Protein AF-G9ES12-F1 (afdb_monomer_lite)

pLDDT: mean 84.6, std 17.62, range [30.8, 98.56]

Organism: NCBI:txid658187

Sequence (467 aa):
MQIIDKVLWKLTMNVENQLGSILTALDEYMKMQAGDVYITPGQSLFLAILACEKNNVPSETIKALKSLYLNGVRSDDDKKVIRLIGNYLSDNFNYNITTHHGDINNDPLRRYFETHAAYNMLECSAQSLQVEKLT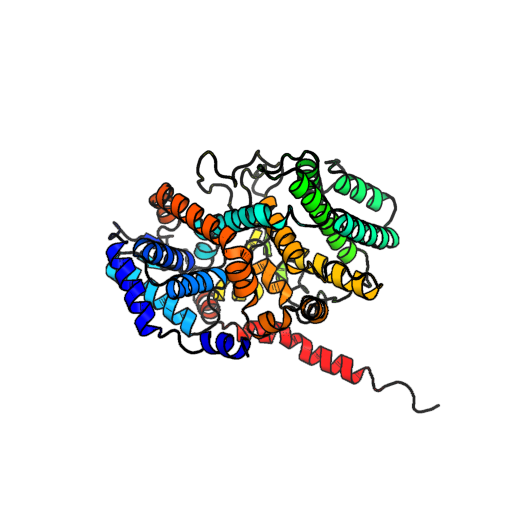EFTNHLKENLYEHMSHDKREKIEYILAGNMHKSLNKYELEYAEMIHRLKSHSFHGLSPAACDNLCEIARSTILATNNTMFDKNMPADIYADSIFTMGMDGRGRMSRGEQNREGSSFKGLIREGTELPEHDIARSEQSPFLRSADQATYMIESQWSQHLFARQTHVFSNGISSTTLATLRNILMQKRLGHNHHVDDFQQYMTAFASLMIFNSGGHSLFEIFEVFKLPQLREVMVDAGVEEFLDNDTLMDEWLLEGQLAALDKAFESSSKYYLEFETHILEQQGPRESLDYQDSGLHQNVVEMDADTFQAYLQGNEVNLVKKLMKGTNRLNLST

Foldseek 3Di:
DVVVVVVCVVPDPVVVVLLVLLLVLCVVQAAADDAAFEDFLLVLLLSSLVSCVVVVPPPVSNLVSVLCSQQFDFDVSSVVSSVSSQVSCCVPRNYHYDLDQVRLQVQQLLQLLQLLLLVLLLQPQQQPDDLVLLVVLLVVLLVLLVVQDDPVVNVLLVCLLCLHQDPVDDQVSNLSSVLLVCLCVVNQLPHDVSSSSSLSSLSSSLVSLLSCVVRPPPQALDCCVFFCPVVPQVSLFKDFPDPDVDQFDQFWFLREPPDDDDPPDSRGHDGDRDHFQNHGIDGRLPHPQVLLQSLSRNHHFRRGQDPSLLSSLSSCVVCVVVVHNRCLPPVLSSVSNSVSCCRGSRNNGGPNSNVVSCLQPSSLVVCVSNVCNVCSVVVNSCCCSPCVVPVVSSVSSSVSSVVVCVVCVVVSRVVSPDDPPPPPVCPPSSVVSNVDHNVVVSCNSCVSCVVVVVVVVVVPPDDDDDD

Structure (mmCIF, N/CA/C/O backbone):
data_AF-G9ES12-F1
#
_entry.id   AF-G9ES12-F1
#
loop_
_atom_site.group_PDB
_atom_site.id
_atom_site.type_symbol
_atom_site.label_atom_id
_atom_site.label_alt_id
_atom_site.label_comp_id
_atom_site.label_asym_id
_atom_site.label_entity_id
_atom_site.label_seq_id
_atom_site.pdbx_PDB_ins_code
_atom_site.Cartn_x
_atom_site.Cartn_y
_atom_site.Cartn_z
_atom_site.occupancy
_atom_site.B_iso_or_equiv
_atom_site.auth_seq_id
_atom_site.auth_comp_id
_atom_site.auth_asym_id
_atom_site.auth_atom_id
_atom_site.pdbx_PDB_model_num
ATOM 1 N N . MET A 1 1 ? 22.738 13.014 18.750 1.00 36.75 1 MET A N 1
ATOM 2 C CA . MET A 1 1 ? 22.141 13.344 20.067 1.00 36.75 1 MET A CA 1
ATOM 3 C C . MET A 1 1 ? 20.610 13.394 20.029 1.00 36.75 1 MET A C 1
ATOM 5 O O . MET A 1 1 ? 20.023 13.026 21.025 1.00 36.75 1 MET A O 1
ATOM 9 N N . GLN A 1 2 ? 19.966 13.717 18.893 1.00 36.44 2 GLN A N 1
ATOM 10 C CA . GLN A 1 2 ? 18.500 13.609 18.705 1.00 36.44 2 GLN A CA 1
ATOM 11 C C . GLN A 1 2 ? 17.953 12.170 18.547 1.00 36.44 2 GLN A C 1
ATOM 13 O O . GLN A 1 2 ? 16.755 11.958 18.653 1.00 36.44 2 GLN A O 1
ATOM 18 N N . ILE A 1 3 ? 18.815 11.174 18.310 1.00 38.56 3 ILE A N 1
ATOM 19 C CA . ILE A 1 3 ? 18.400 9.772 18.092 1.00 38.56 3 ILE A CA 1
ATOM 20 C C . ILE A 1 3 ? 18.207 9.017 19.420 1.00 38.56 3 ILE A C 1
ATOM 22 O O . ILE A 1 3 ? 17.373 8.123 19.512 1.00 38.56 3 ILE A O 1
ATOM 26 N N . ILE A 1 4 ? 18.904 9.429 20.485 1.00 31.42 4 ILE A N 1
ATOM 27 C CA . ILE A 1 4 ? 18.769 8.802 21.810 1.00 31.42 4 ILE A CA 1
ATOM 28 C C . ILE A 1 4 ? 17.383 9.098 22.414 1.00 31.42 4 ILE A C 1
ATOM 30 O O . ILE A 1 4 ? 16.811 8.221 23.052 1.00 31.42 4 ILE A O 1
ATOM 34 N N . ASP A 1 5 ? 16.786 10.257 22.107 1.00 34.41 5 ASP A N 1
ATOM 35 C CA . ASP A 1 5 ? 15.411 10.580 22.516 1.00 34.41 5 ASP A CA 1
ATOM 36 C C . ASP A 1 5 ? 14.344 9.801 21.717 1.00 34.41 5 ASP A C 1
ATOM 38 O O . ASP A 1 5 ? 13.290 9.479 22.261 1.00 34.41 5 ASP A O 1
ATOM 42 N N . LYS A 1 6 ? 14.615 9.413 20.458 1.00 42.50 6 LYS A N 1
ATOM 43 C CA . LYS A 1 6 ? 13.691 8.588 19.648 1.00 42.50 6 LYS A CA 1
ATOM 44 C C . LYS A 1 6 ? 13.651 7.126 20.106 1.00 42.50 6 LYS A C 1
ATOM 46 O O . LYS A 1 6 ? 12.577 6.534 20.165 1.00 42.50 6 LYS A O 1
ATOM 51 N N . VAL A 1 7 ? 14.792 6.554 20.495 1.00 34.84 7 VAL A N 1
ATOM 52 C CA . VAL A 1 7 ? 14.850 5.186 21.051 1.00 34.84 7 VAL A CA 1
ATOM 53 C C . VAL A 1 7 ? 14.213 5.123 22.451 1.00 34.84 7 VAL A C 1
ATOM 55 O O . VAL A 1 7 ? 13.679 4.087 22.841 1.00 34.84 7 VAL A O 1
ATOM 58 N N . LEU A 1 8 ? 14.164 6.248 23.173 1.00 33.31 8 LEU A N 1
ATOM 59 C CA . LEU A 1 8 ? 13.436 6.385 24.439 1.00 33.31 8 LEU A CA 1
ATOM 60 C C . LEU A 1 8 ? 11.903 6.446 24.283 1.00 33.31 8 LEU A C 1
ATOM 62 O O . LEU A 1 8 ? 11.219 6.102 25.240 1.00 33.31 8 LEU A O 1
ATOM 66 N N . TRP A 1 9 ? 11.341 6.769 23.106 1.00 42.28 9 TRP A N 1
ATOM 67 C CA . TRP A 1 9 ? 9.883 6.672 22.867 1.00 42.28 9 TRP A CA 1
ATOM 68 C C . TRP A 1 9 ? 9.385 5.214 22.900 1.00 42.28 9 TRP A C 1
ATOM 70 O O . TRP A 1 9 ? 8.271 4.946 23.341 1.00 42.28 9 TRP A O 1
ATOM 80 N N . LYS A 1 10 ? 10.245 4.251 22.526 1.00 44.38 10 LYS A N 1
ATOM 81 C CA . LYS A 1 10 ? 9.976 2.802 22.630 1.00 44.38 10 LYS A CA 1
ATOM 82 C C . LYS A 1 10 ? 9.994 2.269 24.071 1.00 44.38 10 LYS A C 1
ATOM 84 O O . LYS A 1 10 ? 9.619 1.121 24.295 1.00 44.38 10 LYS A O 1
ATOM 89 N N . LEU A 1 11 ? 10.397 3.072 25.057 1.00 36.28 11 LEU A N 1
ATOM 90 C CA . LEU A 1 11 ? 10.344 2.704 26.468 1.00 36.28 11 LEU A CA 1
ATOM 91 C C . LEU A 1 11 ? 9.219 3.482 27.144 1.00 36.28 11 LEU A C 1
ATOM 93 O O . LEU A 1 11 ? 9.374 4.639 27.515 1.00 36.28 11 LEU A O 1
ATOM 97 N N . THR A 1 12 ? 8.113 2.771 27.360 1.00 42.06 12 THR A N 1
ATOM 98 C CA . THR A 1 12 ? 6.900 3.165 28.089 1.00 42.06 12 THR A CA 1
ATOM 99 C C . THR A 1 12 ? 5.887 3.993 27.291 1.00 42.06 12 THR A C 1
ATOM 101 O O . THR A 1 12 ? 5.622 5.155 27.587 1.00 42.06 12 THR A O 1
ATOM 104 N N . MET A 1 13 ? 5.101 3.302 26.450 1.00 49.66 13 MET A N 1
ATOM 105 C CA . MET A 1 13 ? 3.661 3.429 26.690 1.00 49.66 13 MET A CA 1
ATOM 106 C C . MET A 1 13 ? 3.491 3.162 28.185 1.00 49.66 13 MET A C 1
ATOM 108 O O . MET A 1 13 ? 3.760 2.057 28.660 1.00 49.66 13 MET A O 1
ATOM 112 N N . ASN A 1 14 ? 3.113 4.168 28.964 1.00 60.25 14 ASN A N 1
ATOM 113 C CA . ASN A 1 14 ? 2.467 3.863 30.226 1.00 60.25 14 ASN A CA 1
ATOM 114 C C . ASN A 1 14 ? 1.092 3.319 29.828 1.00 60.25 14 ASN A C 1
ATOM 116 O O . ASN A 1 14 ? 0.119 4.070 29.768 1.00 60.25 14 ASN A O 1
ATOM 120 N N . VAL A 1 15 ? 1.084 2.045 29.406 1.00 63.56 15 VAL A N 1
ATOM 121 C CA . VAL A 1 15 ? -0.046 1.362 28.767 1.00 63.56 15 VAL A CA 1
ATOM 122 C C . VAL A 1 15 ? -1.280 1.543 29.633 1.00 63.56 15 VAL A C 1
ATOM 124 O O . VAL A 1 15 ? -2.349 1.813 29.113 1.00 63.56 15 VAL A O 1
ATOM 127 N N . GLU A 1 16 ? -1.113 1.511 30.954 1.00 66.12 16 GLU A N 1
ATOM 128 C CA . GLU A 1 16 ? -2.183 1.730 31.922 1.00 66.12 16 GLU A CA 1
ATOM 129 C C . GLU A 1 16 ? -2.772 3.148 31.840 1.00 66.12 16 GLU A C 1
ATOM 131 O O . GLU A 1 16 ? -3.988 3.303 31.714 1.00 66.12 16 GLU A O 1
ATOM 136 N N . ASN A 1 17 ? -1.931 4.190 31.842 1.00 70.69 17 ASN A N 1
ATOM 137 C CA . ASN A 1 17 ? -2.397 5.580 31.775 1.00 70.69 17 ASN A CA 1
ATOM 138 C C . ASN A 1 17 ? -3.014 5.943 30.415 1.00 70.69 17 ASN A C 1
ATOM 140 O O . ASN A 1 17 ? -3.999 6.681 30.367 1.00 70.69 17 ASN A O 1
ATOM 144 N N . GLN A 1 18 ? -2.444 5.455 29.310 1.00 83.31 18 GLN A N 1
ATOM 145 C CA . GLN A 1 18 ? -2.997 5.689 27.972 1.00 83.31 18 GLN A CA 1
ATOM 146 C C . GLN A 1 18 ? -4.279 4.887 27.752 1.00 83.31 18 GLN A C 1
ATOM 148 O O . GLN A 1 18 ? -5.242 5.420 27.214 1.00 83.31 18 GLN A O 1
ATOM 153 N N . LEU A 1 19 ? -4.345 3.641 28.223 1.00 88.50 19 LEU A N 1
ATOM 154 C CA . LEU A 1 19 ? -5.553 2.834 28.102 1.00 88.50 19 LEU A CA 1
ATOM 155 C C . LEU A 1 19 ? -6.724 3.470 28.852 1.00 88.50 19 LEU A C 1
ATOM 157 O O . LEU A 1 19 ? -7.811 3.550 28.294 1.00 88.50 19 LEU A O 1
ATOM 161 N N . GLY A 1 20 ? -6.510 4.003 30.059 1.00 91.25 20 GLY A N 1
ATOM 162 C CA . GLY A 1 20 ? -7.570 4.684 30.808 1.00 91.25 20 GLY A CA 1
ATOM 163 C C . GLY A 1 20 ? -8.245 5.821 30.025 1.00 91.25 20 GLY A C 1
ATOM 164 O O . GLY A 1 20 ? -9.474 5.924 30.022 1.00 91.25 20 GLY A O 1
ATOM 165 N N . SER A 1 21 ? -7.465 6.645 29.313 1.00 93.31 21 SER A N 1
ATOM 166 C CA . SER A 1 21 ? -8.015 7.736 28.496 1.00 93.31 21 SER A CA 1
ATOM 167 C C . SER A 1 21 ? -8.717 7.236 27.230 1.00 93.31 21 SER A C 1
ATOM 169 O O . SER A 1 21 ? -9.734 7.808 26.845 1.00 93.31 21 SER A O 1
ATOM 171 N N . ILE A 1 22 ? -8.237 6.142 26.628 1.00 95.31 22 ILE A N 1
ATOM 172 C CA . ILE A 1 22 ? -8.894 5.482 25.489 1.00 95.31 22 ILE A CA 1
ATOM 173 C C . ILE A 1 22 ? -10.266 4.941 25.901 1.00 95.31 22 ILE A C 1
ATOM 175 O O . ILE A 1 22 ? -11.257 5.213 25.227 1.00 95.31 22 ILE A O 1
ATOM 179 N N . LEU A 1 23 ? -10.343 4.216 27.021 1.00 95.06 23 LEU A N 1
ATOM 180 C CA . LEU A 1 23 ? -11.600 3.634 27.501 1.00 95.06 23 LEU A CA 1
ATOM 181 C C . LEU A 1 23 ? -12.616 4.718 27.891 1.00 95.06 23 LEU A C 1
ATOM 183 O O . LEU A 1 23 ? -13.783 4.622 27.527 1.00 95.06 23 LEU A O 1
ATOM 187 N N . THR A 1 24 ? -12.155 5.799 28.530 1.00 95.50 24 THR A N 1
ATOM 188 C CA . THR A 1 24 ? -13.009 6.960 28.845 1.00 95.50 24 THR A CA 1
ATOM 189 C C . THR A 1 24 ? -13.554 7.610 27.571 1.00 95.50 24 THR A C 1
ATOM 191 O O . THR A 1 24 ? -14.738 7.922 27.481 1.00 95.50 24 THR A O 1
ATOM 194 N N . ALA A 1 25 ? -12.711 7.781 26.548 1.00 96.06 25 ALA A N 1
ATOM 195 C CA . ALA A 1 25 ? -13.151 8.333 25.272 1.00 96.06 25 ALA A CA 1
ATOM 196 C C . ALA A 1 25 ? -14.185 7.427 24.580 1.00 96.06 25 ALA A C 1
ATOM 198 O O . ALA A 1 25 ? -15.127 7.934 23.968 1.00 96.06 25 ALA A O 1
ATOM 199 N N . LEU A 1 26 ? -14.035 6.101 24.686 1.00 95.81 26 LEU A N 1
ATOM 200 C CA . LEU A 1 26 ? -15.019 5.140 24.187 1.00 95.81 26 LEU A CA 1
ATOM 201 C C . LEU A 1 26 ? -16.365 5.278 24.911 1.00 95.81 26 LEU A C 1
ATOM 203 O O . LEU A 1 26 ? -17.383 5.286 24.229 1.00 95.81 26 LEU A O 1
ATOM 207 N N . ASP A 1 27 ? -16.391 5.473 26.232 1.00 94.88 27 ASP A N 1
ATOM 208 C CA . ASP A 1 27 ? -17.638 5.724 26.982 1.00 94.88 27 ASP A CA 1
ATOM 209 C C . ASP A 1 27 ? -18.393 6.960 26.506 1.00 94.88 27 ASP A C 1
ATOM 211 O O . ASP A 1 27 ? -19.619 6.951 26.396 1.00 94.88 27 ASP A O 1
ATOM 215 N N . GLU A 1 28 ? -17.666 8.033 26.211 1.00 93.25 28 GLU A N 1
ATOM 216 C CA . GLU A 1 28 ? -18.259 9.290 25.754 1.00 93.25 28 GLU A CA 1
ATOM 217 C C . GLU A 1 28 ? -18.728 9.218 24.293 1.00 93.25 28 GLU A C 1
ATOM 219 O O . GLU A 1 28 ? -19.647 9.939 23.884 1.00 93.25 28 GLU A O 1
ATOM 224 N N . TYR A 1 29 ? -18.089 8.369 23.484 1.00 92.00 29 TYR A N 1
ATOM 225 C CA . TYR A 1 29 ? -18.348 8.268 22.051 1.00 92.00 29 TYR A CA 1
ATOM 226 C C . TYR A 1 29 ? -19.391 7.210 21.693 1.00 92.00 29 TYR A C 1
ATOM 228 O O . TYR A 1 29 ? -20.267 7.467 20.857 1.00 92.00 29 TYR A O 1
ATOM 236 N N . MET A 1 30 ? -19.277 6.027 22.290 1.00 90.56 30 MET A N 1
ATOM 237 C CA . MET A 1 30 ? -20.007 4.837 21.881 1.00 90.56 30 MET A CA 1
ATOM 238 C C . MET A 1 30 ? -21.417 4.813 22.463 1.00 90.56 30 MET A C 1
ATOM 240 O O . MET A 1 30 ? -21.719 5.350 23.527 1.00 90.56 30 MET A O 1
ATOM 244 N N . LYS A 1 31 ? -22.308 4.143 21.738 1.00 83.81 31 LYS A N 1
ATOM 245 C CA . LYS A 1 31 ? -23.653 3.811 22.206 1.00 83.81 31 LYS A CA 1
ATOM 246 C C . LYS A 1 31 ? -23.798 2.302 22.224 1.00 83.81 31 LYS A C 1
ATOM 248 O O . LYS A 1 31 ? -23.256 1.620 21.353 1.00 83.81 31 LYS A O 1
ATOM 253 N N . MET A 1 32 ? -24.549 1.807 23.204 1.00 76.38 32 MET A N 1
ATOM 254 C CA . MET A 1 32 ? -24.905 0.396 23.281 1.00 76.38 32 MET A CA 1
ATOM 255 C C . MET A 1 32 ? -25.648 -0.014 22.008 1.00 76.38 32 MET A C 1
ATOM 257 O O . MET A 1 32 ? -26.623 0.638 21.623 1.00 76.38 32 MET A O 1
ATOM 261 N N . GLN A 1 33 ? -25.171 -1.074 21.359 1.00 79.62 33 GLN A N 1
ATOM 262 C CA . GLN A 1 33 ? -25.792 -1.599 20.151 1.00 79.62 33 GLN A CA 1
ATOM 263 C C . GLN A 1 33 ? -26.977 -2.505 20.485 1.00 79.62 33 GLN A C 1
ATOM 265 O O . GLN A 1 33 ? -27.024 -3.157 21.536 1.00 79.62 33 GLN A O 1
ATOM 270 N N . ALA A 1 34 ? -27.956 -2.526 19.581 1.00 66.31 34 ALA A N 1
ATOM 271 C CA . ALA A 1 34 ? -29.084 -3.438 19.661 1.00 66.31 34 ALA A CA 1
ATOM 272 C C . ALA A 1 34 ? -28.709 -4.775 19.007 1.00 66.31 34 ALA A C 1
ATOM 274 O O . ALA A 1 34 ? -28.545 -4.843 17.793 1.00 66.31 34 ALA A O 1
ATOM 275 N N . GLY A 1 35 ? -28.630 -5.836 19.812 1.00 73.75 35 GLY A N 1
ATOM 276 C CA . GLY A 1 35 ? -28.269 -7.175 19.343 1.00 73.75 35 GLY A CA 1
ATOM 277 C C . GLY A 1 35 ? -26.761 -7.413 19.267 1.00 73.75 35 GLY A C 1
ATOM 278 O O . GLY A 1 35 ? -25.963 -6.556 19.639 1.00 73.75 35 GLY A O 1
ATOM 279 N N . ASP A 1 36 ? -26.397 -8.611 18.810 1.00 75.62 36 ASP A N 1
ATOM 280 C CA . ASP A 1 36 ? -25.008 -9.040 18.666 1.00 75.62 36 ASP A CA 1
ATOM 281 C C . ASP A 1 36 ? -24.408 -8.469 17.379 1.00 75.62 36 ASP A C 1
ATOM 283 O O . ASP A 1 36 ? -24.709 -8.929 16.275 1.00 75.62 36 ASP A O 1
ATOM 287 N N . VAL A 1 37 ? -23.543 -7.467 17.526 1.00 86.75 37 VAL A N 1
ATOM 288 C CA . VAL A 1 37 ? -22.826 -6.843 16.411 1.00 86.75 37 VAL A CA 1
ATOM 289 C C . VAL A 1 37 ? -21.403 -7.374 16.367 1.00 86.75 37 VAL A C 1
ATOM 291 O O . VAL A 1 37 ? -20.688 -7.273 17.356 1.00 86.75 37 VAL A O 1
ATOM 294 N N . TYR A 1 38 ? -20.956 -7.904 15.232 1.00 90.06 38 TYR A N 1
ATOM 295 C CA . TYR A 1 38 ? -19.599 -8.432 15.097 1.00 90.06 38 TYR A CA 1
ATOM 296 C C . TYR A 1 38 ? -18.677 -7.415 14.428 1.00 90.06 38 TYR A C 1
ATOM 298 O O . TYR A 1 38 ? -19.038 -6.816 13.418 1.00 90.06 38 TYR A O 1
ATOM 306 N N . ILE A 1 39 ? -17.475 -7.237 14.975 1.00 93.75 39 ILE A N 1
ATOM 307 C CA . ILE A 1 39 ? -16.442 -6.363 14.404 1.00 93.75 39 ILE A CA 1
ATOM 308 C C . ILE A 1 39 ? -15.063 -7.023 14.458 1.00 93.75 39 ILE A C 1
ATOM 310 O O . ILE A 1 39 ? -14.794 -7.875 15.302 1.00 93.75 39 ILE A O 1
ATOM 314 N N . THR A 1 40 ? -14.165 -6.624 13.565 1.00 95.25 40 THR A N 1
ATOM 315 C CA . THR A 1 40 ? -12.773 -7.094 13.532 1.00 95.25 40 THR A CA 1
ATOM 316 C C . THR A 1 40 ? -11.895 -6.326 14.539 1.00 95.25 40 THR A C 1
ATOM 318 O O . THR A 1 40 ? -12.262 -5.234 14.988 1.00 95.25 40 THR A O 1
ATOM 321 N N . PRO A 1 41 ? -10.680 -6.818 14.852 1.00 96.12 41 PRO A N 1
ATOM 322 C CA . PRO A 1 41 ? -9.659 -6.036 15.551 1.00 96.12 41 PRO A CA 1
ATOM 323 C C . PRO A 1 41 ? -9.293 -4.716 14.853 1.00 96.12 41 PRO A C 1
ATOM 325 O O . PRO A 1 41 ? -8.970 -3.730 15.509 1.00 96.12 41 PRO A O 1
ATOM 328 N N . GLY A 1 42 ? -9.340 -4.677 13.517 1.00 96.69 42 GLY A N 1
ATOM 329 C CA . GLY A 1 42 ? -9.114 -3.448 12.751 1.00 96.69 42 GLY A CA 1
ATOM 330 C C . GLY A 1 42 ? -10.201 -2.409 13.024 1.00 96.69 42 GLY A C 1
ATOM 331 O O . GLY A 1 42 ? -9.897 -1.263 13.356 1.00 96.69 42 GLY A O 1
ATOM 332 N N . GLN A 1 43 ? -11.466 -2.823 12.958 1.00 96.25 43 GLN A N 1
ATOM 333 C CA . GLN A 1 43 ? -12.616 -1.968 13.250 1.00 96.25 43 GLN A CA 1
ATOM 334 C C . GLN A 1 43 ? -12.633 -1.499 14.709 1.00 96.25 43 GLN A C 1
ATOM 336 O O . GLN A 1 43 ? -12.895 -0.324 14.956 1.00 96.25 43 GLN A O 1
ATOM 341 N N . SER A 1 44 ? -12.298 -2.361 15.675 1.00 96.69 44 SER A N 1
ATOM 342 C CA . SER A 1 44 ? -12.247 -1.967 17.090 1.00 96.69 44 SER A CA 1
ATOM 343 C C . SER A 1 44 ? -11.183 -0.899 17.363 1.00 96.69 44 SER A C 1
ATOM 345 O O . SER A 1 44 ? -11.460 0.087 1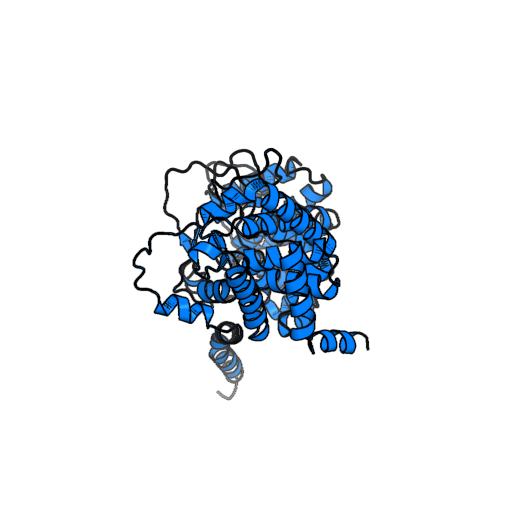8.050 1.00 96.69 44 SER A O 1
ATOM 347 N N . LEU A 1 45 ? -9.990 -1.039 16.775 1.00 97.62 45 LEU A N 1
ATOM 348 C CA . LEU A 1 45 ? -8.950 -0.010 16.839 1.00 97.62 45 LEU A CA 1
ATOM 349 C C . LEU A 1 45 ? -9.390 1.283 16.158 1.00 97.62 45 LEU A C 1
ATOM 351 O O . LEU A 1 45 ? -9.150 2.362 16.693 1.00 97.62 45 LEU A O 1
ATOM 355 N N . PHE A 1 46 ? -10.050 1.192 15.004 1.00 97.62 46 PHE A N 1
ATOM 356 C CA . PHE A 1 46 ? -10.551 2.371 14.307 1.00 97.62 46 PHE A CA 1
ATOM 357 C C . PHE A 1 46 ? -11.575 3.137 15.157 1.00 97.62 46 PHE A C 1
ATOM 359 O O . PHE A 1 46 ? -11.464 4.353 15.296 1.00 97.62 46 PHE A O 1
ATOM 366 N N . LEU A 1 47 ? -12.516 2.441 15.801 1.00 96.50 47 LEU A N 1
ATOM 367 C CA . LEU A 1 47 ? -13.471 3.049 16.734 1.00 96.50 47 LEU A CA 1
ATOM 368 C C . LEU A 1 47 ? -12.773 3.737 17.913 1.00 96.50 47 LEU A C 1
ATOM 370 O O . LEU A 1 47 ? -13.160 4.842 18.294 1.00 96.50 47 LEU A O 1
ATOM 374 N N . ALA A 1 48 ? -11.716 3.128 18.458 1.00 97.56 48 ALA A N 1
ATOM 375 C CA . ALA A 1 48 ? -10.904 3.754 19.498 1.00 97.56 48 ALA A CA 1
ATOM 376 C C . ALA A 1 48 ? -10.215 5.036 18.999 1.00 97.56 48 ALA A C 1
ATOM 378 O O . ALA A 1 48 ? -10.241 6.048 19.697 1.00 97.56 48 ALA A O 1
ATOM 379 N N . ILE A 1 49 ? -9.663 5.037 17.778 1.00 97.50 49 ILE A N 1
ATOM 380 C CA . ILE A 1 49 ? -9.072 6.236 17.155 1.00 97.50 49 ILE A CA 1
ATOM 381 C C . ILE A 1 49 ? -10.123 7.344 17.033 1.00 97.50 49 ILE A C 1
ATOM 383 O O . ILE A 1 49 ? -9.877 8.457 17.496 1.00 97.50 49 ILE A O 1
ATOM 387 N N . LEU A 1 50 ? -11.306 7.032 16.493 1.00 96.00 50 LEU A N 1
ATOM 388 C CA . LEU A 1 50 ? -12.409 7.989 16.348 1.00 96.00 50 LEU A CA 1
ATOM 389 C C . LEU A 1 50 ? -12.832 8.602 17.683 1.00 96.00 50 LEU A C 1
ATOM 391 O O . LEU A 1 50 ? -12.999 9.820 17.795 1.00 96.00 50 LEU A O 1
ATOM 395 N N . ALA A 1 51 ? -13.012 7.756 18.697 1.00 96.81 51 ALA A N 1
ATOM 396 C CA . ALA A 1 51 ? -13.396 8.183 20.031 1.00 96.81 51 ALA A CA 1
ATOM 397 C C . ALA A 1 51 ? -12.335 9.109 20.641 1.00 96.81 51 ALA A C 1
ATOM 399 O O . ALA A 1 51 ? -12.665 10.170 21.176 1.00 96.81 51 ALA A O 1
ATOM 400 N N . CYS A 1 52 ? -11.057 8.744 20.523 1.00 96.88 52 CYS A N 1
ATOM 401 C CA . CYS A 1 52 ? -9.947 9.546 21.022 1.00 96.88 52 CYS A CA 1
ATOM 402 C C . CYS A 1 52 ? -9.823 10.897 20.304 1.00 96.88 52 CYS A C 1
ATOM 404 O O . CYS A 1 52 ? -9.629 11.914 20.972 1.00 96.88 52 CYS A O 1
ATOM 406 N N . GLU A 1 53 ? -9.969 10.930 18.976 1.00 95.44 53 GLU A N 1
ATOM 407 C CA . GLU A 1 53 ? -9.946 12.170 18.189 1.00 95.44 53 GLU A CA 1
ATOM 408 C C . GLU A 1 53 ? -11.094 13.105 18.590 1.00 95.44 53 GLU A C 1
ATOM 410 O O . GLU A 1 53 ? -10.870 14.291 18.838 1.00 95.44 53 GLU A O 1
ATOM 415 N N . LYS A 1 54 ? -12.316 12.579 18.742 1.00 95.12 54 LYS A N 1
ATOM 416 C CA . LYS A 1 54 ? -13.487 13.386 19.119 1.00 95.12 54 LYS A CA 1
ATOM 417 C C . LYS A 1 54 ? -13.388 13.966 20.531 1.00 95.12 54 LYS A C 1
ATOM 419 O O . LYS A 1 54 ? -13.838 15.090 20.760 1.00 95.12 54 LYS A O 1
ATOM 424 N N . ASN A 1 55 ? -12.799 13.217 21.460 1.00 95.94 55 ASN A N 1
ATOM 425 C CA . ASN A 1 55 ? -12.660 13.621 22.861 1.00 95.94 55 ASN A CA 1
ATOM 426 C C . ASN A 1 55 ? -11.314 14.302 23.163 1.00 95.94 55 ASN A C 1
ATOM 428 O O . ASN A 1 55 ? -10.979 14.521 24.324 1.00 95.94 55 ASN A O 1
ATOM 432 N N . ASN A 1 56 ? -10.556 14.696 22.130 1.00 95.06 56 ASN A N 1
ATOM 433 C CA . ASN A 1 56 ? -9.286 15.424 22.253 1.00 95.06 56 ASN A CA 1
ATOM 434 C C . ASN A 1 56 ? -8.269 14.727 23.178 1.00 95.06 56 ASN A C 1
ATOM 436 O O . ASN A 1 56 ? -7.538 15.380 23.930 1.00 95.06 56 ASN A O 1
ATOM 440 N N . VAL A 1 57 ? -8.223 13.394 23.133 1.00 95.50 57 VAL A N 1
ATOM 441 C CA . VAL A 1 57 ? -7.198 12.604 23.827 1.00 95.50 57 VAL A CA 1
ATOM 442 C C . VAL A 1 57 ? -5.812 13.023 23.303 1.00 95.50 57 VAL A C 1
ATOM 444 O O . VAL A 1 57 ? -5.693 13.371 22.126 1.00 95.50 57 VAL A O 1
ATOM 447 N N . PRO A 1 58 ? -4.745 13.020 24.133 1.00 94.50 58 PRO A N 1
ATOM 448 C CA . PRO A 1 58 ? -3.424 13.480 23.708 1.00 94.50 58 PRO A CA 1
ATOM 449 C C . PRO A 1 58 ? -2.955 12.854 22.389 1.00 94.50 58 PRO A C 1
ATOM 451 O O . PRO A 1 58 ? -3.058 11.638 22.208 1.00 94.50 58 PRO A O 1
ATOM 454 N N . SER A 1 59 ? -2.376 13.679 21.510 1.00 92.38 59 SER A N 1
ATOM 455 C CA . SER A 1 59 ? -1.946 13.297 20.155 1.00 92.38 59 SER A CA 1
ATOM 456 C C . SER A 1 59 ? -1.037 12.071 20.127 1.00 92.38 59 SER A C 1
ATOM 458 O O . SER A 1 59 ? -1.158 11.254 19.225 1.00 92.38 59 SER A O 1
ATOM 460 N N . GLU A 1 60 ? -0.178 11.897 21.133 1.00 91.94 60 GLU A N 1
ATOM 461 C CA . GLU A 1 60 ? 0.695 10.722 21.263 1.00 91.94 60 GLU A CA 1
ATOM 462 C C . GLU A 1 60 ? -0.088 9.410 21.403 1.00 91.94 60 GLU A C 1
ATOM 464 O O . GLU A 1 60 ? 0.306 8.387 20.852 1.00 91.94 60 GLU A O 1
ATOM 469 N N . THR A 1 61 ? -1.228 9.436 22.096 1.00 93.88 61 THR A N 1
ATOM 470 C CA . THR A 1 61 ? -2.095 8.258 22.252 1.00 93.88 61 THR A CA 1
ATOM 471 C C . THR A 1 61 ? -2.788 7.929 20.932 1.00 93.88 61 THR A C 1
ATOM 473 O O . THR A 1 61 ? -2.807 6.775 20.513 1.00 93.88 61 THR A O 1
ATOM 476 N N . ILE A 1 62 ? -3.298 8.951 20.235 1.00 95.31 62 ILE A N 1
ATOM 477 C CA . ILE A 1 62 ? -3.911 8.793 18.907 1.00 95.31 62 ILE A CA 1
ATOM 478 C C . ILE A 1 62 ? -2.873 8.266 17.910 1.00 95.31 62 ILE A C 1
ATOM 480 O O . ILE A 1 62 ? -3.151 7.339 17.155 1.00 95.31 62 ILE A O 1
ATOM 484 N N . LYS A 1 63 ? -1.653 8.807 17.940 1.00 94.44 63 LYS A N 1
ATOM 485 C CA . LYS A 1 63 ? -0.535 8.374 17.099 1.00 94.44 63 LYS A CA 1
ATOM 486 C C . LYS A 1 63 ? -0.149 6.918 17.363 1.00 94.44 63 LYS A C 1
ATOM 488 O O . LYS A 1 63 ? 0.036 6.168 16.408 1.00 94.44 63 LYS A O 1
ATOM 493 N N . ALA A 1 64 ? -0.094 6.496 18.628 1.00 93.94 64 ALA A N 1
ATOM 494 C CA . ALA A 1 64 ? 0.149 5.100 18.991 1.00 93.94 64 ALA A CA 1
ATOM 495 C C . ALA A 1 64 ? -0.960 4.168 18.468 1.00 93.94 64 ALA A C 1
ATOM 497 O O . ALA A 1 64 ? -0.659 3.126 17.887 1.00 93.94 64 ALA A O 1
ATOM 498 N N . LEU A 1 65 ? -2.233 4.565 18.580 1.00 96.50 65 LEU A N 1
ATOM 499 C CA . LEU A 1 65 ? -3.352 3.807 18.008 1.00 96.50 65 LEU A CA 1
ATOM 500 C C . LEU A 1 65 ? -3.289 3.736 16.475 1.00 96.50 65 LEU A C 1
ATOM 502 O O . LEU A 1 65 ? -3.496 2.665 15.908 1.00 96.50 65 LEU A O 1
ATOM 506 N N . LYS A 1 66 ? -2.955 4.841 15.796 1.00 97.12 66 LYS A N 1
ATOM 507 C CA . LYS A 1 66 ? -2.749 4.866 14.338 1.00 97.12 66 LYS A CA 1
ATOM 508 C C . LYS A 1 66 ? -1.578 3.966 13.920 1.00 97.12 66 LYS A C 1
ATOM 510 O O . LYS A 1 66 ? -1.704 3.242 12.935 1.00 97.12 66 LYS A O 1
ATOM 515 N N . SER A 1 67 ? -0.482 3.946 14.683 1.00 95.81 67 SER A N 1
ATOM 516 C CA . SER A 1 67 ? 0.650 3.023 14.475 1.00 95.81 67 SER A CA 1
ATOM 517 C C . SER A 1 67 ? 0.223 1.569 14.616 1.00 95.81 67 SER A C 1
ATOM 519 O O . SER A 1 67 ? 0.502 0.763 13.728 1.00 95.81 67 SER A O 1
ATOM 521 N N . LEU A 1 68 ? -0.529 1.237 15.664 1.00 96.38 68 LEU A N 1
ATOM 522 C CA . LEU A 1 68 ? -1.046 -0.112 15.868 1.00 96.38 68 LEU A CA 1
ATOM 523 C C . LEU A 1 68 ? -2.041 -0.526 14.773 1.00 96.38 68 LEU A C 1
ATOM 525 O O . LEU A 1 68 ? -1.995 -1.654 14.290 1.00 96.38 68 LEU A O 1
ATOM 529 N N . TYR A 1 69 ? -2.892 0.387 14.309 1.00 97.62 69 TYR A N 1
ATOM 530 C CA . TYR A 1 69 ? -3.797 0.134 13.187 1.00 97.62 69 TYR A CA 1
ATOM 531 C C . TYR A 1 69 ? -3.026 -0.154 11.888 1.00 97.62 69 TYR A C 1
ATOM 533 O O . TYR A 1 69 ? -3.316 -1.136 11.199 1.00 97.62 69 TYR A O 1
ATOM 541 N N . LEU A 1 70 ? -1.999 0.648 11.588 1.00 96.31 70 LEU A N 1
ATOM 542 C CA . LEU A 1 70 ? -1.190 0.528 10.373 1.00 96.31 70 LEU A CA 1
ATOM 543 C C . LEU A 1 70 ? -0.231 -0.652 10.363 1.00 96.31 70 LEU A C 1
ATOM 545 O O . LEU A 1 70 ? -0.037 -1.220 9.300 1.00 96.31 70 LEU A O 1
ATOM 549 N N . ASN A 1 71 ? 0.395 -1.005 11.483 1.00 94.62 71 ASN A N 1
ATOM 550 C CA . ASN A 1 71 ? 1.358 -2.112 11.537 1.00 94.62 71 ASN A CA 1
ATOM 551 C C . ASN A 1 71 ? 0.696 -3.433 11.935 1.00 94.62 71 ASN A C 1
ATOM 553 O O . ASN A 1 71 ? 1.198 -4.505 11.587 1.00 94.62 71 ASN A O 1
ATOM 557 N N . GLY A 1 72 ? -0.426 -3.358 12.651 1.00 94.56 72 GLY A N 1
ATOM 558 C CA . GLY A 1 72 ? -0.987 -4.484 13.377 1.00 94.56 72 GLY A CA 1
ATOM 559 C C . GLY A 1 72 ? -0.101 -4.901 14.550 1.00 94.56 72 GLY A C 1
ATOM 560 O O . GLY A 1 72 ? 0.782 -4.168 14.997 1.00 94.56 72 GLY A O 1
ATOM 561 N N . VAL A 1 73 ? -0.337 -6.108 15.051 1.00 92.62 73 VAL A N 1
ATOM 562 C CA . VAL A 1 73 ? 0.409 -6.680 16.177 1.00 92.62 73 VAL A CA 1
ATOM 563 C C . VAL A 1 73 ? 1.881 -6.904 15.822 1.00 92.62 73 VAL A C 1
ATOM 565 O O . VAL A 1 73 ? 2.180 -7.693 14.925 1.00 92.62 73 VAL A O 1
ATOM 568 N N . ARG A 1 74 ? 2.812 -6.293 16.565 1.00 88.94 74 ARG A N 1
ATOM 569 C CA . ARG A 1 74 ? 4.262 -6.574 16.496 1.00 88.94 74 ARG A CA 1
ATOM 570 C C . ARG A 1 74 ? 4.816 -7.187 17.776 1.00 88.94 74 ARG A C 1
ATOM 572 O O . ARG A 1 74 ? 5.832 -7.868 17.725 1.00 88.94 74 ARG A O 1
ATOM 579 N N . SER A 1 75 ? 4.139 -6.971 18.897 1.00 88.81 75 SER A N 1
ATOM 580 C CA . SER A 1 75 ? 4.565 -7.400 20.227 1.00 88.81 75 SER A CA 1
ATOM 581 C C . SER A 1 75 ? 3.401 -7.946 21.058 1.00 88.81 75 SER A C 1
ATOM 583 O O . SER A 1 75 ? 2.228 -7.758 20.727 1.00 88.81 75 SER A O 1
ATOM 585 N N . ASP A 1 76 ? 3.713 -8.584 22.186 1.00 85.94 76 ASP A N 1
ATOM 586 C CA . ASP A 1 76 ? 2.694 -8.998 23.156 1.00 85.94 76 ASP A CA 1
ATOM 587 C C . ASP A 1 76 ? 1.940 -7.811 23.767 1.00 85.94 76 ASP A C 1
ATOM 589 O O . ASP A 1 76 ? 0.776 -7.950 24.143 1.00 85.94 76 ASP A O 1
ATOM 593 N N . ASP A 1 77 ? 2.570 -6.640 23.859 1.00 89.00 77 ASP A N 1
ATOM 594 C CA . ASP A 1 77 ? 1.906 -5.439 24.363 1.00 89.00 77 ASP A CA 1
ATOM 595 C C . ASP A 1 77 ? 0.868 -4.917 23.362 1.00 89.00 77 ASP A C 1
ATOM 597 O O . ASP A 1 77 ? -0.247 -4.588 23.768 1.00 89.00 77 ASP A O 1
ATOM 601 N N . ASP A 1 78 ? 1.152 -4.981 22.058 1.00 91.12 78 ASP A N 1
ATOM 602 C CA . ASP A 1 78 ? 0.157 -4.704 21.013 1.00 91.12 78 ASP A CA 1
ATOM 603 C C . ASP A 1 78 ? -1.043 -5.660 21.118 1.00 91.12 78 ASP A C 1
ATOM 605 O O . ASP A 1 78 ? -2.200 -5.224 21.090 1.00 91.12 78 ASP A O 1
ATOM 609 N N . LYS A 1 79 ? -0.778 -6.968 21.308 1.00 90.06 79 LYS A N 1
ATOM 610 C CA . LYS A 1 79 ? -1.829 -7.985 21.524 1.00 90.06 79 LYS A CA 1
ATOM 611 C C . LYS A 1 79 ? -2.689 -7.633 22.739 1.00 90.06 79 LYS A C 1
ATOM 613 O O . LYS A 1 79 ? -3.916 -7.741 22.675 1.00 90.06 79 LYS A O 1
ATOM 618 N N . LYS A 1 80 ? -2.068 -7.208 23.846 1.00 90.56 80 LYS A N 1
ATOM 619 C CA . LYS A 1 80 ? -2.783 -6.797 25.066 1.00 90.56 80 LYS A CA 1
ATOM 620 C C . LYS A 1 80 ? -3.665 -5.579 24.813 1.00 90.56 80 LYS A C 1
ATOM 622 O O . LYS A 1 80 ? -4.822 -5.611 25.220 1.00 90.56 80 LYS A O 1
ATOM 627 N N . VAL A 1 81 ? -3.164 -4.543 24.137 1.00 92.69 81 VAL A N 1
ATOM 628 C CA . VAL A 1 81 ? -3.939 -3.323 23.845 1.00 92.69 81 VAL A CA 1
ATOM 629 C C . VAL A 1 81 ? -5.173 -3.646 22.999 1.00 92.69 81 VAL A C 1
ATOM 631 O O . VAL A 1 81 ? -6.282 -3.282 23.395 1.00 92.69 81 VAL A O 1
ATOM 634 N N . ILE A 1 82 ? -5.016 -4.395 21.900 1.00 92.81 82 ILE A N 1
ATOM 635 C CA . ILE A 1 82 ? -6.143 -4.816 21.046 1.00 92.81 82 ILE A CA 1
ATOM 636 C C . ILE A 1 82 ? -7.172 -5.611 21.850 1.00 92.81 82 ILE A C 1
ATOM 638 O O . ILE A 1 82 ? -8.370 -5.339 21.767 1.00 92.81 82 ILE A O 1
ATOM 642 N N . ARG A 1 83 ? -6.714 -6.574 22.659 1.00 92.12 83 ARG A N 1
ATOM 643 C CA . ARG A 1 83 ? -7.602 -7.403 23.481 1.00 92.12 83 ARG A CA 1
ATOM 644 C C . ARG A 1 83 ? -8.355 -6.580 24.521 1.00 92.12 83 ARG A C 1
ATOM 646 O O . ARG A 1 83 ? -9.531 -6.835 24.742 1.00 92.12 83 ARG A O 1
ATOM 653 N N . LEU A 1 84 ? -7.702 -5.613 25.163 1.00 93.88 84 LEU A N 1
ATOM 654 C CA . LEU A 1 84 ? -8.333 -4.774 26.183 1.00 93.88 84 LEU A CA 1
ATOM 655 C C . LEU A 1 84 ? -9.396 -3.856 25.576 1.00 93.88 84 LEU A C 1
ATOM 657 O O . LEU A 1 84 ? -10.498 -3.795 26.113 1.00 93.88 84 LEU A O 1
ATOM 661 N N . ILE A 1 85 ? -9.110 -3.222 24.434 1.00 95.69 85 ILE A N 1
ATOM 662 C CA . ILE A 1 85 ? -10.105 -2.436 23.685 1.00 95.69 85 ILE A CA 1
ATOM 663 C C . ILE A 1 85 ? -11.271 -3.334 23.251 1.00 95.69 85 ILE A C 1
ATOM 665 O O . ILE A 1 85 ? -12.432 -2.988 23.452 1.00 95.69 85 ILE A O 1
ATOM 669 N N . GLY A 1 86 ? -10.967 -4.510 22.699 1.00 93.75 86 GLY A N 1
ATOM 670 C CA . GLY A 1 86 ? -11.969 -5.465 22.241 1.00 93.75 86 GLY A CA 1
ATOM 671 C C . GLY A 1 86 ? -12.890 -5.972 23.354 1.00 93.75 86 GLY A C 1
ATOM 672 O O . GLY A 1 86 ? -14.110 -5.917 23.214 1.00 93.75 86 GLY A O 1
ATOM 673 N N . ASN A 1 87 ? -12.317 -6.402 24.481 1.00 93.06 87 ASN A N 1
ATOM 674 C CA . ASN A 1 87 ? -13.078 -6.817 25.660 1.00 93.06 87 ASN A CA 1
ATOM 675 C C . ASN A 1 87 ? -13.952 -5.672 26.180 1.00 93.06 87 ASN A C 1
ATOM 677 O O . ASN A 1 87 ? -15.115 -5.889 26.495 1.00 93.06 87 ASN A O 1
ATOM 681 N N . TYR A 1 88 ? -13.422 -4.446 26.216 1.00 94.81 88 TYR A N 1
ATOM 682 C CA . TYR A 1 88 ? -14.186 -3.285 26.663 1.00 94.81 88 TYR A CA 1
ATOM 683 C C . TYR A 1 88 ? -15.416 -3.023 25.789 1.00 94.81 88 TYR A C 1
ATOM 685 O O . TYR A 1 88 ? -16.500 -2.758 26.309 1.00 94.81 88 TYR A O 1
ATOM 693 N N . LEU A 1 89 ? -15.256 -3.127 24.466 1.00 94.19 89 LEU A N 1
ATOM 694 C CA . LEU A 1 89 ? -16.352 -2.976 23.511 1.00 94.19 89 LEU A CA 1
ATOM 695 C C . LEU A 1 89 ? -17.418 -4.070 23.665 1.00 94.19 89 LEU A C 1
ATOM 697 O O . LEU A 1 89 ? -18.614 -3.777 23.601 1.00 94.19 89 LEU A O 1
ATOM 701 N N . SER A 1 90 ? -16.986 -5.304 23.924 1.00 91.44 90 SER A N 1
ATOM 702 C CA . SER A 1 90 ? -17.871 -6.437 24.208 1.00 91.44 90 SER A CA 1
ATOM 703 C C . SER A 1 90 ? -18.655 -6.244 25.499 1.00 91.44 90 SER A C 1
ATOM 705 O O . SER A 1 90 ? -19.881 -6.324 25.490 1.00 91.44 90 SER A O 1
ATOM 707 N N . ASP A 1 91 ? -17.962 -5.937 26.594 1.00 92.38 91 ASP A N 1
ATOM 708 C CA . ASP A 1 91 ? -18.551 -5.889 27.932 1.00 92.38 91 ASP A CA 1
ATOM 709 C C . ASP A 1 91 ? -19.512 -4.701 28.116 1.00 92.38 91 ASP A C 1
ATOM 711 O O . ASP A 1 91 ? -20.468 -4.802 28.886 1.00 92.38 91 ASP A O 1
ATOM 715 N N . ASN A 1 92 ? -19.283 -3.582 27.414 1.00 93.25 92 ASN A N 1
ATOM 716 C CA . ASN A 1 92 ? -20.020 -2.332 27.647 1.00 93.25 92 ASN A CA 1
ATOM 717 C C . ASN A 1 92 ? -20.958 -1.920 26.500 1.00 93.25 92 ASN A C 1
ATOM 719 O O . ASN A 1 92 ? -21.900 -1.160 26.737 1.00 93.25 92 ASN A O 1
ATOM 723 N N . PHE A 1 93 ? -20.740 -2.401 25.269 1.00 92.06 93 PHE A N 1
ATOM 724 C CA . PHE A 1 93 ? -21.455 -1.890 24.089 1.00 92.06 93 PHE A CA 1
ATOM 725 C C . PHE A 1 93 ? -22.045 -2.967 23.161 1.00 92.06 93 PHE A C 1
ATOM 727 O O . PHE A 1 93 ? -22.606 -2.597 22.129 1.00 92.06 93 PHE A O 1
ATOM 734 N N . ASN A 1 94 ? -22.006 -4.253 23.542 1.00 89.94 94 ASN A N 1
ATOM 735 C CA . ASN A 1 94 ? -22.524 -5.406 22.777 1.00 89.94 94 ASN A CA 1
ATOM 736 C C . ASN A 1 94 ? -21.815 -5.658 21.428 1.00 89.94 94 ASN A C 1
ATOM 738 O O . ASN A 1 94 ? -22.437 -6.108 20.464 1.00 89.94 94 ASN A O 1
ATOM 742 N N . TYR A 1 95 ? -20.511 -5.378 21.350 1.00 91.25 95 TYR A N 1
ATOM 743 C CA . TYR A 1 95 ? -19.695 -5.740 20.186 1.00 91.25 95 TYR A CA 1
ATOM 744 C C . TYR A 1 95 ? -18.963 -7.071 20.388 1.00 91.25 95 TYR A C 1
ATOM 746 O O . TYR A 1 95 ? -18.140 -7.208 21.284 1.00 91.25 95 TYR A O 1
ATOM 754 N N . ASN A 1 96 ? -19.160 -8.025 19.489 1.00 90.88 96 ASN A N 1
ATOM 755 C CA . ASN A 1 96 ? -18.431 -9.285 19.448 1.00 90.88 96 ASN A CA 1
ATOM 756 C C . ASN A 1 96 ? -17.197 -9.159 18.545 1.00 90.88 96 ASN A C 1
ATOM 758 O O . ASN A 1 96 ? -17.311 -8.985 17.331 1.00 90.88 96 ASN A O 1
ATOM 762 N N . ILE A 1 97 ? -15.997 -9.266 19.117 1.00 91.88 97 ILE A N 1
ATOM 763 C CA . ILE A 1 97 ? -14.760 -9.149 18.334 1.00 91.88 97 ILE A CA 1
ATOM 764 C C . ILE A 1 97 ? -14.447 -10.478 17.638 1.00 91.88 97 ILE A C 1
ATOM 766 O O . ILE A 1 97 ? -14.083 -11.454 18.295 1.00 91.88 97 ILE A O 1
ATOM 770 N N . THR A 1 98 ? -14.546 -10.519 16.309 1.00 91.19 98 THR A N 1
ATOM 771 C CA . THR A 1 98 ? -14.164 -11.685 15.499 1.00 91.19 98 THR A CA 1
ATOM 772 C C . THR A 1 98 ? -12.707 -11.594 15.055 1.00 91.19 98 THR A C 1
ATOM 774 O O . THR A 1 98 ? -12.299 -10.668 14.358 1.00 91.19 98 THR A O 1
ATOM 777 N N . THR A 1 99 ? -11.901 -12.587 15.428 1.00 89.12 99 THR A N 1
ATOM 778 C CA . THR A 1 99 ? -10.515 -12.748 14.953 1.00 89.12 99 THR A CA 1
ATOM 779 C C . THR A 1 99 ? -10.416 -13.682 13.746 1.00 89.12 99 THR A C 1
ATOM 781 O O . THR A 1 99 ? -9.321 -14.065 13.333 1.00 89.12 99 THR A O 1
ATOM 784 N N . HIS A 1 100 ? -11.552 -14.067 13.160 1.00 89.75 100 HIS A N 1
ATOM 785 C CA . HIS A 1 100 ? -11.577 -14.984 12.034 1.00 89.75 100 HIS A CA 1
ATOM 786 C C . HIS A 1 100 ? -10.995 -14.321 10.774 1.00 89.75 100 HIS A C 1
ATOM 788 O O . HIS A 1 100 ? -11.398 -13.229 10.368 1.00 89.75 100 HIS A O 1
ATOM 794 N N . HIS A 1 101 ? -10.070 -15.011 10.100 1.00 89.38 101 HIS A N 1
ATOM 795 C CA . HIS A 1 101 ? -9.354 -14.488 8.927 1.00 89.38 101 HIS A CA 1
ATOM 796 C C . HIS A 1 101 ? -10.292 -14.069 7.792 1.00 89.38 101 HIS A C 1
ATOM 798 O O . HIS A 1 101 ? -10.007 -13.134 7.046 1.00 89.38 101 HIS A O 1
ATOM 804 N N . GLY A 1 102 ? -11.427 -14.759 7.645 1.00 90.88 102 GLY A N 1
ATOM 805 C CA . GLY A 1 102 ? -12.455 -14.407 6.670 1.00 90.88 102 GLY A CA 1
ATOM 806 C C . GLY A 1 102 ? -13.068 -13.035 6.935 1.00 90.88 102 GLY A C 1
ATOM 807 O O . GLY A 1 102 ? -13.336 -12.313 5.979 1.00 90.88 102 GLY A O 1
ATOM 808 N N . ASP A 1 103 ? -13.240 -12.663 8.198 1.00 91.81 103 ASP A N 1
ATOM 809 C CA . ASP A 1 103 ? -13.883 -11.409 8.594 1.00 91.81 103 ASP A CA 1
ATOM 810 C C . ASP A 1 103 ? -12.878 -10.264 8.513 1.00 91.81 103 ASP A C 1
ATOM 812 O O . ASP A 1 103 ? -13.146 -9.274 7.837 1.00 91.81 103 ASP A O 1
ATOM 816 N N . ILE A 1 104 ? -11.659 -10.477 9.031 1.00 93.62 104 ILE A N 1
ATOM 817 C CA . ILE A 1 104 ? -10.526 -9.552 8.868 1.00 93.62 104 ILE A CA 1
ATOM 818 C C . ILE A 1 104 ? -10.283 -9.268 7.382 1.00 93.62 104 ILE A C 1
ATOM 820 O O . ILE A 1 104 ? -10.248 -8.120 6.962 1.00 93.62 104 ILE A O 1
ATOM 824 N N . ASN A 1 105 ? -10.185 -10.297 6.536 1.00 93.44 105 ASN A N 1
ATOM 825 C CA . ASN A 1 105 ? -9.971 -10.116 5.099 1.00 93.44 105 ASN A CA 1
ATOM 826 C C . ASN A 1 105 ? -11.113 -9.353 4.402 1.00 93.44 105 ASN A C 1
ATOM 828 O O . ASN A 1 105 ? -10.887 -8.733 3.360 1.00 93.44 105 ASN A O 1
ATOM 832 N N . ASN A 1 106 ? -12.340 -9.446 4.910 1.00 91.69 106 ASN A N 1
ATOM 833 C CA . ASN A 1 106 ? -13.504 -8.754 4.361 1.00 91.69 106 ASN A CA 1
ATOM 834 C C . ASN A 1 106 ? -13.784 -7.415 5.051 1.00 91.69 106 ASN A C 1
ATOM 836 O O . ASN A 1 106 ? -14.797 -6.811 4.727 1.00 91.69 106 ASN A O 1
ATOM 840 N N . ASP A 1 107 ? -12.907 -6.938 5.937 1.00 94.56 107 ASP A N 1
ATOM 841 C CA . ASP A 1 107 ? -13.065 -5.661 6.630 1.00 94.56 107 ASP A CA 1
ATOM 842 C C . ASP A 1 107 ? -13.212 -4.501 5.619 1.00 94.56 107 ASP A C 1
ATOM 844 O O . ASP A 1 107 ? -12.237 -4.135 4.941 1.00 94.56 107 ASP A O 1
ATOM 848 N N . PRO A 1 108 ? -14.423 -3.926 5.472 1.00 94.12 108 PRO A N 1
ATOM 849 C CA . PRO A 1 108 ? -14.671 -2.896 4.472 1.00 94.12 108 PRO A CA 1
ATOM 850 C C . PRO A 1 108 ? -14.010 -1.573 4.863 1.00 94.12 108 PRO A C 1
ATOM 852 O O . PRO A 1 108 ? -13.594 -0.813 3.991 1.00 94.12 108 PRO A O 1
ATOM 855 N N . LEU A 1 109 ? -13.863 -1.315 6.163 1.00 95.75 109 LEU A N 1
ATOM 856 C CA . LEU A 1 109 ? -13.301 -0.077 6.683 1.00 95.75 109 LEU A CA 1
ATOM 857 C C . LEU A 1 109 ? -11.796 -0.031 6.446 1.00 95.75 109 LEU A C 1
ATOM 859 O O . LEU A 1 109 ? -11.273 0.977 5.971 1.00 95.75 109 LEU A O 1
ATOM 863 N N . ARG A 1 110 ? -11.106 -1.153 6.670 1.00 96.88 110 ARG A N 1
ATOM 864 C CA . ARG A 1 110 ? -9.677 -1.262 6.369 1.00 96.88 110 ARG A CA 1
ATOM 865 C C . ARG A 1 110 ? -9.386 -1.115 4.875 1.00 96.88 110 ARG A C 1
ATOM 867 O O . ARG A 1 110 ? -8.453 -0.405 4.496 1.00 96.88 110 ARG A O 1
ATOM 874 N N . ARG A 1 111 ? -10.191 -1.754 4.020 1.00 96.81 111 ARG A N 1
ATOM 875 C CA . ARG A 1 111 ? -10.073 -1.651 2.552 1.00 96.81 111 ARG A CA 1
ATOM 876 C C . ARG A 1 111 ? -10.323 -0.231 2.056 1.00 96.81 111 ARG A C 1
ATOM 878 O O . ARG A 1 111 ? -9.585 0.249 1.192 1.00 96.81 111 ARG A O 1
ATOM 885 N N . TYR A 1 112 ? -11.332 0.433 2.613 1.00 97.50 112 TYR A N 1
ATOM 886 C CA . TYR A 1 112 ? -11.643 1.824 2.308 1.00 97.50 112 TYR A CA 1
ATOM 887 C C . TYR A 1 112 ? -10.510 2.754 2.738 1.00 97.50 112 TYR A C 1
ATOM 889 O O . TYR A 1 112 ? -9.997 3.509 1.911 1.00 97.50 112 TYR A O 1
ATOM 897 N N . PHE A 1 113 ? -10.039 2.614 3.978 1.00 98.19 113 PHE A N 1
ATOM 898 C CA . PHE A 1 113 ? -8.916 3.380 4.504 1.00 98.19 113 PHE A CA 1
ATOM 899 C C . PHE A 1 113 ? -7.675 3.274 3.620 1.00 98.19 113 PHE A C 1
ATOM 901 O O . PHE A 1 113 ? -7.142 4.297 3.203 1.00 98.19 113 PHE A O 1
ATOM 908 N N . GLU A 1 114 ? -7.219 2.064 3.289 1.00 98.12 114 GLU A N 1
ATOM 909 C CA . GLU A 1 114 ? -6.002 1.902 2.484 1.00 98.12 114 GLU A CA 1
ATOM 910 C C . GLU A 1 114 ? -6.168 2.425 1.053 1.00 98.12 114 GLU A C 1
ATOM 912 O O . GLU A 1 114 ? -5.230 2.987 0.487 1.00 98.12 114 GLU A O 1
ATOM 917 N N . THR A 1 115 ? -7.366 2.297 0.477 1.00 97.62 115 THR A N 1
ATOM 918 C CA . THR A 1 115 ? -7.681 2.857 -0.846 1.00 97.62 115 THR A CA 1
ATOM 919 C C . THR A 1 115 ? -7.574 4.380 -0.838 1.00 97.62 115 THR A C 1
ATOM 921 O O . THR A 1 115 ? -6.933 4.965 -1.715 1.00 97.62 115 THR A O 1
ATOM 924 N N . HIS A 1 116 ? -8.156 5.024 0.174 1.00 97.88 116 HIS A N 1
ATOM 925 C CA . HIS A 1 116 ? -8.097 6.474 0.343 1.00 97.88 116 HIS A CA 1
ATOM 926 C C . HIS A 1 116 ? -6.698 6.950 0.733 1.00 97.88 116 HIS A C 1
ATOM 928 O O . HIS A 1 116 ? -6.243 7.969 0.217 1.00 97.88 116 HIS A O 1
ATOM 934 N N . ALA A 1 117 ? -5.970 6.209 1.568 1.00 97.88 117 ALA A N 1
ATOM 935 C CA . ALA A 1 117 ? -4.580 6.509 1.898 1.00 97.88 117 ALA A CA 1
ATOM 936 C C . ALA A 1 117 ? -3.708 6.497 0.640 1.00 97.88 117 ALA A C 1
ATOM 938 O O . ALA A 1 117 ? -2.970 7.450 0.401 1.00 97.88 117 ALA A O 1
ATOM 939 N N . ALA A 1 118 ? -3.847 5.476 -0.210 1.00 97.44 118 ALA A N 1
ATOM 940 C CA . ALA A 1 118 ? -3.135 5.402 -1.481 1.00 97.44 118 ALA A CA 1
ATOM 941 C C . ALA A 1 118 ? -3.458 6.598 -2.391 1.00 97.44 118 ALA A C 1
ATOM 943 O O . ALA A 1 118 ? -2.549 7.248 -2.901 1.00 97.44 118 ALA A O 1
ATOM 944 N N . TYR A 1 119 ? -4.731 6.956 -2.556 1.00 96.56 119 TYR A N 1
ATOM 945 C CA . TYR A 1 119 ? -5.088 8.125 -3.364 1.00 96.56 119 TYR A CA 1
ATOM 946 C C . TYR A 1 119 ? -4.496 9.435 -2.818 1.00 96.56 119 TYR A C 1
ATOM 948 O O . TYR A 1 119 ? -3.880 10.197 -3.562 1.00 96.56 119 TYR A O 1
ATOM 956 N N . ASN A 1 120 ? -4.630 9.689 -1.514 1.00 96.06 120 ASN A N 1
ATOM 957 C CA . ASN A 1 120 ? -4.122 10.921 -0.908 1.00 96.06 120 ASN A CA 1
ATOM 958 C C . ASN A 1 120 ? -2.585 10.992 -0.957 1.00 96.06 120 ASN A C 1
ATOM 960 O O . ASN A 1 120 ? -2.021 12.064 -1.169 1.00 96.06 120 ASN A O 1
ATOM 964 N N . MET A 1 121 ? -1.893 9.856 -0.828 1.00 95.75 121 MET A N 1
ATOM 965 C CA . MET A 1 121 ? -0.443 9.792 -1.020 1.00 95.75 121 MET A CA 1
ATOM 966 C C . MET A 1 121 ? -0.042 10.039 -2.479 1.00 95.75 121 MET A C 1
ATOM 968 O O . MET A 1 121 ? 0.963 10.712 -2.713 1.00 95.75 121 MET A O 1
ATOM 972 N N . LEU A 1 122 ? -0.808 9.552 -3.466 1.00 92.19 122 LEU A N 1
ATOM 973 C CA . LEU A 1 122 ? -0.569 9.856 -4.887 1.00 92.19 122 LEU A CA 1
ATOM 974 C C . LEU A 1 122 ? -0.645 11.354 -5.161 1.00 92.19 122 LEU A C 1
ATOM 976 O O . LEU A 1 122 ? 0.263 11.899 -5.789 1.00 92.19 122 LEU A O 1
ATOM 980 N N . GLU A 1 123 ? -1.701 12.003 -4.667 1.00 88.12 123 GLU A N 1
ATOM 981 C CA . GLU A 1 123 ? -1.925 13.442 -4.831 1.00 88.12 123 GLU A CA 1
ATOM 982 C C . GLU A 1 123 ? -0.717 14.255 -4.337 1.00 88.12 123 GLU A C 1
ATOM 984 O O . GLU A 1 123 ? -0.283 15.192 -5.008 1.00 88.12 123 GLU A O 1
ATOM 989 N N . CYS A 1 124 ? -0.125 13.864 -3.204 1.00 85.81 124 CYS A N 1
ATOM 990 C CA . CYS A 1 124 ? 1.006 14.576 -2.610 1.00 85.81 124 CYS A CA 1
ATOM 991 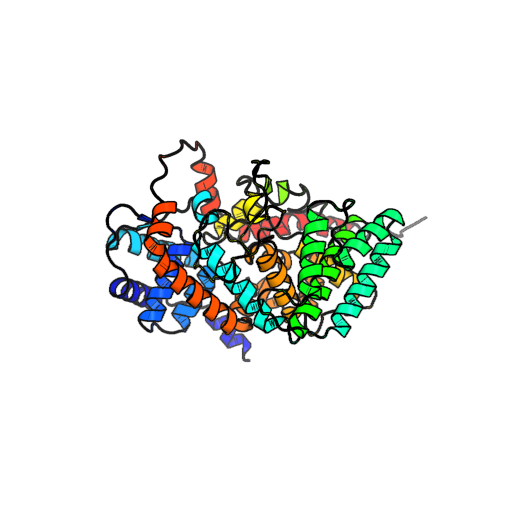C C . CYS A 1 124 ? 2.377 14.204 -3.200 1.00 85.81 124 CYS A C 1
ATOM 993 O O . CYS A 1 124 ? 3.244 15.069 -3.309 1.00 85.81 124 CYS A O 1
ATOM 995 N N . SER A 1 125 ? 2.609 12.934 -3.543 1.00 87.88 125 SER A N 1
ATOM 996 C CA . SER A 1 125 ? 3.956 12.429 -3.869 1.00 87.88 125 SER A CA 1
ATOM 997 C C . SER A 1 125 ? 4.306 12.482 -5.355 1.00 87.88 125 SER A C 1
ATOM 999 O O . SER A 1 125 ? 5.476 12.648 -5.700 1.00 87.88 125 SER A O 1
ATOM 1001 N N . ALA A 1 126 ? 3.318 12.357 -6.243 1.00 91.19 126 ALA A N 1
ATOM 1002 C CA . ALA A 1 126 ? 3.580 12.177 -7.667 1.00 91.19 126 ALA A CA 1
ATOM 1003 C C . ALA A 1 126 ? 4.065 13.455 -8.361 1.00 91.19 126 ALA A C 1
ATOM 1005 O O . ALA A 1 126 ? 4.878 13.379 -9.277 1.00 91.19 126 ALA A O 1
ATOM 1006 N N . GLN A 1 127 ? 3.586 14.632 -7.951 1.00 92.38 127 GLN A N 1
ATOM 1007 C CA . GLN A 1 127 ? 3.840 15.880 -8.680 1.00 92.38 127 GLN A CA 1
ATOM 1008 C C . GLN A 1 127 ? 5.295 16.368 -8.589 1.00 92.38 127 GLN A C 1
ATOM 1010 O O . GLN A 1 127 ? 5.779 17.016 -9.512 1.00 92.38 127 GLN A O 1
ATOM 1015 N N . SER A 1 128 ? 5.988 16.089 -7.487 1.00 90.62 128 SER A N 1
ATOM 1016 C CA . SER A 1 128 ? 7.346 16.593 -7.229 1.00 90.62 128 SER A CA 1
ATOM 1017 C C . SER A 1 128 ? 8.465 15.715 -7.788 1.00 90.62 128 SER A C 1
ATOM 1019 O O . SER A 1 128 ? 9.624 16.126 -7.749 1.00 90.62 128 SER A O 1
ATOM 1021 N N . LEU A 1 129 ? 8.136 14.526 -8.300 1.00 94.62 129 LEU A N 1
ATOM 1022 C CA . LEU A 1 129 ? 9.107 13.668 -8.972 1.00 94.62 129 LEU A CA 1
ATOM 1023 C C . LEU A 1 129 ? 9.605 14.323 -10.269 1.00 94.62 129 LEU A C 1
ATOM 1025 O O . LEU A 1 129 ? 8.878 15.058 -10.938 1.00 94.62 129 LEU A O 1
ATOM 1029 N N . GLN A 1 130 ? 10.857 14.046 -10.627 1.00 94.88 130 GLN A N 1
ATOM 1030 C CA . GLN A 1 130 ? 11.470 14.578 -11.845 1.00 94.88 130 GLN A CA 1
ATOM 1031 C C . GLN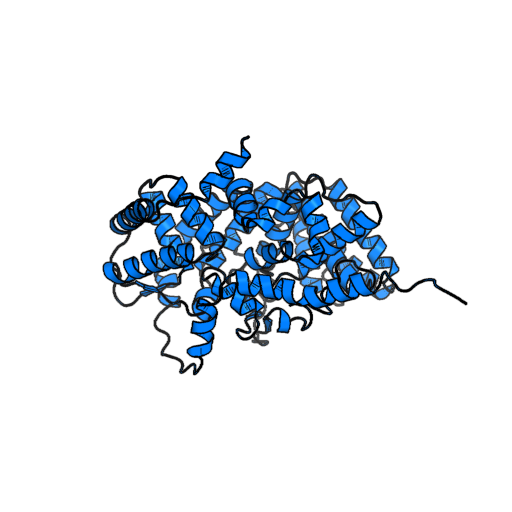 A 1 130 ? 11.237 13.611 -13.006 1.00 94.88 130 GLN A C 1
ATOM 1033 O O . GLN A 1 130 ? 11.820 12.523 -13.039 1.00 94.88 130 GLN A O 1
ATOM 1038 N N . VAL A 1 131 ? 10.397 14.014 -13.961 1.00 95.50 131 VAL A N 1
ATOM 1039 C CA . VAL A 1 131 ? 10.009 13.177 -15.106 1.00 95.50 131 VAL A CA 1
ATOM 1040 C C . VAL A 1 131 ? 11.217 12.723 -15.926 1.00 95.50 131 VAL A C 1
ATOM 1042 O O . VAL A 1 131 ? 11.237 11.598 -16.424 1.00 95.50 131 VAL A O 1
ATOM 1045 N N . GLU A 1 132 ? 12.263 13.546 -16.022 1.00 96.44 132 GLU A N 1
ATOM 1046 C CA . GLU A 1 132 ? 13.480 13.229 -16.768 1.00 96.44 132 GLU A CA 1
ATOM 1047 C C . GLU A 1 132 ? 14.227 12.046 -16.145 1.00 96.44 132 GLU A C 1
ATOM 1049 O O . GLU A 1 132 ? 14.618 11.128 -16.865 1.00 96.44 132 GLU A O 1
ATOM 1054 N N . LYS A 1 133 ? 14.350 12.016 -14.809 1.00 96.75 133 LYS A N 1
ATOM 1055 C CA . LYS A 1 133 ? 14.968 10.895 -14.079 1.00 96.75 133 LYS A CA 1
ATOM 1056 C C . LYS A 1 133 ? 14.154 9.611 -14.236 1.00 96.75 133 LYS A C 1
ATOM 1058 O O . LYS A 1 133 ? 14.716 8.541 -14.459 1.00 96.75 133 LYS A O 1
ATOM 1063 N N . LEU A 1 134 ? 12.825 9.716 -14.162 1.00 97.94 134 LEU A N 1
ATOM 1064 C CA . LEU A 1 134 ? 11.923 8.576 -14.361 1.00 97.94 134 LEU A CA 1
ATOM 1065 C C . LEU A 1 134 ? 12.016 8.020 -15.788 1.00 97.94 134 LEU A C 1
ATOM 1067 O O . LEU A 1 134 ? 12.046 6.804 -15.983 1.00 97.94 134 LEU A O 1
ATOM 1071 N N . THR A 1 135 ? 12.102 8.907 -16.778 1.00 98.19 135 THR A N 1
ATOM 1072 C CA . THR A 1 135 ? 12.262 8.543 -18.190 1.00 98.19 135 THR A CA 1
ATOM 1073 C C . THR A 1 135 ? 13.609 7.861 -18.425 1.00 98.19 135 THR A C 1
ATOM 1075 O O . THR A 1 135 ? 13.677 6.846 -19.116 1.00 98.19 135 THR A O 1
ATOM 1078 N N . GLU A 1 136 ? 14.686 8.377 -17.828 1.00 98.25 136 GLU A N 1
ATOM 1079 C CA . GLU A 1 136 ? 16.020 7.776 -17.913 1.00 98.25 136 GLU A CA 1
ATOM 1080 C C . GLU A 1 136 ? 16.038 6.358 -17.327 1.00 98.25 136 GLU A C 1
ATOM 1082 O O . GLU A 1 136 ? 16.511 5.424 -17.979 1.00 98.25 136 GLU A O 1
ATOM 1087 N N . PHE A 1 137 ? 15.468 6.165 -16.134 1.00 98.38 137 PHE A N 1
ATOM 1088 C CA . PHE A 1 137 ? 15.324 4.837 -15.540 1.00 98.38 137 PHE A CA 1
ATOM 1089 C C . PHE A 1 137 ? 14.516 3.900 -16.451 1.00 98.38 137 PHE A C 1
ATOM 1091 O O . PHE A 1 137 ? 14.964 2.794 -16.756 1.00 98.38 137 PHE A O 1
ATOM 1098 N N . THR A 1 138 ? 13.366 4.358 -16.954 1.00 98.50 138 THR A N 1
ATOM 1099 C CA . THR A 1 138 ? 12.496 3.596 -17.867 1.00 98.50 138 THR A CA 1
ATOM 1100 C C . THR A 1 138 ? 13.226 3.174 -19.143 1.00 98.50 138 THR A C 1
ATOM 1102 O O . THR A 1 138 ? 13.095 2.024 -19.570 1.00 98.50 138 THR A O 1
ATOM 1105 N N . ASN A 1 139 ? 14.032 4.060 -19.732 1.00 98.44 139 ASN A N 1
ATOM 1106 C CA . ASN A 1 139 ? 14.818 3.756 -20.927 1.00 98.44 139 ASN A CA 1
ATOM 1107 C C . ASN A 1 139 ? 15.867 2.674 -20.658 1.00 98.44 139 ASN A C 1
ATOM 1109 O O . ASN A 1 139 ? 15.911 1.696 -21.402 1.00 98.44 139 ASN A O 1
ATOM 1113 N N . HIS A 1 140 ? 16.625 2.772 -19.562 1.00 98.25 140 HIS A N 1
ATOM 1114 C CA . HIS A 1 140 ? 17.587 1.728 -19.197 1.00 98.25 140 HIS A CA 1
ATOM 1115 C C . HIS A 1 140 ? 16.906 0.373 -18.937 1.00 98.25 140 HIS A C 1
ATOM 1117 O O . HIS A 1 140 ? 17.420 -0.673 -19.332 1.00 98.25 140 HIS A O 1
ATOM 1123 N N . LEU A 1 141 ? 15.714 0.357 -18.323 1.00 98.19 141 LEU A N 1
ATOM 1124 C CA . LEU A 1 141 ? 14.963 -0.894 -18.156 1.00 98.19 141 LEU A CA 1
ATOM 1125 C C . LEU A 1 141 ? 14.526 -1.488 -19.498 1.00 98.19 141 LEU A C 1
ATOM 1127 O O . LEU A 1 141 ? 14.555 -2.711 -19.656 1.00 98.19 141 LEU A O 1
ATOM 1131 N N . LYS A 1 142 ? 14.112 -0.641 -20.445 1.00 98.00 142 LYS A N 1
ATOM 1132 C CA . LYS A 1 142 ? 13.691 -1.047 -21.790 1.00 98.00 142 LYS A CA 1
ATOM 1133 C C . LYS A 1 142 ? 14.857 -1.604 -22.604 1.00 98.00 142 LYS A C 1
ATOM 1135 O O . LYS A 1 142 ? 14.690 -2.639 -23.249 1.00 98.00 142 LYS A O 1
ATOM 1140 N N . GLU A 1 143 ? 16.010 -0.944 -22.561 1.00 96.25 143 GLU A N 1
ATOM 1141 C CA . GLU A 1 143 ? 17.240 -1.392 -23.221 1.00 96.25 143 GLU A CA 1
ATOM 1142 C C . GLU A 1 143 ? 17.642 -2.780 -22.722 1.00 96.25 143 GLU A C 1
ATOM 1144 O O . GLU A 1 143 ? 17.699 -3.713 -23.529 1.00 96.25 143 GLU A O 1
ATOM 1149 N N . ASN A 1 144 ? 17.756 -2.953 -21.400 1.00 95.38 144 ASN A N 1
ATOM 1150 C CA . ASN A 1 144 ? 18.061 -4.247 -20.785 1.00 95.38 144 ASN A CA 1
ATOM 1151 C C . ASN A 1 144 ? 17.058 -5.330 -21.203 1.00 95.38 144 ASN A C 1
ATOM 1153 O O . ASN A 1 144 ? 17.445 -6.429 -21.599 1.00 95.38 144 ASN A O 1
ATOM 1157 N N . LEU A 1 145 ? 15.756 -5.024 -21.182 1.00 96.00 145 LEU A N 1
ATOM 1158 C CA . LEU A 1 145 ? 14.732 -5.997 -21.558 1.00 96.00 145 LEU A CA 1
ATOM 1159 C C . LEU A 1 145 ? 14.894 -6.467 -23.002 1.00 96.00 145 LEU A C 1
ATOM 1161 O O . LEU A 1 145 ? 14.702 -7.646 -23.320 1.00 96.00 145 LEU A O 1
ATOM 1165 N N . TYR A 1 146 ? 15.201 -5.535 -23.901 1.00 96.19 146 TYR A N 1
ATOM 1166 C CA . TYR A 1 146 ? 15.237 -5.812 -25.327 1.00 96.19 146 TYR A CA 1
ATOM 1167 C C . TYR A 1 146 ? 16.412 -6.713 -25.688 1.00 96.19 146 TYR A C 1
ATOM 1169 O O . TYR A 1 146 ? 16.237 -7.574 -26.553 1.00 96.19 146 TYR A O 1
ATOM 1177 N N . GLU A 1 147 ? 17.540 -6.636 -24.986 1.00 93.75 147 GLU A N 1
ATOM 1178 C CA . GLU A 1 147 ? 18.667 -7.564 -25.167 1.00 93.75 147 GLU A CA 1
ATOM 1179 C C . GLU A 1 147 ? 18.272 -9.037 -24.975 1.00 93.75 147 GLU A C 1
ATOM 1181 O O . GLU A 1 147 ? 18.792 -9.920 -25.662 1.00 93.75 147 GLU A O 1
ATOM 1186 N N . HIS A 1 148 ? 17.286 -9.307 -24.118 1.00 92.00 148 HIS A N 1
ATOM 1187 C CA . HIS A 1 148 ? 16.853 -10.661 -23.759 1.00 92.00 148 HIS A CA 1
ATOM 1188 C C . HIS A 1 148 ? 15.547 -11.105 -24.440 1.00 92.00 148 HIS A C 1
ATOM 1190 O O . HIS A 1 148 ? 15.022 -12.185 -24.153 1.00 92.00 148 HIS A O 1
ATOM 1196 N N . MET A 1 149 ? 15.010 -10.300 -25.364 1.00 92.31 149 MET A N 1
ATOM 1197 C CA . MET A 1 149 ? 13.666 -10.486 -25.915 1.00 92.31 149 MET A CA 1
ATOM 1198 C C . MET A 1 149 ? 13.640 -10.560 -27.451 1.00 92.31 149 MET A C 1
ATOM 1200 O O . MET A 1 149 ? 14.272 -9.764 -28.144 1.00 92.31 149 MET A O 1
ATOM 1204 N N . SER A 1 150 ? 12.842 -11.488 -27.997 1.00 91.19 150 SER A N 1
ATOM 1205 C CA . SER A 1 150 ? 12.571 -11.606 -29.439 1.00 91.19 150 SER A CA 1
ATOM 1206 C C . SER A 1 150 ? 11.722 -10.445 -29.969 1.00 91.19 150 SER A C 1
ATOM 1208 O O . SER A 1 150 ? 10.889 -9.912 -29.239 1.00 91.19 150 SER A O 1
ATOM 1210 N N . HIS A 1 151 ? 11.848 -10.118 -31.260 1.00 90.00 151 HIS A N 1
ATOM 1211 C CA . HIS A 1 151 ? 11.130 -9.004 -31.898 1.00 90.00 151 HIS A CA 1
ATOM 1212 C C . HIS A 1 151 ? 9.611 -9.004 -31.624 1.00 90.00 151 HIS A C 1
ATOM 1214 O O . HIS A 1 151 ? 9.083 -8.006 -31.146 1.00 90.00 151 HIS A O 1
ATOM 1220 N N . ASP A 1 152 ? 8.928 -10.138 -31.808 1.00 88.69 152 ASP A N 1
ATOM 1221 C CA . ASP A 1 152 ? 7.471 -10.250 -31.595 1.00 88.69 152 ASP A CA 1
ATOM 1222 C C . ASP A 1 152 ? 7.033 -9.913 -30.160 1.00 88.69 152 ASP A C 1
ATOM 1224 O O . ASP A 1 152 ? 5.947 -9.388 -29.924 1.00 88.69 152 ASP A O 1
ATOM 1228 N N . LYS A 1 153 ? 7.881 -10.215 -29.171 1.00 91.94 153 LYS A N 1
ATOM 1229 C CA . LYS A 1 153 ? 7.605 -9.883 -27.769 1.00 91.94 153 LYS A CA 1
ATOM 1230 C C . LYS A 1 153 ? 7.867 -8.402 -27.498 1.00 91.94 153 LYS A C 1
ATOM 1232 O O . LYS A 1 153 ? 7.105 -7.794 -26.753 1.00 91.94 153 LYS A O 1
ATOM 1237 N N . ARG A 1 154 ? 8.879 -7.807 -28.147 1.00 94.94 154 ARG A N 1
ATOM 1238 C CA . ARG A 1 154 ? 9.146 -6.361 -28.060 1.00 94.94 154 ARG A CA 1
ATOM 1239 C C . ARG A 1 154 ? 7.963 -5.556 -28.591 1.00 94.94 154 ARG A C 1
ATOM 1241 O O . ARG A 1 154 ? 7.552 -4.607 -27.939 1.00 94.94 154 ARG A O 1
ATOM 1248 N N . GLU A 1 155 ? 7.361 -5.983 -29.701 1.00 94.75 155 GLU A N 1
ATOM 1249 C CA . GLU A 1 155 ? 6.167 -5.333 -30.259 1.00 94.75 155 GLU A CA 1
ATOM 1250 C C . GLU A 1 155 ? 5.000 -5.304 -29.256 1.00 94.75 155 GLU A C 1
ATOM 1252 O O . GLU A 1 155 ? 4.360 -4.268 -29.076 1.00 94.75 155 GLU A O 1
ATOM 1257 N N . LYS A 1 156 ? 4.759 -6.407 -28.531 1.00 95.50 156 LYS A N 1
ATOM 1258 C CA . LYS A 1 156 ? 3.751 -6.430 -27.458 1.00 95.50 156 LYS A CA 1
ATOM 1259 C C . LYS A 1 156 ? 4.053 -5.427 -26.350 1.00 95.50 156 LYS A C 1
ATOM 1261 O O . LYS A 1 156 ? 3.147 -4.720 -25.918 1.00 95.50 156 LYS A O 1
ATOM 1266 N N . ILE A 1 157 ? 5.311 -5.345 -25.917 1.00 97.06 157 ILE A N 1
ATOM 1267 C CA . ILE A 1 157 ? 5.733 -4.357 -24.919 1.00 97.06 157 ILE A CA 1
ATOM 1268 C C . ILE A 1 157 ? 5.462 -2.936 -25.422 1.00 97.06 157 ILE A C 1
ATOM 1270 O O . ILE A 1 157 ? 4.907 -2.139 -24.673 1.00 97.06 157 ILE A O 1
ATOM 1274 N N . GLU A 1 158 ? 5.761 -2.623 -26.684 1.00 97.88 158 GLU A N 1
ATOM 1275 C CA . GLU A 1 158 ? 5.482 -1.292 -27.242 1.00 97.88 158 GLU A CA 1
ATOM 1276 C C . GLU A 1 158 ? 3.986 -0.952 -27.239 1.00 97.88 158 GLU A C 1
ATOM 1278 O O . GLU A 1 158 ? 3.627 0.188 -26.938 1.00 97.88 158 GLU A O 1
ATOM 1283 N N . TYR A 1 159 ? 3.095 -1.922 -27.490 1.00 97.94 159 TYR A N 1
ATOM 1284 C CA . TYR A 1 159 ? 1.655 -1.689 -27.325 1.00 97.94 159 TYR A CA 1
ATOM 1285 C C . TYR A 1 159 ? 1.313 -1.275 -25.890 1.00 97.94 159 TYR A C 1
ATOM 1287 O O . TYR A 1 159 ? 0.590 -0.296 -25.700 1.00 97.94 159 TYR A O 1
ATOM 1295 N N . ILE A 1 160 ? 1.875 -1.952 -24.886 1.00 97.88 160 ILE A N 1
ATOM 1296 C CA . ILE A 1 160 ? 1.633 -1.624 -23.475 1.00 97.88 160 ILE A CA 1
ATOM 1297 C C . ILE A 1 160 ? 2.191 -0.235 -23.138 1.00 97.88 160 ILE A C 1
ATOM 1299 O O . ILE A 1 160 ? 1.457 0.608 -22.626 1.00 97.88 160 ILE A O 1
ATOM 1303 N N . LEU A 1 161 ? 3.455 0.047 -23.480 1.00 98.19 161 LEU A N 1
ATOM 1304 C CA . LEU A 1 161 ? 4.119 1.330 -23.192 1.00 98.19 161 LEU A CA 1
ATOM 1305 C C . LEU A 1 161 ? 3.439 2.525 -23.883 1.00 98.19 161 LEU A C 1
ATOM 1307 O O . LEU A 1 161 ? 3.476 3.658 -23.381 1.00 98.19 161 LEU A O 1
ATOM 1311 N N . ALA A 1 162 ? 2.806 2.283 -25.031 1.00 97.81 162 ALA A N 1
ATOM 1312 C CA . ALA A 1 162 ? 2.012 3.276 -25.739 1.00 97.81 162 ALA A CA 1
ATOM 1313 C C . ALA A 1 162 ? 0.626 3.512 -25.110 1.00 97.81 162 ALA A C 1
ATOM 1315 O O . ALA A 1 162 ? 0.024 4.551 -25.394 1.00 97.81 162 ALA A O 1
ATOM 1316 N N . GLY A 1 163 ? 0.142 2.610 -24.251 1.00 97.19 163 GLY A N 1
ATOM 1317 C CA . GLY A 1 163 ? -1.232 2.610 -23.744 1.00 97.19 163 GLY A CA 1
ATOM 1318 C C . GLY A 1 163 ? -2.244 2.090 -24.772 1.00 97.19 163 GLY A C 1
ATOM 1319 O O . GLY A 1 163 ? -3.379 2.557 -24.823 1.00 97.19 163 GLY A O 1
ATOM 1320 N N . ASN A 1 164 ? -1.829 1.170 -25.646 1.00 97.31 164 ASN A N 1
ATOM 1321 C CA . ASN A 1 164 ? -2.662 0.608 -26.706 1.00 97.31 164 ASN A CA 1
ATOM 1322 C C . ASN A 1 164 ? -3.212 -0.761 -26.277 1.00 97.31 164 ASN A C 1
ATOM 1324 O O . ASN A 1 164 ? -2.464 -1.734 -26.186 1.00 97.31 164 ASN A O 1
ATOM 1328 N N . MET A 1 165 ? -4.531 -0.863 -26.082 1.00 94.06 165 MET A N 1
ATOM 1329 C CA . MET A 1 165 ? -5.231 -2.112 -25.731 1.00 94.06 165 MET A CA 1
ATOM 1330 C C . MET A 1 165 ? -5.347 -3.067 -26.934 1.00 94.06 165 MET A C 1
ATOM 1332 O O . MET A 1 165 ? -6.422 -3.293 -27.491 1.00 94.06 165 MET A O 1
ATOM 1336 N N . HIS A 1 166 ? -4.216 -3.597 -27.396 1.00 95.94 166 HIS A N 1
ATOM 1337 C CA . HIS A 1 166 ? -4.160 -4.472 -28.562 1.00 95.94 166 HIS A CA 1
ATOM 1338 C C . HIS A 1 166 ? -4.616 -5.906 -28.230 1.00 95.94 166 HIS A C 1
ATOM 1340 O O . HIS A 1 166 ? -4.270 -6.462 -27.194 1.00 95.94 166 HIS A O 1
ATOM 1346 N N . LYS A 1 167 ? -5.323 -6.566 -29.156 1.00 94.19 167 LYS A N 1
ATOM 1347 C CA . LYS A 1 167 ? -5.888 -7.925 -28.978 1.00 94.19 167 LYS A CA 1
ATOM 1348 C C . LYS A 1 167 ? -4.872 -9.047 -28.708 1.00 94.19 167 LYS A C 1
ATOM 1350 O O . LYS A 1 167 ? -5.265 -10.158 -28.377 1.00 94.19 167 LYS A O 1
ATOM 1355 N N . SER A 1 168 ? -3.582 -8.800 -28.946 1.00 93.81 168 SER A N 1
ATOM 1356 C CA . SER A 1 168 ? -2.511 -9.774 -28.679 1.00 93.81 168 SER A CA 1
ATOM 1357 C C . SER A 1 168 ? -2.032 -9.761 -27.225 1.00 93.81 168 SER A C 1
ATOM 1359 O O . SER A 1 168 ? -1.223 -10.624 -26.858 1.00 93.81 168 SER A O 1
ATOM 1361 N N . LEU A 1 169 ? -2.495 -8.782 -26.443 1.00 93.94 169 LEU A N 1
ATOM 1362 C CA . LEU A 1 169 ? -2.180 -8.617 -25.035 1.00 93.94 169 LEU A CA 1
ATOM 1363 C C . LEU A 1 169 ? -3.076 -9.520 -24.181 1.00 93.94 169 LEU A C 1
ATOM 1365 O O . LEU A 1 169 ? -4.259 -9.706 -24.470 1.00 93.94 169 LEU A O 1
ATOM 1369 N N . ASN A 1 170 ? -2.501 -10.099 -23.132 1.00 91.19 170 ASN A N 1
ATOM 1370 C CA . ASN A 1 170 ? -3.250 -10.841 -22.120 1.00 91.19 170 ASN A CA 1
ATOM 1371 C C . ASN A 1 170 ? -3.930 -9.888 -21.111 1.00 91.19 170 ASN A C 1
ATOM 1373 O O . ASN A 1 170 ? -3.693 -8.684 -21.139 1.00 91.19 170 ASN A O 1
ATOM 1377 N N . LYS A 1 171 ? -4.765 -10.420 -20.204 1.00 86.94 171 LYS A N 1
ATOM 1378 C CA . LYS A 1 171 ? -5.517 -9.615 -19.214 1.00 86.94 171 LYS A CA 1
ATOM 1379 C C . LYS A 1 171 ? -4.607 -8.677 -18.397 1.00 86.94 171 LYS A C 1
ATOM 1381 O O . LYS A 1 171 ? -4.889 -7.492 -18.305 1.00 86.94 171 LYS A O 1
ATOM 1386 N N . TYR A 1 172 ? -3.486 -9.186 -17.885 1.00 88.38 172 TYR A N 1
ATOM 1387 C CA . TYR A 1 172 ? -2.529 -8.401 -17.097 1.00 88.38 172 TYR A CA 1
ATOM 1388 C C . TYR A 1 172 ? -1.844 -7.303 -17.928 1.00 88.38 172 TYR A C 1
ATOM 1390 O O . TYR A 1 172 ? -1.720 -6.163 -17.493 1.00 88.38 172 TYR A O 1
ATOM 1398 N N . GLU A 1 173 ? -1.436 -7.618 -19.157 1.00 93.38 173 GLU A N 1
ATOM 1399 C CA . GLU A 1 173 ? -0.847 -6.640 -20.083 1.00 93.38 173 GLU A CA 1
ATOM 1400 C C . GLU A 1 173 ? -1.854 -5.546 -20.479 1.00 93.38 173 GLU A C 1
ATOM 1402 O O . GLU A 1 173 ? -1.486 -4.375 -20.598 1.00 93.38 173 GLU A O 1
ATOM 1407 N N . LEU A 1 174 ? -3.128 -5.913 -20.650 1.00 92.69 174 LEU A N 1
ATOM 1408 C CA . LEU A 1 174 ? -4.208 -4.975 -20.942 1.00 92.69 174 LEU A CA 1
ATOM 1409 C C . LEU A 1 174 ? -4.500 -4.036 -19.763 1.00 92.69 174 LEU A C 1
ATOM 1411 O O . LEU A 1 174 ? -4.713 -2.851 -20.005 1.00 92.69 174 LEU A O 1
ATOM 1415 N N . GLU A 1 175 ? -4.455 -4.516 -18.516 1.00 91.06 175 GLU A N 1
ATOM 1416 C CA . GLU A 1 175 ? -4.607 -3.667 -17.321 1.00 91.06 175 GLU A CA 1
ATOM 1417 C C . GLU A 1 175 ? -3.540 -2.557 -17.270 1.00 91.06 175 GLU A C 1
ATOM 1419 O O . GLU A 1 175 ? -3.853 -1.395 -16.995 1.00 91.06 175 GLU A O 1
ATOM 1424 N N . TYR A 1 176 ? -2.281 -2.879 -17.596 1.00 94.50 176 TYR A N 1
ATOM 1425 C CA . TYR A 1 176 ? -1.217 -1.871 -17.688 1.00 94.50 176 TYR A CA 1
ATOM 1426 C C . TYR A 1 176 ? -1.411 -0.929 -18.876 1.00 94.50 176 TYR A C 1
ATOM 1428 O O . TYR A 1 176 ? -1.219 0.277 -18.723 1.00 94.50 176 TYR A O 1
ATOM 1436 N N . ALA A 1 177 ? -1.811 -1.446 -20.041 1.00 96.00 177 ALA A N 1
ATOM 1437 C CA . ALA A 1 177 ? -2.089 -0.609 -21.206 1.00 96.00 177 ALA A CA 1
ATOM 1438 C C . ALA A 1 177 ? -3.236 0.383 -20.927 1.00 96.00 177 ALA A C 1
ATOM 1440 O O . ALA A 1 177 ? -3.126 1.554 -21.285 1.00 96.00 177 ALA A O 1
ATOM 1441 N N . GLU A 1 178 ? -4.298 -0.051 -20.240 1.00 94.06 178 GLU A N 1
ATOM 1442 C CA . GLU A 1 178 ? -5.408 0.807 -19.809 1.00 94.06 178 GLU A CA 1
ATOM 1443 C C . GLU A 1 178 ? -4.935 1.881 -18.817 1.00 94.06 178 GLU A C 1
ATOM 1445 O O . GLU A 1 178 ? -5.236 3.063 -18.991 1.00 94.06 178 GLU A O 1
ATOM 1450 N N . MET A 1 179 ? -4.162 1.496 -17.796 1.00 94.12 179 MET A N 1
ATOM 1451 C CA . MET A 1 179 ? -3.611 2.441 -16.819 1.00 94.12 179 MET A CA 1
ATOM 1452 C C . MET A 1 179 ? -2.736 3.503 -17.499 1.00 94.12 179 MET A C 1
ATOM 1454 O O . MET A 1 179 ? -2.930 4.697 -17.274 1.00 94.12 179 MET A O 1
ATOM 1458 N N . ILE A 1 180 ? -1.813 3.081 -18.369 1.00 97.56 180 ILE A N 1
ATOM 1459 C CA . ILE A 1 180 ? -0.928 3.980 -19.123 1.00 97.56 180 ILE A CA 1
ATOM 1460 C C . ILE A 1 180 ? -1.746 4.888 -20.046 1.00 97.56 180 ILE A C 1
ATOM 1462 O O . ILE A 1 180 ? -1.449 6.077 -20.141 1.00 97.56 180 ILE A O 1
ATOM 1466 N N . HIS A 1 181 ? -2.794 4.371 -20.693 1.00 96.19 181 HIS A N 1
ATOM 1467 C CA . HIS A 1 181 ? -3.694 5.186 -21.508 1.00 96.19 181 HIS A CA 1
ATOM 1468 C C . HIS A 1 181 ? -4.325 6.317 -20.690 1.00 96.19 181 HIS A C 1
ATOM 1470 O O . HIS A 1 181 ? -4.181 7.479 -21.064 1.00 96.19 181 HIS A O 1
ATOM 1476 N N . ARG A 1 182 ? -4.951 5.983 -19.551 1.00 94.12 182 ARG A N 1
ATOM 1477 C CA . ARG A 1 182 ? -5.634 6.949 -18.670 1.00 94.12 182 ARG A CA 1
ATOM 1478 C C . ARG A 1 182 ? -4.683 8.003 -18.100 1.00 94.12 182 ARG A C 1
ATOM 1480 O O . ARG A 1 182 ? -5.063 9.164 -17.964 1.00 94.12 182 ARG A O 1
ATOM 1487 N N . LEU A 1 183 ? -3.455 7.604 -17.765 1.00 96.44 183 LEU A N 1
ATOM 1488 C CA . LEU A 1 183 ? -2.417 8.523 -17.298 1.00 96.44 183 LEU A CA 1
ATOM 1489 C C . LEU A 1 183 ? -1.987 9.475 -18.419 1.00 96.44 183 LEU A C 1
ATOM 1491 O O . LEU A 1 183 ? -1.978 10.682 -18.215 1.00 96.44 183 LEU A O 1
ATOM 1495 N N . LYS A 1 184 ? -1.734 8.969 -19.631 1.00 96.44 184 LYS A N 1
ATOM 1496 C CA . LYS A 1 184 ? -1.364 9.803 -20.789 1.00 96.44 184 LYS A CA 1
ATOM 1497 C C . LYS A 1 184 ? -2.462 10.768 -21.230 1.00 96.44 184 LYS A C 1
ATOM 1499 O O . LYS A 1 184 ? -2.150 11.829 -21.760 1.00 96.44 184 LYS A O 1
ATOM 1504 N N . SER A 1 185 ? -3.730 10.396 -21.071 1.00 95.44 185 SER A N 1
ATOM 1505 C CA . SER A 1 185 ? -4.870 11.274 -21.356 1.00 95.44 185 SER A CA 1
ATOM 1506 C C . SER A 1 185 ? -5.185 12.243 -20.216 1.00 95.44 185 SER A C 1
ATOM 1508 O O . SER A 1 185 ? -6.185 12.954 -20.302 1.00 95.44 185 SER A O 1
ATOM 1510 N N . HIS A 1 186 ? -4.373 12.257 -19.149 1.00 94.56 186 HIS A N 1
ATOM 1511 C CA . HIS A 1 186 ? -4.581 13.057 -17.934 1.00 94.56 186 HIS A CA 1
ATOM 1512 C C . HIS A 1 186 ? -5.982 12.867 -17.332 1.00 94.56 186 HIS A C 1
ATOM 1514 O O . HIS A 1 186 ? -6.547 13.762 -16.710 1.00 94.56 186 HIS A O 1
ATOM 1520 N N . SER A 1 187 ? -6.557 11.676 -17.513 1.00 88.56 187 SER A N 1
ATOM 1521 C CA . SER A 1 187 ? -7.903 11.312 -17.066 1.00 88.56 187 SER A CA 1
ATOM 1522 C C . SER A 1 187 ? -7.836 10.342 -15.886 1.00 88.56 187 SER A C 1
ATOM 1524 O O . SER A 1 187 ? -8.556 9.341 -15.838 1.00 88.56 187 SER A O 1
ATOM 1526 N N . PHE A 1 188 ? -6.922 10.605 -14.949 1.00 88.06 188 PHE A N 1
ATOM 1527 C CA . PHE A 1 188 ? -6.686 9.765 -13.780 1.00 88.06 188 PHE A CA 1
ATOM 1528 C C . PHE A 1 188 ? -7.135 10.492 -12.508 1.00 88.06 188 PHE A C 1
ATOM 1530 O O . PHE A 1 188 ? -6.340 11.115 -11.814 1.00 88.06 188 PHE A O 1
ATOM 1537 N N . HIS A 1 189 ? -8.442 10.423 -12.231 1.00 83.25 189 HIS A N 1
ATOM 1538 C CA . HIS A 1 189 ? -9.055 10.789 -10.945 1.00 83.25 189 HIS A CA 1
ATOM 1539 C C . HIS A 1 189 ? -8.686 12.184 -10.401 1.00 83.25 189 HIS A C 1
ATOM 1541 O O . HIS A 1 189 ? -8.464 12.342 -9.211 1.00 83.25 189 HIS A O 1
ATOM 1547 N N . GLY A 1 190 ? -8.624 13.206 -11.261 1.00 85.62 190 GLY A N 1
ATOM 1548 C CA . GLY A 1 190 ? -8.400 14.593 -10.829 1.00 85.62 190 GLY A CA 1
ATOM 1549 C C . GLY A 1 190 ? -6.948 14.950 -10.493 1.00 85.62 190 GLY A C 1
ATOM 1550 O O . GLY A 1 190 ? -6.694 16.068 -10.047 1.00 85.62 190 GLY A O 1
ATOM 1551 N N . LEU A 1 191 ? -5.994 14.046 -10.739 1.00 92.38 191 LEU A N 1
ATOM 1552 C CA . LEU A 1 191 ? -4.572 14.351 -10.602 1.00 92.38 191 LEU A CA 1
ATOM 1553 C C . LEU A 1 191 ? -4.118 15.410 -11.617 1.00 92.38 191 LEU A C 1
ATOM 1555 O O . LEU A 1 191 ? -4.649 15.520 -12.724 1.00 92.38 191 LEU A O 1
ATOM 1559 N N . SER A 1 192 ? -3.093 16.181 -11.246 1.00 94.31 192 SER A N 1
ATOM 1560 C CA . SER A 1 192 ? -2.505 17.183 -12.137 1.00 94.31 192 SER A CA 1
ATOM 1561 C C . SER A 1 192 ? -1.820 16.532 -13.353 1.00 94.31 192 SER A C 1
ATOM 1563 O O . SER A 1 192 ? -1.359 15.390 -13.254 1.00 94.31 192 SER A O 1
ATOM 1565 N N . PRO A 1 193 ? -1.682 17.247 -14.488 1.00 95.38 193 PRO A N 1
ATOM 1566 C CA . PRO A 1 193 ? -0.939 16.751 -15.650 1.00 95.38 193 PRO A CA 1
ATOM 1567 C C . PRO A 1 193 ? 0.478 16.276 -15.306 1.00 95.38 193 PRO A C 1
ATOM 1569 O O . PRO A 1 193 ? 0.861 15.173 -15.672 1.00 95.38 193 PRO A O 1
ATOM 1572 N N . ALA A 1 194 ? 1.215 17.053 -14.503 1.00 95.50 194 ALA A N 1
ATOM 1573 C CA . ALA A 1 194 ? 2.568 16.695 -14.072 1.00 95.50 194 ALA A CA 1
ATOM 1574 C C . ALA A 1 194 ? 2.600 15.406 -13.230 1.00 95.50 194 ALA A C 1
ATOM 1576 O O . ALA A 1 194 ? 3.459 14.552 -13.435 1.00 95.50 194 ALA A O 1
ATOM 1577 N N . ALA A 1 195 ? 1.639 15.229 -12.315 1.00 95.75 195 ALA A N 1
ATOM 1578 C CA . ALA A 1 195 ? 1.507 13.979 -11.573 1.00 95.75 195 ALA A CA 1
ATOM 1579 C C . ALA A 1 195 ? 1.189 12.803 -12.511 1.00 95.75 195 ALA A C 1
ATOM 1581 O O . ALA A 1 195 ? 1.788 11.739 -12.376 1.00 95.75 195 ALA A O 1
ATOM 1582 N N . CYS A 1 196 ? 0.293 12.991 -13.484 1.00 97.06 196 CYS A N 1
ATOM 1583 C CA . CYS A 1 196 ? -0.045 11.957 -14.462 1.00 97.06 196 CYS A CA 1
ATOM 1584 C C . CYS A 1 196 ? 1.157 11.553 -15.328 1.00 97.06 196 CYS A C 1
ATOM 1586 O O . CYS A 1 196 ? 1.354 10.359 -15.553 1.00 97.06 196 CYS A O 1
ATOM 1588 N N . ASP A 1 197 ? 1.972 12.510 -15.772 1.00 97.12 197 ASP A N 1
ATOM 1589 C CA . ASP A 1 197 ? 3.172 12.246 -16.573 1.00 97.12 197 ASP A CA 1
ATOM 1590 C C . ASP A 1 197 ? 4.202 11.430 -15.773 1.00 97.12 197 ASP A C 1
ATOM 1592 O O . ASP A 1 197 ? 4.681 10.395 -16.242 1.00 97.12 197 ASP A O 1
ATOM 1596 N N . ASN A 1 198 ? 4.459 11.815 -14.519 1.00 97.62 198 ASN A N 1
ATOM 1597 C CA . ASN A 1 198 ? 5.349 11.074 -13.621 1.00 97.62 198 ASN A CA 1
ATOM 1598 C C . ASN A 1 198 ? 4.839 9.653 -13.340 1.00 97.62 198 ASN A C 1
ATOM 1600 O O . ASN A 1 198 ? 5.588 8.678 -13.424 1.00 97.62 198 ASN A O 1
ATOM 1604 N N . LEU A 1 199 ? 3.546 9.508 -13.046 1.00 97.69 199 LEU A N 1
ATOM 1605 C CA . LEU A 1 199 ? 2.929 8.201 -12.815 1.00 97.69 199 LEU A CA 1
ATOM 1606 C C . LEU A 1 199 ? 2.905 7.342 -14.083 1.00 97.69 199 LEU A C 1
ATOM 1608 O O . LEU A 1 199 ? 2.990 6.118 -13.983 1.00 97.69 199 LEU A O 1
ATOM 1612 N N . CYS A 1 200 ? 2.820 7.949 -15.270 1.00 98.06 200 CYS A N 1
ATOM 1613 C CA . CYS A 1 200 ? 2.924 7.234 -16.538 1.00 98.06 200 CYS A CA 1
ATOM 1614 C C . CYS A 1 200 ? 4.304 6.580 -16.684 1.00 98.06 200 CYS A C 1
ATOM 1616 O O . CYS A 1 200 ? 4.384 5.412 -17.072 1.00 98.06 200 CYS A O 1
ATOM 1618 N N . GLU A 1 201 ? 5.381 7.286 -16.335 1.00 98.38 201 GLU A N 1
ATOM 1619 C CA . GLU A 1 201 ? 6.727 6.703 -16.333 1.00 98.38 201 GLU A CA 1
ATOM 1620 C C . GLU A 1 201 ? 6.880 5.612 -15.266 1.00 98.38 201 GLU A C 1
ATOM 1622 O O . GLU A 1 201 ? 7.414 4.545 -15.562 1.00 98.38 201 GLU A O 1
ATOM 1627 N N . ILE A 1 202 ? 6.314 5.789 -14.067 1.00 98.19 202 ILE A N 1
ATOM 1628 C CA . ILE A 1 202 ? 6.291 4.729 -13.040 1.00 98.19 202 ILE A CA 1
ATOM 1629 C C . ILE A 1 202 ? 5.540 3.484 -13.540 1.00 98.19 202 ILE A C 1
ATOM 1631 O O . ILE A 1 202 ? 5.996 2.354 -13.352 1.00 98.19 202 ILE A O 1
ATOM 1635 N N . ALA A 1 203 ? 4.395 3.653 -14.203 1.00 98.00 203 ALA A N 1
ATOM 1636 C CA . ALA A 1 203 ? 3.637 2.543 -14.777 1.00 98.00 203 ALA A CA 1
ATOM 1637 C C . ALA A 1 203 ? 4.446 1.784 -15.844 1.00 98.00 203 ALA A C 1
ATOM 1639 O O . ALA A 1 203 ? 4.451 0.548 -15.859 1.00 98.00 203 ALA A O 1
ATOM 1640 N N . ARG A 1 204 ? 5.155 2.516 -16.712 1.00 98.56 204 ARG A N 1
ATOM 1641 C CA . ARG A 1 204 ? 6.041 1.959 -17.746 1.00 98.56 204 ARG A CA 1
ATOM 1642 C C . ARG A 1 204 ? 7.227 1.218 -17.142 1.00 98.56 204 ARG A C 1
ATOM 1644 O O . ARG A 1 204 ? 7.466 0.065 -17.504 1.00 98.56 204 ARG A O 1
ATOM 1651 N N . SER A 1 205 ? 7.937 1.836 -16.202 1.00 98.50 205 SER A N 1
ATOM 1652 C CA . SER A 1 205 ? 9.077 1.209 -15.532 1.00 98.50 205 SER A CA 1
ATOM 1653 C C . SER A 1 205 ? 8.651 -0.053 -14.779 1.00 98.50 205 SER A C 1
ATOM 1655 O O . SER A 1 205 ? 9.358 -1.054 -14.818 1.00 98.50 205 SER A O 1
ATOM 1657 N N . THR A 1 206 ? 7.451 -0.071 -14.193 1.00 97.69 206 THR A N 1
ATOM 1658 C CA . THR A 1 206 ? 6.914 -1.232 -13.468 1.00 97.69 206 THR A CA 1
ATOM 1659 C C . THR A 1 206 ? 6.697 -2.449 -14.370 1.00 97.69 206 THR A C 1
ATOM 1661 O O . THR A 1 206 ? 7.114 -3.565 -14.029 1.00 97.69 206 THR A O 1
ATOM 1664 N N . ILE A 1 207 ? 6.049 -2.272 -15.529 1.00 97.12 207 ILE A N 1
ATOM 1665 C CA . ILE A 1 207 ? 5.826 -3.396 -16.450 1.00 97.12 207 ILE A CA 1
ATOM 1666 C C . ILE A 1 207 ? 7.145 -3.871 -17.070 1.00 97.12 207 ILE A C 1
ATOM 1668 O O . ILE A 1 207 ? 7.350 -5.078 -17.220 1.00 97.12 207 ILE A O 1
ATOM 1672 N N . LEU A 1 208 ? 8.072 -2.952 -17.359 1.00 98.31 208 LEU A N 1
ATOM 1673 C CA . LEU A 1 208 ? 9.420 -3.293 -17.819 1.00 98.31 208 LEU A CA 1
ATOM 1674 C C . LEU A 1 208 ? 10.197 -4.067 -16.753 1.00 98.31 208 LEU A C 1
ATOM 1676 O O . LEU A 1 208 ? 10.757 -5.114 -17.063 1.00 98.31 208 LEU A O 1
ATOM 1680 N N . ALA A 1 209 ? 10.167 -3.622 -15.497 1.00 97.62 209 ALA A N 1
ATOM 1681 C CA . ALA A 1 209 ? 10.835 -4.280 -14.379 1.00 97.62 209 ALA A CA 1
ATOM 1682 C C . ALA A 1 209 ? 10.333 -5.716 -14.181 1.00 97.62 209 ALA A C 1
ATOM 1684 O O . ALA A 1 209 ? 11.131 -6.647 -14.041 1.00 97.62 209 ALA A O 1
ATOM 1685 N N . THR A 1 210 ? 9.012 -5.905 -14.238 1.00 95.19 210 THR A N 1
ATOM 1686 C CA . THR A 1 210 ? 8.379 -7.229 -14.161 1.00 95.19 210 THR A CA 1
ATOM 1687 C C . THR A 1 210 ? 8.868 -8.128 -15.298 1.00 95.19 210 THR A C 1
ATOM 1689 O O . THR A 1 210 ? 9.309 -9.252 -15.057 1.00 95.19 210 THR A O 1
ATOM 1692 N N . ASN A 1 211 ? 8.893 -7.620 -16.532 1.00 95.56 211 ASN A N 1
ATOM 1693 C CA . ASN A 1 211 ? 9.383 -8.382 -17.679 1.00 95.56 211 ASN A CA 1
ATOM 1694 C C . ASN A 1 211 ? 10.896 -8.662 -17.609 1.00 95.56 211 ASN A C 1
ATOM 1696 O O . ASN A 1 211 ? 11.305 -9.778 -17.925 1.00 95.56 211 ASN A O 1
ATOM 1700 N N . ASN A 1 212 ? 11.718 -7.728 -17.121 1.00 95.75 212 ASN A N 1
ATOM 1701 C CA . ASN A 1 212 ? 13.146 -7.963 -16.876 1.00 95.75 212 ASN A CA 1
ATOM 1702 C C . ASN A 1 212 ? 13.344 -9.141 -15.924 1.00 95.75 212 ASN A C 1
ATOM 1704 O O . ASN A 1 212 ? 14.075 -10.068 -16.251 1.00 95.75 212 ASN A O 1
ATOM 1708 N N . THR A 1 213 ? 12.603 -9.191 -14.811 1.00 92.25 213 THR A N 1
ATOM 1709 C CA . THR A 1 213 ? 12.680 -10.337 -13.887 1.00 92.25 213 THR A CA 1
ATOM 1710 C C . THR A 1 213 ? 12.230 -11.670 -14.477 1.00 92.25 213 THR A C 1
ATOM 1712 O O . THR A 1 213 ? 12.611 -12.712 -13.951 1.00 92.25 213 THR A O 1
ATOM 1715 N N . MET A 1 214 ? 11.429 -11.654 -15.544 1.00 89.50 214 MET A N 1
ATOM 1716 C CA . MET A 1 214 ? 10.973 -12.866 -16.226 1.00 89.50 214 MET A CA 1
ATOM 1717 C C . MET A 1 214 ? 11.936 -13.335 -17.322 1.00 89.50 214 MET A C 1
ATOM 1719 O O . MET A 1 214 ? 12.052 -14.540 -17.549 1.00 89.50 214 MET A O 1
ATOM 1723 N N . PHE A 1 215 ? 12.575 -12.408 -18.040 1.00 90.62 215 PHE A N 1
ATOM 1724 C CA . PHE A 1 215 ? 13.366 -12.718 -19.235 1.00 90.62 215 PHE A CA 1
ATOM 1725 C C . PHE A 1 215 ? 14.875 -12.694 -19.003 1.00 90.62 215 PHE A C 1
ATOM 1727 O O . PHE A 1 215 ? 15.578 -13.503 -19.614 1.00 90.62 215 PHE A O 1
ATOM 1734 N N . ASP A 1 216 ? 15.372 -11.828 -18.120 1.00 90.88 216 ASP A N 1
ATOM 1735 C CA . ASP A 1 216 ? 16.786 -11.795 -17.766 1.00 90.88 216 ASP A CA 1
ATOM 1736 C C . ASP A 1 216 ? 17.081 -12.764 -16.611 1.00 90.88 216 ASP A C 1
ATOM 1738 O O . ASP A 1 216 ? 16.626 -12.612 -15.475 1.00 90.88 216 ASP A O 1
ATOM 1742 N N . LYS A 1 217 ? 17.887 -13.783 -16.914 1.00 88.19 217 LYS A N 1
ATOM 1743 C CA . LYS A 1 217 ? 18.316 -14.808 -15.952 1.00 88.19 217 LYS A CA 1
ATOM 1744 C C . LYS A 1 217 ? 19.416 -14.322 -15.005 1.00 88.19 217 LYS A C 1
ATOM 1746 O O . LYS A 1 217 ? 19.719 -15.023 -14.044 1.00 88.19 217 LYS A O 1
ATOM 1751 N N . ASN A 1 218 ? 20.015 -13.163 -15.272 1.00 88.81 218 ASN A N 1
ATOM 1752 C CA . ASN A 1 218 ? 21.085 -12.576 -14.467 1.00 88.81 218 ASN A CA 1
ATOM 1753 C C . ASN A 1 218 ? 20.572 -11.541 -13.455 1.00 88.81 218 ASN A C 1
ATOM 1755 O O . ASN A 1 218 ? 21.376 -10.917 -12.758 1.00 88.81 218 ASN A O 1
ATOM 1759 N N . MET A 1 219 ? 19.251 -11.370 -13.342 1.00 91.44 219 MET A N 1
ATOM 1760 C CA . MET A 1 219 ? 18.647 -10.411 -12.422 1.00 91.44 219 MET A CA 1
ATOM 1761 C C . MET A 1 219 ? 19.111 -10.649 -10.974 1.00 91.44 219 MET A C 1
ATOM 1763 O O . MET A 1 219 ? 18.942 -11.756 -10.447 1.00 91.44 219 MET A O 1
ATOM 1767 N N . PRO A 1 220 ? 19.641 -9.624 -10.280 1.00 91.00 220 PRO A N 1
ATOM 1768 C CA . PRO A 1 220 ? 20.166 -9.771 -8.925 1.00 91.00 220 PRO A CA 1
ATOM 1769 C C . PRO A 1 220 ? 19.056 -10.114 -7.928 1.00 91.00 220 PRO A C 1
ATOM 1771 O O . PRO A 1 220 ? 17.878 -9.956 -8.238 1.00 91.00 220 PRO A O 1
ATOM 1774 N N . ALA A 1 221 ? 19.432 -10.557 -6.722 1.00 84.75 221 ALA A N 1
ATOM 1775 C CA . ALA A 1 221 ? 18.490 -10.935 -5.663 1.00 84.75 221 ALA A CA 1
ATOM 1776 C C . ALA A 1 221 ? 17.446 -11.964 -6.143 1.00 84.75 221 ALA A C 1
ATOM 1778 O O . ALA A 1 221 ? 16.239 -11.760 -6.018 1.00 84.75 221 ALA A O 1
ATOM 1779 N N . ASP A 1 222 ? 17.918 -13.057 -6.752 1.00 79.50 222 ASP A N 1
ATOM 1780 C CA . ASP A 1 222 ? 17.050 -14.182 -7.091 1.00 79.50 222 ASP A CA 1
ATOM 1781 C C . ASP A 1 222 ? 16.596 -14.898 -5.815 1.00 79.50 222 ASP A C 1
ATOM 1783 O O . ASP A 1 222 ? 17.402 -15.469 -5.081 1.00 79.50 222 ASP A O 1
ATOM 1787 N N . ILE A 1 223 ? 15.294 -14.831 -5.551 1.00 71.00 223 ILE A N 1
ATOM 1788 C CA . ILE A 1 223 ? 14.655 -15.427 -4.377 1.00 71.00 223 ILE A CA 1
ATOM 1789 C C . ILE A 1 223 ? 13.654 -16.520 -4.757 1.00 71.00 223 ILE A C 1
ATOM 1791 O O . ILE A 1 223 ? 13.001 -17.081 -3.883 1.00 71.00 223 ILE A O 1
ATOM 1795 N N . TYR A 1 224 ? 13.530 -16.862 -6.042 1.00 68.62 224 TYR A N 1
ATOM 1796 C CA . TYR A 1 224 ? 12.590 -17.890 -6.499 1.00 68.62 224 TYR A CA 1
ATOM 1797 C C . TYR A 1 224 ? 13.107 -19.321 -6.287 1.00 68.62 224 TYR A C 1
ATOM 1799 O O . TYR A 1 224 ? 12.378 -20.277 -6.532 1.00 68.62 224 TYR A O 1
ATOM 1807 N N . ALA A 1 225 ? 14.350 -19.484 -5.825 1.00 61.59 225 ALA A N 1
ATOM 1808 C CA . ALA A 1 225 ? 14.903 -20.784 -5.461 1.00 61.59 225 ALA A CA 1
ATOM 1809 C C . ALA A 1 225 ? 14.633 -21.150 -3.990 1.00 61.59 225 ALA A C 1
ATOM 1811 O O . ALA A 1 225 ? 14.174 -22.256 -3.723 1.00 61.59 225 ALA A O 1
ATOM 1812 N N . ASP A 1 226 ? 14.819 -20.216 -3.046 1.00 59.41 226 ASP A N 1
ATOM 1813 C CA . ASP A 1 226 ? 14.889 -20.519 -1.603 1.00 59.41 226 ASP A CA 1
ATOM 1814 C C . ASP A 1 226 ? 14.103 -19.519 -0.705 1.00 59.41 226 ASP A C 1
ATOM 1816 O O . ASP A 1 226 ? 14.574 -19.129 0.364 1.00 59.41 226 ASP A O 1
ATOM 1820 N N . SER A 1 227 ? 12.908 -19.056 -1.098 1.00 63.56 227 SER A N 1
ATOM 1821 C CA . SER A 1 227 ? 12.086 -18.129 -0.285 1.00 63.56 227 SER A CA 1
ATOM 1822 C C . SER A 1 227 ? 10.575 -18.412 -0.348 1.00 63.56 227 SER A C 1
ATOM 1824 O O . SER A 1 227 ? 10.130 -19.347 -1.009 1.00 63.56 227 SER A O 1
ATOM 1826 N N . ILE A 1 228 ? 9.753 -17.562 0.287 1.00 64.38 228 ILE A N 1
ATOM 1827 C CA . ILE A 1 228 ? 8.280 -17.554 0.126 1.00 64.38 228 ILE A CA 1
ATOM 1828 C C . ILE A 1 228 ? 7.824 -17.468 -1.341 1.00 64.38 228 ILE A C 1
ATOM 1830 O O . ILE A 1 228 ? 6.693 -17.819 -1.662 1.00 64.38 228 ILE A O 1
ATOM 1834 N N . PHE A 1 229 ? 8.699 -17.038 -2.251 1.00 68.06 229 PHE A N 1
ATOM 1835 C CA . PHE A 1 229 ? 8.418 -16.972 -3.681 1.00 68.06 229 PHE A CA 1
ATOM 1836 C C . PHE A 1 229 ? 8.732 -18.275 -4.439 1.00 68.06 229 PHE A C 1
ATOM 1838 O O . PHE A 1 229 ? 8.364 -18.381 -5.609 1.00 68.06 229 PHE A O 1
ATOM 1845 N N . THR A 1 230 ? 9.364 -19.275 -3.808 1.00 66.25 230 THR A N 1
ATOM 1846 C CA . THR A 1 230 ? 9.776 -20.532 -4.466 1.00 66.25 230 THR A CA 1
ATOM 1847 C C . THR A 1 230 ? 8.600 -21.317 -5.036 1.00 66.25 230 THR A C 1
ATOM 1849 O O . THR A 1 230 ? 8.681 -21.860 -6.134 1.00 66.25 230 THR A O 1
ATOM 1852 N N . MET A 1 231 ? 7.473 -21.335 -4.325 1.00 62.94 231 MET A N 1
ATOM 1853 C CA . MET A 1 231 ? 6.260 -22.040 -4.756 1.00 62.94 231 MET A CA 1
ATOM 1854 C C . MET A 1 231 ? 5.335 -21.144 -5.601 1.00 62.94 231 MET A C 1
ATOM 1856 O O . MET A 1 231 ? 4.137 -21.395 -5.703 1.00 62.94 231 MET A O 1
ATOM 1860 N N . GLY A 1 232 ? 5.861 -20.060 -6.184 1.00 74.75 232 GLY A N 1
ATOM 1861 C CA . GLY A 1 232 ? 5.085 -19.138 -7.010 1.00 74.75 232 GLY A CA 1
ATOM 1862 C C . GLY A 1 232 ? 3.902 -18.528 -6.252 1.00 74.75 232 GLY A C 1
ATOM 1863 O O . GLY A 1 232 ? 4.074 -17.927 -5.194 1.00 74.75 232 GLY A O 1
ATOM 1864 N N . MET A 1 233 ? 2.694 -18.655 -6.807 1.00 73.81 233 MET A N 1
ATOM 1865 C CA . MET A 1 233 ? 1.476 -18.099 -6.200 1.00 73.81 233 MET A CA 1
ATOM 1866 C C . MET A 1 233 ? 1.075 -18.821 -4.905 1.00 73.81 233 MET A C 1
ATOM 1868 O O . MET A 1 233 ? 0.608 -18.159 -3.979 1.00 73.81 233 MET A O 1
ATOM 1872 N N . ASP A 1 234 ? 1.342 -20.125 -4.797 1.00 68.19 234 ASP A N 1
ATOM 1873 C CA . ASP A 1 234 ? 1.016 -20.919 -3.604 1.00 68.19 234 ASP A CA 1
ATOM 1874 C C . ASP A 1 234 ? 1.897 -20.508 -2.417 1.00 68.19 234 ASP A C 1
ATOM 1876 O O . ASP A 1 234 ? 1.417 -20.301 -1.303 1.00 68.19 234 ASP A O 1
ATOM 1880 N N . GLY A 1 235 ? 3.191 -20.280 -2.670 1.00 70.06 235 GLY A N 1
ATOM 1881 C CA . GLY A 1 235 ? 4.131 -19.792 -1.651 1.00 70.06 235 GLY A CA 1
ATOM 1882 C C . GLY A 1 235 ? 3.757 -18.409 -1.116 1.00 70.06 235 GLY A C 1
ATOM 1883 O O . GLY A 1 235 ? 3.883 -18.139 0.076 1.00 70.06 235 GLY A O 1
ATOM 1884 N N . ARG A 1 236 ? 3.180 -17.569 -1.980 1.00 80.81 236 ARG A N 1
ATOM 1885 C CA . ARG A 1 236 ? 2.637 -16.247 -1.635 1.00 80.81 236 ARG A CA 1
ATOM 1886 C C . ARG A 1 236 ? 1.239 -16.308 -1.013 1.00 80.81 236 ARG A C 1
ATOM 1888 O O . ARG A 1 236 ? 0.644 -15.263 -0.766 1.00 80.81 236 ARG A O 1
ATOM 1895 N N . GLY A 1 237 ? 0.709 -17.510 -0.789 1.00 83.81 237 GLY A N 1
ATOM 1896 C CA . GLY A 1 237 ? -0.576 -17.733 -0.142 1.00 83.81 237 GLY A CA 1
ATOM 1897 C C . GLY A 1 237 ? -1.775 -17.311 -0.982 1.00 83.81 237 GLY A C 1
ATOM 1898 O O . GLY A 1 237 ? -2.824 -17.029 -0.415 1.00 83.81 237 GLY A O 1
ATOM 1899 N N . ARG A 1 238 ? -1.651 -17.242 -2.312 1.00 89.19 238 ARG A N 1
ATOM 1900 C CA . ARG A 1 238 ? -2.734 -16.818 -3.207 1.00 89.19 238 ARG A CA 1
ATOM 1901 C C . ARG A 1 238 ? -3.523 -18.012 -3.726 1.00 89.19 238 ARG A C 1
ATOM 1903 O O . ARG A 1 238 ? -2.976 -18.887 -4.385 1.00 89.19 238 ARG A O 1
ATOM 1910 N N . MET A 1 239 ? -4.839 -17.960 -3.562 1.00 88.19 239 MET A N 1
ATOM 1911 C CA . MET A 1 239 ? -5.796 -18.801 -4.276 1.00 88.19 239 MET A CA 1
ATOM 1912 C C . MET A 1 239 ? -6.636 -17.950 -5.228 1.00 88.19 239 MET A C 1
ATOM 1914 O O . MET A 1 239 ? -7.002 -16.817 -4.913 1.00 88.19 239 MET A O 1
ATOM 1918 N N . SER A 1 240 ? -6.974 -18.492 -6.396 1.00 84.75 240 SER A N 1
ATOM 1919 C CA . SER A 1 240 ? -7.916 -17.823 -7.298 1.00 84.75 240 SER A CA 1
ATOM 1920 C C . SER A 1 240 ? -9.343 -18.044 -6.805 1.00 84.75 240 SER A C 1
ATOM 1922 O O . SER A 1 240 ? -9.766 -19.182 -6.605 1.00 84.75 240 SER A O 1
ATOM 1924 N N . ARG A 1 241 ? -10.113 -16.966 -6.650 1.00 76.38 241 ARG A N 1
ATOM 1925 C CA . ARG A 1 241 ? -11.575 -17.045 -6.624 1.00 76.38 241 ARG A CA 1
ATOM 1926 C C . ARG A 1 241 ? -11.959 -17.384 -8.060 1.00 76.38 241 ARG A C 1
ATOM 1928 O O . ARG A 1 241 ? -11.719 -16.565 -8.937 1.00 76.38 241 ARG A O 1
ATOM 1935 N N . GLY A 1 242 ? -12.382 -18.624 -8.324 1.00 65.12 242 GLY A N 1
ATOM 1936 C CA . GLY A 1 242 ? -12.586 -19.132 -9.691 1.00 65.12 242 GLY A CA 1
ATOM 1937 C C . GLY A 1 242 ? -13.400 -18.188 -10.589 1.00 65.12 242 GLY A C 1
ATOM 1938 O O . GLY A 1 242 ? -14.076 -17.295 -10.083 1.00 65.12 242 GLY A O 1
ATOM 1939 N N . GLU A 1 243 ? -13.349 -18.393 -11.912 1.00 55.97 243 GLU A N 1
ATOM 1940 C CA . GLU A 1 243 ? -14.077 -17.588 -12.908 1.00 55.97 243 GLU A CA 1
ATOM 1941 C C . GLU A 1 243 ? -15.603 -17.710 -12.716 1.00 55.97 243 GLU A C 1
ATOM 1943 O O . GLU A 1 243 ? -16.302 -18.417 -13.434 1.00 55.97 243 GLU A O 1
ATOM 1948 N N . GLN A 1 244 ? -16.157 -17.028 -11.715 1.00 54.34 244 GLN A N 1
ATOM 1949 C CA . GLN A 1 244 ? -17.554 -16.633 -11.752 1.00 54.34 244 GLN A CA 1
ATOM 1950 C C . GLN A 1 244 ? -17.676 -15.665 -12.930 1.00 54.34 244 GLN A C 1
ATOM 1952 O O . GLN A 1 244 ? -16.793 -14.826 -13.091 1.00 54.34 244 GLN A O 1
ATOM 1957 N N . ASN A 1 245 ? -18.724 -15.801 -13.748 1.00 51.41 245 ASN A N 1
ATOM 1958 C CA . ASN A 1 245 ? -19.046 -14.989 -14.937 1.00 51.41 245 ASN A CA 1
ATOM 1959 C C . ASN A 1 245 ? -19.230 -13.483 -14.620 1.00 51.41 245 ASN A C 1
ATOM 1961 O O . ASN A 1 245 ? -20.283 -12.909 -14.881 1.00 51.41 245 ASN A O 1
ATOM 1965 N N . ARG A 1 246 ? -18.252 -12.848 -13.980 1.00 62.53 246 ARG A N 1
ATOM 1966 C CA . ARG A 1 246 ? -18.265 -11.452 -13.571 1.00 62.53 246 ARG A CA 1
ATOM 1967 C C . ARG A 1 246 ? -17.469 -10.666 -14.597 1.00 62.53 246 ARG A C 1
ATOM 1969 O O . ARG A 1 246 ? -16.266 -10.866 -14.766 1.00 62.53 246 ARG A O 1
ATOM 1976 N N . GLU A 1 247 ? -18.178 -9.799 -15.301 1.00 63.38 247 GLU A N 1
ATOM 1977 C CA . GLU A 1 247 ? -17.615 -8.906 -16.301 1.00 63.38 247 GLU A CA 1
ATOM 1978 C C . GLU A 1 247 ? -17.134 -7.633 -15.596 1.00 63.38 247 GLU A C 1
ATOM 1980 O O . GLU A 1 247 ? -17.909 -6.712 -15.359 1.00 63.38 247 GLU A O 1
ATOM 1985 N N . GLY A 1 248 ? -15.852 -7.580 -15.237 1.00 73.00 248 GLY A N 1
ATOM 1986 C CA . GLY A 1 248 ? -15.221 -6.328 -14.823 1.00 73.00 248 GLY A CA 1
ATOM 1987 C C . GLY A 1 248 ? -15.412 -5.896 -13.366 1.00 73.00 248 GLY A C 1
ATOM 1988 O O . GLY A 1 248 ? -16.034 -6.589 -12.567 1.00 73.00 248 GLY A O 1
ATOM 1989 N N . SER A 1 249 ? -14.827 -4.743 -13.030 1.00 80.12 249 SER A N 1
ATOM 1990 C CA . SER A 1 249 ? -14.880 -4.128 -11.695 1.00 80.12 249 SER A CA 1
ATOM 1991 C C . SER A 1 249 ? -15.093 -2.619 -11.803 1.00 80.12 249 SER A C 1
ATOM 1993 O O . SER A 1 249 ? -14.367 -1.922 -12.530 1.00 80.12 249 SER A O 1
ATOM 1995 N N . SER A 1 250 ? -16.072 -2.111 -11.055 1.00 86.31 250 SER A N 1
ATOM 1996 C CA . SER A 1 250 ? -16.413 -0.681 -10.998 1.00 86.31 250 SER A CA 1
ATOM 1997 C C . SER A 1 250 ? -15.720 0.062 -9.852 1.00 86.31 250 SER A C 1
ATOM 1999 O O . SER A 1 250 ? -15.859 1.281 -9.732 1.00 86.31 250 SER A O 1
ATOM 2001 N N . PHE A 1 251 ? -14.913 -0.631 -9.046 1.00 90.25 251 PHE A N 1
ATOM 2002 C CA . PHE A 1 251 ? -14.281 -0.078 -7.848 1.00 90.25 251 PHE A CA 1
ATOM 2003 C C . PHE A 1 251 ? -12.758 -0.060 -7.936 1.00 90.25 251 PHE A C 1
ATOM 2005 O O . PHE A 1 251 ? -12.163 -0.931 -8.552 1.00 90.25 251 PHE A O 1
ATOM 2012 N N . LYS A 1 252 ? -12.110 0.936 -7.330 1.00 91.19 252 LYS A N 1
ATOM 2013 C CA . LYS A 1 252 ? -10.655 1.132 -7.253 1.00 91.19 252 LYS A CA 1
ATOM 2014 C C . LYS A 1 252 ? -10.095 0.750 -5.893 1.00 91.19 252 LYS A C 1
ATOM 2016 O O . LYS A 1 252 ? -10.825 0.535 -4.931 1.00 91.19 252 LYS A O 1
ATOM 2021 N N . GLY A 1 253 ? -8.771 0.651 -5.841 1.00 94.19 253 GLY A N 1
ATOM 2022 C CA . GLY A 1 253 ? -8.071 0.256 -4.635 1.00 94.19 253 GLY A CA 1
ATOM 2023 C C . GLY A 1 253 ? -8.377 -1.171 -4.210 1.00 94.19 253 GLY A C 1
ATOM 2024 O O . GLY A 1 253 ? -8.551 -2.072 -5.027 1.00 94.19 253 GLY A O 1
ATOM 2025 N N . LEU A 1 254 ? -8.452 -1.348 -2.897 1.00 95.12 254 LEU A N 1
ATOM 2026 C CA . LEU A 1 254 ? -8.756 -2.612 -2.234 1.00 95.12 254 LEU A CA 1
ATOM 2027 C C . LEU A 1 254 ? -10.257 -2.834 -2.025 1.00 95.12 254 LEU A C 1
ATOM 2029 O O . LEU A 1 254 ? -10.630 -3.847 -1.420 1.00 95.12 254 LEU A O 1
ATOM 2033 N N . ILE A 1 255 ? -11.105 -1.907 -2.480 1.00 94.00 255 ILE A N 1
ATOM 2034 C CA . ILE A 1 255 ? -12.558 -2.056 -2.423 1.00 94.00 255 ILE A CA 1
ATOM 2035 C C . ILE A 1 255 ? -12.968 -3.273 -3.253 1.00 94.00 255 ILE A C 1
ATOM 2037 O O . ILE A 1 255 ? -12.493 -3.461 -4.373 1.00 94.00 255 ILE A O 1
ATOM 2041 N N . ARG A 1 256 ? -13.836 -4.109 -2.683 1.00 88.44 256 ARG A N 1
ATOM 2042 C CA . ARG A 1 256 ? -14.369 -5.293 -3.356 1.00 88.44 256 ARG A CA 1
ATOM 2043 C C . ARG A 1 256 ? -15.677 -4.966 -4.057 1.00 88.44 256 ARG A C 1
ATOM 2045 O O . ARG A 1 256 ? -16.435 -4.098 -3.629 1.00 88.44 256 ARG A O 1
ATOM 2052 N N . GLU A 1 257 ? -15.961 -5.718 -5.108 1.00 85.44 257 GLU A N 1
ATOM 2053 C CA . GLU A 1 257 ? -17.243 -5.638 -5.793 1.00 85.44 257 GLU A CA 1
ATOM 2054 C C . GLU A 1 257 ? -18.400 -5.934 -4.821 1.00 85.44 257 GLU A C 1
ATOM 2056 O O . GLU A 1 257 ? -18.382 -6.935 -4.098 1.00 85.44 257 GLU A O 1
ATOM 2061 N N . GLY A 1 258 ? -19.410 -5.060 -4.816 1.00 84.00 258 GLY A N 1
ATOM 2062 C CA . GLY A 1 258 ? -20.557 -5.126 -3.907 1.00 84.00 258 GLY A CA 1
ATOM 2063 C C . GLY A 1 258 ? -20.392 -4.361 -2.589 1.00 84.00 258 GLY A C 1
ATOM 2064 O O . GLY A 1 258 ? -21.353 -4.289 -1.830 1.00 84.00 258 GLY A O 1
ATOM 2065 N N . THR A 1 259 ? -19.226 -3.769 -2.309 1.00 88.75 259 THR A N 1
ATOM 2066 C CA . THR A 1 259 ? -19.076 -2.830 -1.188 1.00 88.75 259 THR A CA 1
ATOM 2067 C C . THR A 1 259 ? -19.839 -1.536 -1.488 1.00 88.75 259 THR A C 1
ATOM 2069 O O . THR A 1 259 ? -19.641 -0.915 -2.535 1.00 88.75 259 THR A O 1
ATOM 2072 N N . GLU A 1 260 ? -20.724 -1.128 -0.577 1.00 90.44 260 GLU A N 1
ATOM 2073 C CA . GLU A 1 260 ? -21.394 0.170 -0.664 1.00 90.44 260 GLU A CA 1
ATOM 2074 C C . GLU A 1 260 ? -20.375 1.310 -0.542 1.00 90.44 260 GLU A C 1
ATOM 2076 O O . GLU A 1 260 ? -19.411 1.214 0.208 1.00 90.44 260 GLU A O 1
ATOM 2081 N N . LEU A 1 261 ? -20.567 2.384 -1.309 1.00 93.00 261 LEU A N 1
ATOM 2082 C CA . LEU A 1 261 ? -19.702 3.566 -1.301 1.00 93.00 261 LEU A CA 1
ATOM 2083 C C . LEU A 1 261 ? -20.547 4.837 -1.468 1.00 93.00 261 LEU A C 1
ATOM 2085 O O . LEU A 1 261 ? -21.576 4.779 -2.153 1.00 93.00 261 LEU A O 1
ATOM 2089 N N . PRO A 1 262 ? -20.080 6.002 -0.988 1.00 92.94 262 PRO A N 1
ATOM 2090 C CA . PRO A 1 262 ? -20.685 7.292 -1.322 1.00 92.94 262 PRO A CA 1
ATOM 2091 C C . PRO A 1 262 ? -20.785 7.500 -2.843 1.00 92.94 262 PRO A C 1
ATOM 2093 O O . PRO A 1 262 ? -19.925 7.037 -3.594 1.00 92.94 262 PRO A O 1
ATOM 2096 N N . GLU A 1 263 ? -21.815 8.199 -3.332 1.00 88.75 263 GLU A N 1
ATOM 2097 C CA . GLU A 1 263 ? -22.079 8.371 -4.778 1.00 88.75 263 GLU A CA 1
ATOM 2098 C C . GLU A 1 263 ? -20.894 8.983 -5.548 1.00 88.75 263 GLU A C 1
ATOM 2100 O O . GLU A 1 263 ? -20.616 8.602 -6.686 1.00 88.75 263 GLU A O 1
ATOM 2105 N N . HIS A 1 264 ? -20.162 9.896 -4.912 1.00 90.50 264 HIS A N 1
ATOM 2106 C CA . HIS A 1 264 ? -19.031 10.615 -5.503 1.00 90.50 264 HIS A CA 1
ATOM 2107 C C . HIS A 1 264 ? -17.678 10.178 -4.929 1.00 90.50 264 HIS A C 1
ATOM 2109 O O . HIS A 1 264 ? -16.726 10.957 -4.920 1.00 90.50 264 HIS A O 1
ATOM 2115 N N . ASP A 1 265 ? -17.594 8.948 -4.421 1.00 94.56 265 ASP A N 1
ATOM 2116 C CA . ASP A 1 265 ? -16.352 8.424 -3.866 1.00 94.56 265 ASP A CA 1
ATOM 2117 C C . ASP A 1 265 ? -15.260 8.267 -4.938 1.00 94.56 265 ASP A C 1
ATOM 2119 O O . ASP A 1 265 ? -15.517 7.792 -6.046 1.00 94.56 265 ASP A O 1
ATOM 2123 N N . ILE A 1 266 ? -14.018 8.617 -4.592 1.00 93.00 266 ILE A N 1
ATOM 2124 C CA . ILE A 1 266 ? -12.847 8.502 -5.478 1.00 93.00 266 ILE A CA 1
ATOM 2125 C C . ILE A 1 266 ? -12.568 7.065 -5.934 1.00 93.00 266 ILE A C 1
ATOM 2127 O O . ILE A 1 266 ? -11.962 6.856 -6.989 1.00 93.00 266 ILE A O 1
ATOM 2131 N N . ALA A 1 267 ? -12.990 6.074 -5.147 1.00 92.94 267 ALA A N 1
ATOM 2132 C CA . ALA A 1 267 ? -12.824 4.670 -5.449 1.00 92.94 267 ALA A CA 1
ATOM 2133 C C . ALA A 1 267 ? -13.883 4.171 -6.439 1.00 92.94 267 ALA A C 1
ATOM 2135 O O . ALA A 1 267 ? -13.734 3.076 -6.977 1.00 92.94 267 ALA A O 1
ATOM 2136 N N . ARG A 1 268 ? -14.928 4.951 -6.743 1.00 91.31 268 ARG A N 1
ATOM 2137 C CA . ARG A 1 268 ? -15.827 4.639 -7.857 1.00 91.31 268 ARG A CA 1
ATOM 2138 C C . ARG A 1 268 ? -15.134 4.946 -9.180 1.00 91.31 268 ARG A C 1
ATOM 2140 O O . ARG A 1 268 ? -14.445 5.950 -9.350 1.00 91.31 268 ARG A O 1
ATOM 2147 N N . SER A 1 269 ? -15.315 4.061 -10.149 1.00 85.25 269 SER A N 1
ATOM 2148 C CA . SER A 1 269 ? -14.751 4.218 -11.486 1.00 85.25 269 SER A CA 1
ATOM 2149 C C . SER A 1 269 ? -15.687 3.665 -12.548 1.00 85.25 269 SER A C 1
ATOM 2151 O O . SER A 1 269 ? -16.514 2.796 -12.274 1.00 85.25 269 SER A O 1
ATOM 2153 N N . GLU A 1 270 ? -15.527 4.149 -13.779 1.00 83.81 270 GLU A N 1
ATOM 2154 C CA . GLU A 1 270 ? -16.101 3.481 -14.945 1.00 83.81 270 GLU A CA 1
ATOM 2155 C C . GLU A 1 270 ? -15.681 2.008 -14.952 1.00 83.81 270 GLU A C 1
ATOM 2157 O O . GLU A 1 270 ? -14.524 1.692 -14.649 1.00 83.81 270 GLU A O 1
ATOM 2162 N N . GLN A 1 271 ? -16.630 1.128 -15.280 1.00 83.25 271 GLN A N 1
ATOM 2163 C CA . GLN A 1 271 ? -16.439 -0.318 -15.269 1.00 83.25 271 GLN A CA 1
ATOM 2164 C C . GLN A 1 271 ? -15.213 -0.688 -16.110 1.00 83.25 271 GLN A C 1
ATOM 2166 O O . GLN A 1 271 ? -15.193 -0.489 -17.326 1.00 83.25 271 GLN A O 1
ATOM 2171 N N . SER A 1 272 ? -14.178 -1.215 -15.454 1.00 81.62 272 SER A N 1
ATOM 2172 C CA . SER A 1 272 ? -13.036 -1.793 -16.162 1.00 81.62 272 SER A CA 1
ATOM 2173 C C . SER A 1 272 ? -13.468 -3.135 -16.746 1.00 81.62 272 SER A C 1
ATOM 2175 O O . SER A 1 272 ? -14.178 -3.873 -16.063 1.00 81.62 272 SER A O 1
ATOM 2177 N N . PRO A 1 273 ? -13.036 -3.507 -17.962 1.00 80.38 273 PRO A N 1
ATOM 2178 C CA . PRO A 1 273 ? -13.346 -4.816 -18.538 1.00 80.38 273 PRO A CA 1
ATOM 2179 C C . PRO A 1 273 ? -12.632 -5.975 -17.817 1.00 80.38 273 PRO A C 1
ATOM 2181 O O . PRO A 1 273 ? -12.841 -7.140 -18.162 1.00 80.38 273 PRO A O 1
ATOM 2184 N N . PHE A 1 274 ? -11.787 -5.680 -16.824 1.00 82.19 274 PHE A N 1
ATOM 2185 C CA . PHE A 1 274 ? -11.031 -6.657 -16.052 1.00 82.19 274 PHE A CA 1
ATOM 2186 C C . PHE A 1 274 ? -11.535 -6.715 -14.609 1.00 82.19 274 PHE A C 1
ATOM 2188 O O . PHE A 1 274 ? -11.841 -5.695 -13.988 1.00 82.19 274 PHE A O 1
ATOM 2195 N N . LEU A 1 275 ? -11.607 -7.929 -14.059 1.00 81.88 275 LEU A N 1
ATOM 2196 C CA . LEU A 1 275 ? -11.732 -8.099 -12.613 1.00 81.88 275 LEU A CA 1
ATOM 2197 C C . LEU A 1 275 ? -10.445 -7.616 -11.952 1.00 81.88 275 LEU A C 1
ATOM 2199 O O . LEU A 1 275 ? -9.366 -7.885 -12.469 1.00 81.88 275 LEU A O 1
ATOM 2203 N N . ARG A 1 276 ? -10.530 -6.967 -10.797 1.00 83.00 276 ARG A N 1
ATOM 2204 C CA . ARG A 1 276 ? -9.333 -6.501 -10.087 1.00 83.00 276 ARG A CA 1
ATOM 2205 C C . ARG A 1 276 ? -8.782 -7.557 -9.153 1.00 83.00 276 ARG A C 1
ATOM 2207 O O . ARG A 1 276 ? -9.465 -8.520 -8.808 1.00 83.00 276 ARG A O 1
ATOM 2214 N N . SER A 1 277 ? -7.539 -7.368 -8.717 1.00 82.12 277 SER A N 1
ATOM 2215 C CA . SER A 1 277 ? -6.857 -8.349 -7.862 1.00 82.12 277 SER A CA 1
ATOM 2216 C C . SER A 1 277 ? -7.635 -8.629 -6.573 1.00 82.12 277 SER A C 1
ATOM 2218 O O . SER A 1 277 ? -7.803 -9.793 -6.215 1.00 82.12 277 SER A O 1
ATOM 2220 N N . ALA A 1 278 ? -8.210 -7.589 -5.957 1.00 82.12 278 ALA A N 1
ATOM 2221 C CA . ALA A 1 278 ? -9.032 -7.703 -4.751 1.00 82.12 278 ALA A CA 1
ATOM 2222 C C . ALA A 1 278 ? -10.276 -8.608 -4.915 1.00 82.12 278 ALA A C 1
ATOM 2224 O O . ALA A 1 278 ? -10.755 -9.171 -3.920 1.00 82.12 278 ALA A O 1
ATOM 2225 N N . ASP A 1 279 ? -10.768 -8.770 -6.150 1.00 83.69 279 ASP A N 1
ATOM 2226 C CA . ASP A 1 279 ? -11.928 -9.596 -6.505 1.00 83.69 279 ASP A CA 1
ATOM 2227 C C . ASP A 1 279 ? -11.532 -10.988 -7.025 1.00 83.69 279 ASP A C 1
ATOM 2229 O O . ASP A 1 279 ? -12.264 -11.958 -6.819 1.00 83.69 279 ASP A O 1
ATOM 2233 N N . GLN A 1 280 ? -10.373 -11.106 -7.681 1.00 84.62 280 GLN A N 1
ATOM 2234 C CA . GLN A 1 280 ? -9.887 -12.353 -8.287 1.00 84.62 280 GLN A CA 1
ATOM 2235 C C . GLN A 1 280 ? -9.184 -13.287 -7.296 1.00 84.62 280 GLN A C 1
ATOM 2237 O O . GLN A 1 280 ? -9.066 -14.486 -7.560 1.00 84.62 280 GLN A O 1
ATOM 2242 N N . ALA A 1 281 ? -8.654 -12.758 -6.194 1.00 86.06 281 ALA A N 1
ATOM 2243 C CA . ALA A 1 281 ? -7.807 -13.510 -5.279 1.00 86.06 281 ALA A CA 1
ATOM 2244 C C . ALA A 1 281 ? -8.439 -13.691 -3.893 1.00 86.06 281 ALA A C 1
ATOM 2246 O O . ALA A 1 281 ? -9.220 -12.880 -3.391 1.00 86.06 281 ALA A O 1
ATOM 2247 N N . THR A 1 282 ? -8.087 -14.804 -3.264 1.00 88.56 282 THR A N 1
ATOM 2248 C CA . THR A 1 282 ? -8.289 -15.076 -1.843 1.00 88.56 282 THR A CA 1
ATOM 2249 C C . THR A 1 282 ? -7.022 -15.710 -1.277 1.00 88.56 282 THR A C 1
ATOM 2251 O O . THR A 1 282 ? -6.081 -15.991 -2.018 1.00 88.56 282 THR A O 1
ATOM 2254 N N . TYR A 1 283 ? -6.979 -15.911 0.032 1.00 89.88 283 TYR A N 1
ATOM 2255 C CA . TYR A 1 283 ? -5.806 -16.430 0.724 1.00 89.88 283 TYR A CA 1
ATOM 2256 C C . TYR A 1 283 ? -5.857 -17.951 0.906 1.00 89.88 283 TYR A C 1
ATOM 2258 O O . TYR A 1 283 ? -6.939 -18.511 1.062 1.00 89.88 283 TYR A O 1
ATOM 2266 N N . MET A 1 284 ? -4.686 -18.587 0.944 1.00 88.69 284 MET A N 1
ATOM 2267 C CA . MET A 1 284 ? -4.429 -19.949 1.431 1.00 88.69 284 MET A CA 1
ATOM 2268 C C . MET A 1 284 ? -3.892 -19.843 2.858 1.00 88.69 284 MET A C 1
ATOM 2270 O O . MET A 1 284 ? -2.769 -19.366 3.036 1.00 88.69 284 MET A O 1
ATOM 2274 N N . ILE A 1 285 ? -4.676 -20.208 3.873 1.00 84.81 285 ILE A N 1
ATOM 2275 C CA . ILE A 1 285 ? -4.294 -19.976 5.278 1.00 84.81 285 ILE A CA 1
ATOM 2276 C C . ILE A 1 285 ? -3.148 -20.883 5.741 1.00 84.81 285 ILE A C 1
ATOM 2278 O O . ILE A 1 285 ? -2.424 -20.566 6.676 1.00 84.81 285 ILE A O 1
ATOM 2282 N N . GLU A 1 286 ? -2.935 -21.992 5.049 1.00 82.19 286 GLU A N 1
ATOM 2283 C CA . GLU A 1 286 ? -1.841 -22.932 5.271 1.00 82.19 286 GLU A CA 1
ATOM 2284 C C . GLU A 1 286 ? -0.490 -22.351 4.833 1.00 82.19 286 GLU A C 1
ATOM 2286 O O . GLU A 1 286 ? 0.559 -22.808 5.287 1.00 82.19 286 GLU A O 1
ATOM 2291 N N . SER A 1 287 ? -0.496 -21.329 3.968 1.00 84.19 287 SER A N 1
ATOM 2292 C CA . SER A 1 287 ? 0.724 -20.615 3.603 1.00 84.19 287 SER A CA 1
ATOM 2293 C C . SER A 1 287 ? 1.181 -19.726 4.750 1.00 84.19 287 SER A C 1
ATOM 2295 O O . SER A 1 287 ? 0.435 -18.879 5.238 1.00 84.19 287 SER A O 1
ATOM 2297 N N . GLN A 1 288 ? 2.456 -19.846 5.110 1.00 81.88 288 GLN A N 1
ATOM 2298 C CA . GLN A 1 288 ? 3.084 -19.033 6.150 1.00 81.88 288 GLN A CA 1
ATOM 2299 C C . GLN A 1 288 ? 2.987 -17.528 5.885 1.00 81.88 288 GLN A C 1
ATOM 2301 O O . GLN A 1 288 ? 2.91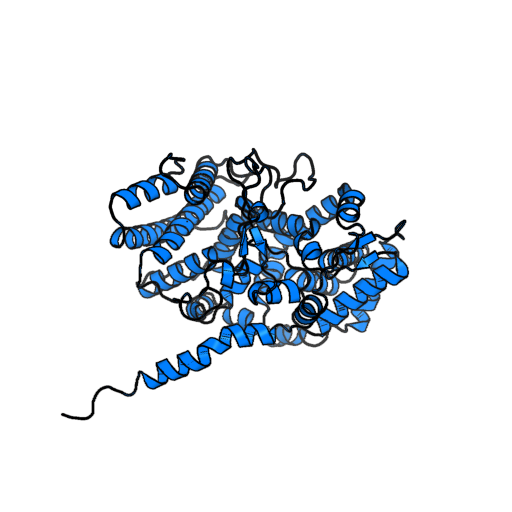7 -16.757 6.836 1.00 81.88 288 GLN A O 1
ATOM 2306 N N . TRP A 1 289 ? 2.945 -17.098 4.616 1.00 87.88 289 TRP A N 1
ATOM 2307 C CA . TRP A 1 289 ? 2.703 -15.692 4.292 1.00 87.88 289 TRP A CA 1
ATOM 2308 C C . TRP A 1 289 ? 1.329 -15.237 4.796 1.00 87.88 289 TRP A C 1
ATOM 2310 O O . TRP A 1 289 ? 1.222 -14.212 5.466 1.00 87.88 289 TRP A O 1
ATOM 2320 N N . SER A 1 290 ? 0.280 -16.005 4.493 1.00 89.69 290 SER A N 1
ATOM 2321 C CA . SER A 1 290 ? -1.072 -15.688 4.952 1.00 89.69 290 SER A CA 1
ATOM 2322 C C . SER A 1 290 ? -1.146 -15.718 6.475 1.00 89.69 290 SER A C 1
ATOM 2324 O O . SER A 1 290 ? -1.753 -14.832 7.067 1.00 89.69 290 SER A O 1
ATOM 2326 N N . GLN A 1 291 ? -0.493 -16.696 7.112 1.00 87.75 291 GLN A N 1
ATOM 2327 C CA . GLN A 1 291 ? -0.428 -16.782 8.573 1.00 87.75 291 GLN A CA 1
ATOM 2328 C C . GLN A 1 291 ? 0.239 -15.545 9.173 1.00 87.75 291 GLN A C 1
ATOM 2330 O O . GLN A 1 291 ? -0.306 -14.947 10.093 1.00 87.75 291 GLN A O 1
ATOM 2335 N N . HIS A 1 292 ? 1.370 -15.109 8.616 1.00 89.38 292 HIS A N 1
ATOM 2336 C CA . HIS A 1 292 ? 2.055 -13.891 9.050 1.00 89.38 292 HIS A CA 1
ATOM 2337 C C . HIS A 1 292 ? 1.183 -12.652 8.888 1.00 89.38 292 HIS A C 1
ATOM 2339 O O . HIS A 1 292 ? 1.056 -11.862 9.820 1.00 89.38 292 HIS A O 1
ATOM 2345 N N . LEU A 1 293 ? 0.536 -12.502 7.731 1.00 93.38 293 LEU A N 1
ATOM 2346 C CA . LEU A 1 293 ? -0.370 -11.388 7.470 1.00 93.38 293 LEU A CA 1
ATOM 2347 C C . LEU A 1 293 ? -1.505 -11.340 8.498 1.00 93.38 293 LEU A C 1
ATOM 2349 O O . LEU A 1 293 ? -1.766 -10.280 9.065 1.00 93.38 293 LEU A O 1
ATOM 2353 N N . PHE A 1 294 ? -2.156 -12.472 8.771 1.00 93.12 294 PHE A N 1
ATOM 2354 C CA . PHE A 1 294 ? -3.287 -12.510 9.696 1.00 93.12 294 PHE A CA 1
ATOM 2355 C C . PHE A 1 294 ? -2.888 -12.492 11.175 1.00 93.12 294 PHE A C 1
ATOM 2357 O O . PHE A 1 294 ? -3.664 -11.992 11.990 1.00 93.12 294 PHE A O 1
ATOM 2364 N N . ALA A 1 295 ? -1.674 -12.918 11.533 1.00 91.94 295 ALA A N 1
ATOM 2365 C CA . ALA A 1 295 ? -1.134 -12.771 12.888 1.00 91.94 295 ALA A CA 1
ATOM 2366 C C . ALA A 1 295 ? -1.038 -11.295 13.323 1.00 91.94 295 ALA A C 1
ATOM 2368 O O . ALA A 1 295 ? -1.108 -10.984 14.513 1.00 91.94 295 ALA A O 1
ATOM 2369 N N . ARG A 1 296 ? -0.956 -10.362 12.364 1.00 93.88 296 ARG A N 1
ATOM 2370 C CA . ARG A 1 296 ? -1.017 -8.913 12.619 1.00 93.88 296 ARG A CA 1
ATOM 2371 C C . ARG A 1 296 ? -2.421 -8.405 12.976 1.00 93.88 296 ARG A C 1
ATOM 2373 O O . ARG A 1 296 ? -2.543 -7.273 13.433 1.00 93.88 296 ARG A O 1
ATOM 2380 N N . GLN A 1 297 ? -3.463 -9.217 12.785 1.00 93.69 297 GLN A N 1
ATOM 2381 C CA . GLN A 1 297 ? -4.879 -8.995 13.135 1.00 93.69 297 GLN A CA 1
ATOM 2382 C C . GLN A 1 297 ? -5.627 -7.861 12.415 1.00 93.69 297 GLN A C 1
ATOM 2384 O O . GLN A 1 297 ? -6.850 -7.925 12.312 1.00 93.69 297 GLN A O 1
ATOM 2389 N N . THR A 1 298 ? -4.941 -6.836 11.911 1.00 94.88 298 THR A N 1
ATOM 2390 C CA . THR A 1 298 ? -5.582 -5.667 11.280 1.00 94.88 298 THR A CA 1
ATOM 2391 C C . THR A 1 298 ? -5.485 -5.665 9.756 1.00 94.88 298 THR A C 1
ATOM 2393 O O . THR A 1 298 ? -6.145 -4.852 9.109 1.00 94.88 298 THR A O 1
ATOM 2396 N N . HIS A 1 299 ? -4.667 -6.546 9.171 1.00 95.88 299 HIS A N 1
ATOM 2397 C CA . HIS A 1 299 ? -4.351 -6.520 7.742 1.00 95.88 299 HIS A CA 1
ATOM 2398 C C . HIS A 1 299 ? -5.276 -7.389 6.911 1.00 95.88 299 HIS A C 1
ATOM 2400 O O . HIS A 1 299 ? -5.531 -8.552 7.224 1.00 95.88 299 HIS A O 1
ATOM 2406 N N . VAL A 1 300 ? -5.701 -6.835 5.779 1.00 94.81 300 VAL A N 1
ATOM 2407 C CA . VAL A 1 300 ? -6.446 -7.572 4.762 1.00 94.81 300 VAL A CA 1
ATOM 2408 C C . VAL A 1 300 ? -5.495 -8.249 3.785 1.00 94.81 300 VAL A C 1
ATOM 2410 O O . VAL A 1 300 ? -4.458 -7.696 3.413 1.00 94.81 300 VAL A O 1
ATOM 2413 N N . PHE A 1 301 ? -5.883 -9.432 3.316 1.00 94.00 301 PHE A N 1
ATOM 2414 C CA . PHE A 1 301 ? -5.223 -10.069 2.185 1.00 94.00 301 PHE A CA 1
ATOM 2415 C C . PHE A 1 301 ? -5.768 -9.464 0.889 1.00 94.00 301 PHE A C 1
ATOM 2417 O O . PHE A 1 301 ? -6.990 -9.409 0.682 1.00 94.00 301 PHE A O 1
ATOM 2424 N N . SER A 1 302 ? -4.883 -9.023 -0.002 1.00 92.75 302 SER A N 1
ATOM 2425 C CA . SER A 1 302 ? -5.302 -8.672 -1.358 1.00 92.75 302 SER A CA 1
ATOM 2426 C C . SER A 1 302 ? -4.940 -9.781 -2.326 1.00 92.75 302 SER A C 1
ATOM 2428 O O . SER A 1 302 ? -5.813 -10.311 -3.011 1.00 92.75 302 SER A O 1
ATOM 2430 N N . ASN A 1 303 ? -3.665 -10.167 -2.355 1.00 89.31 303 ASN A N 1
ATOM 2431 C CA . ASN A 1 303 ? -3.150 -11.033 -3.414 1.00 89.31 303 ASN A CA 1
ATOM 2432 C C . ASN A 1 303 ? -1.918 -11.860 -3.017 1.00 89.31 303 ASN A C 1
ATOM 2434 O O . ASN A 1 303 ? -1.508 -12.732 -3.781 1.00 89.31 303 ASN A O 1
ATOM 2438 N N . GLY A 1 304 ? -1.301 -11.580 -1.868 1.00 90.69 304 GLY A N 1
ATOM 2439 C CA . GLY A 1 304 ? -0.011 -12.121 -1.442 1.00 90.69 304 GLY A CA 1
ATOM 2440 C C . GLY A 1 304 ? 1.085 -11.053 -1.437 1.00 90.69 304 GLY A C 1
ATOM 2441 O O . GLY A 1 304 ? 0.913 -9.987 -2.027 1.00 90.69 304 GLY A O 1
ATOM 2442 N N . ILE A 1 305 ? 2.241 -11.338 -0.825 1.00 90.62 305 ILE A N 1
ATOM 2443 C CA . ILE A 1 305 ? 3.392 -10.411 -0.802 1.00 90.62 305 ILE A CA 1
ATOM 2444 C C . ILE A 1 305 ? 3.742 -9.907 -2.216 1.00 90.62 305 ILE A C 1
ATOM 2446 O O . ILE A 1 305 ? 3.685 -10.679 -3.178 1.00 90.62 305 ILE A O 1
ATOM 2450 N N . SER A 1 306 ? 4.078 -8.625 -2.379 1.00 93.25 306 SER A N 1
ATOM 2451 C CA . SER A 1 306 ? 4.145 -7.975 -3.698 1.00 93.25 306 SER A CA 1
ATOM 2452 C C . SER A 1 306 ? 5.340 -8.400 -4.567 1.00 93.25 306 SER A C 1
ATOM 2454 O O . SER A 1 306 ? 6.467 -7.925 -4.412 1.00 93.25 306 SER A O 1
ATOM 2456 N N . SER A 1 307 ? 5.089 -9.236 -5.583 1.00 90.75 307 SER A N 1
ATOM 2457 C CA . SER A 1 307 ? 6.092 -9.562 -6.612 1.00 90.75 307 SER A CA 1
ATOM 2458 C C . SER A 1 307 ? 6.438 -8.368 -7.499 1.00 90.75 307 SER A C 1
ATOM 2460 O O . SER A 1 307 ? 7.544 -8.294 -8.024 1.00 90.75 307 SER A O 1
ATOM 2462 N N . THR A 1 308 ? 5.502 -7.435 -7.676 1.00 93.31 308 THR A N 1
ATOM 2463 C CA . THR A 1 308 ? 5.714 -6.234 -8.489 1.00 93.31 308 THR A CA 1
ATOM 2464 C C . THR A 1 308 ? 6.677 -5.278 -7.790 1.00 93.31 308 THR A C 1
ATOM 2466 O O . THR A 1 308 ? 7.614 -4.794 -8.417 1.00 93.31 308 THR A O 1
ATOM 2469 N N . THR A 1 309 ? 6.528 -5.084 -6.475 1.00 96.06 309 THR A N 1
ATOM 2470 C CA . THR A 1 309 ? 7.486 -4.311 -5.665 1.00 96.06 309 THR A CA 1
ATOM 2471 C C . THR A 1 309 ? 8.866 -4.958 -5.700 1.00 96.06 309 THR A C 1
ATOM 2473 O O . THR A 1 309 ? 9.863 -4.275 -5.924 1.00 96.06 309 THR A O 1
ATOM 2476 N N . LEU A 1 310 ? 8.925 -6.286 -5.550 1.00 94.75 310 LEU A N 1
ATOM 2477 C CA . LEU A 1 310 ? 10.173 -7.038 -5.652 1.00 94.75 310 LEU A CA 1
ATOM 2478 C C . LEU A 1 310 ? 10.841 -6.819 -7.013 1.00 94.75 310 LEU A C 1
ATO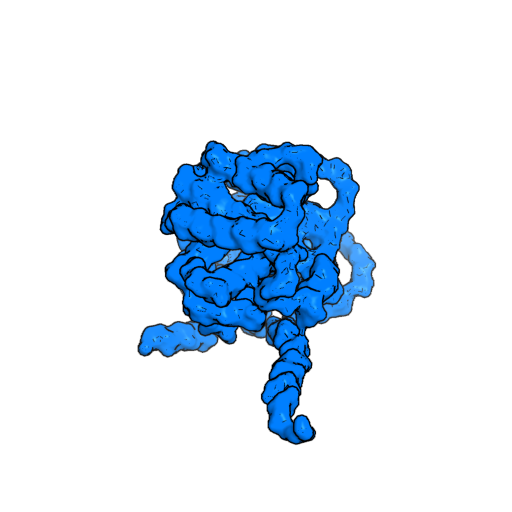M 2480 O O . LEU A 1 310 ? 12.036 -6.541 -7.068 1.00 94.75 310 LEU A O 1
ATOM 2484 N N . ALA A 1 311 ? 10.087 -6.919 -8.109 1.00 95.44 311 ALA A N 1
ATOM 2485 C CA . ALA A 1 311 ? 10.627 -6.717 -9.446 1.00 95.44 311 ALA A CA 1
ATOM 2486 C C . ALA A 1 311 ? 11.207 -5.309 -9.622 1.00 95.44 311 ALA A C 1
ATOM 2488 O O . ALA A 1 311 ? 12.328 -5.176 -10.119 1.00 95.44 311 ALA A O 1
ATOM 2489 N N . THR A 1 312 ? 10.504 -4.277 -9.154 1.00 97.25 312 THR A N 1
ATOM 2490 C CA . THR A 1 312 ? 10.995 -2.892 -9.170 1.00 97.25 312 THR A CA 1
ATOM 2491 C C . THR A 1 312 ? 12.301 -2.749 -8.386 1.00 97.25 312 THR A C 1
ATOM 2493 O O . THR A 1 312 ? 13.287 -2.261 -8.936 1.00 97.25 312 THR A O 1
ATOM 2496 N N . LEU A 1 313 ? 12.367 -3.247 -7.145 1.00 97.06 313 LEU A N 1
ATOM 2497 C CA . LEU A 1 313 ? 13.569 -3.146 -6.304 1.00 97.06 313 LEU A CA 1
ATOM 2498 C C . LEU A 1 313 ? 14.762 -3.920 -6.881 1.00 97.06 313 LEU A C 1
ATOM 2500 O O . LEU A 1 313 ? 15.888 -3.425 -6.864 1.00 97.06 313 LEU A O 1
ATOM 2504 N N . ARG A 1 314 ? 14.526 -5.101 -7.466 1.00 95.88 314 ARG A N 1
ATOM 2505 C CA . ARG A 1 314 ? 15.566 -5.870 -8.172 1.00 95.88 314 ARG A CA 1
ATOM 2506 C C . ARG A 1 314 ? 16.111 -5.121 -9.385 1.00 95.88 314 ARG A C 1
ATOM 2508 O O . ARG A 1 314 ? 17.301 -5.216 -9.669 1.00 95.88 314 ARG A O 1
ATOM 2515 N N . ASN A 1 315 ? 15.265 -4.376 -10.095 1.00 97.44 315 ASN A N 1
ATOM 2516 C CA . ASN A 1 315 ? 15.695 -3.561 -11.228 1.00 97.44 315 ASN A CA 1
ATOM 2517 C C . ASN A 1 315 ? 16.471 -2.316 -10.781 1.00 97.44 315 ASN A C 1
ATOM 2519 O O . ASN A 1 315 ? 17.485 -2.012 -11.399 1.00 97.44 315 ASN A O 1
ATOM 2523 N N . ILE A 1 316 ? 16.079 -1.656 -9.685 1.00 97.44 316 ILE A N 1
ATOM 2524 C CA . ILE A 1 316 ? 16.886 -0.580 -9.074 1.00 97.44 316 ILE A CA 1
ATOM 2525 C C . ILE A 1 316 ? 18.279 -1.115 -8.709 1.00 97.44 316 ILE A C 1
ATOM 2527 O O . ILE A 1 316 ? 19.292 -0.542 -9.108 1.00 97.44 316 ILE A O 1
ATOM 2531 N N . LEU A 1 317 ? 18.337 -2.273 -8.042 1.00 96.12 317 LEU A N 1
ATOM 2532 C CA . LEU A 1 317 ? 19.592 -2.938 -7.686 1.00 96.12 317 LEU A CA 1
ATOM 2533 C C . LEU A 1 317 ? 20.443 -3.297 -8.914 1.00 96.12 317 LEU A C 1
ATOM 2535 O O . LEU A 1 317 ? 21.659 -3.115 -8.908 1.00 96.12 317 LEU A O 1
ATOM 2539 N N . MET A 1 318 ? 19.818 -3.823 -9.968 1.00 96.00 318 MET A N 1
ATOM 2540 C CA . MET A 1 318 ? 20.509 -4.146 -11.216 1.00 96.00 318 MET A CA 1
ATOM 2541 C C . MET A 1 318 ? 21.128 -2.895 -11.836 1.00 96.00 318 MET A C 1
ATOM 2543 O O . MET A 1 318 ? 22.317 -2.902 -12.143 1.00 96.00 318 MET A O 1
ATOM 2547 N N . GLN A 1 319 ? 20.347 -1.826 -11.993 1.00 96.25 319 GLN A N 1
ATOM 2548 C CA . GLN A 1 319 ? 20.823 -0.593 -12.615 1.00 96.25 319 GLN A CA 1
ATOM 2549 C C . GLN A 1 319 ? 21.971 0.034 -11.822 1.00 96.25 319 GLN A C 1
ATOM 2551 O O . GLN A 1 319 ? 22.981 0.418 -12.413 1.00 96.25 319 GLN A O 1
ATOM 2556 N N . LYS A 1 320 ? 21.898 0.003 -10.486 1.00 94.19 320 LYS A N 1
ATOM 2557 C CA . LYS A 1 320 ? 23.017 0.394 -9.621 1.00 94.19 320 LYS A CA 1
ATOM 2558 C C . LYS A 1 320 ? 24.285 -0.399 -9.942 1.00 94.19 320 LYS A C 1
ATOM 2560 O O . LYS A 1 320 ? 25.354 0.182 -10.113 1.00 94.19 320 LYS A O 1
ATOM 2565 N N . ARG A 1 321 ? 24.184 -1.727 -10.057 1.00 94.06 321 ARG A N 1
ATOM 2566 C CA . ARG A 1 321 ? 25.331 -2.600 -10.379 1.00 94.06 321 ARG A CA 1
ATOM 2567 C C . ARG A 1 321 ? 25.894 -2.369 -11.783 1.00 94.06 321 ARG A C 1
ATOM 2569 O O . ARG A 1 321 ? 27.060 -2.679 -12.011 1.00 94.06 321 ARG A O 1
ATOM 2576 N N . LEU A 1 322 ? 25.098 -1.801 -12.686 1.00 94.50 322 LEU A N 1
ATOM 2577 C CA . LEU A 1 322 ? 25.527 -1.337 -14.009 1.00 94.50 322 LEU A CA 1
ATOM 2578 C C . LEU A 1 322 ? 26.125 0.085 -13.988 1.00 94.50 322 LEU A C 1
ATOM 2580 O O . LEU A 1 322 ? 26.591 0.564 -15.016 1.00 94.50 322 LEU A O 1
ATOM 2584 N N . GLY A 1 323 ? 26.174 0.743 -12.826 1.00 94.94 323 GLY A N 1
ATOM 2585 C CA . GLY A 1 323 ? 26.727 2.089 -12.654 1.00 94.94 323 GLY A CA 1
ATOM 2586 C C . GLY A 1 323 ? 25.697 3.216 -12.765 1.00 94.94 323 GLY A C 1
ATOM 2587 O O . GLY A 1 323 ? 26.082 4.385 -12.755 1.00 94.94 323 GLY A O 1
ATOM 2588 N N . HIS A 1 324 ? 24.406 2.890 -12.842 1.00 94.81 324 HIS A N 1
ATOM 2589 C CA . HIS A 1 324 ? 23.318 3.861 -12.908 1.00 94.81 324 HIS A CA 1
ATOM 2590 C C . HIS A 1 324 ? 22.633 4.006 -11.543 1.00 94.81 324 HIS A C 1
ATOM 2592 O O . HIS A 1 324 ? 21.863 3.146 -11.112 1.00 94.81 324 HIS A O 1
ATOM 2598 N N . ASN A 1 325 ? 22.895 5.118 -10.858 1.00 91.44 325 ASN A N 1
ATOM 2599 C CA . ASN A 1 325 ? 22.351 5.399 -9.528 1.00 91.44 325 ASN A CA 1
ATOM 2600 C C . ASN A 1 325 ? 20.960 6.044 -9.614 1.00 91.44 325 ASN A C 1
ATOM 2602 O O . ASN A 1 325 ? 20.799 7.238 -9.362 1.00 91.44 325 ASN A O 1
ATOM 2606 N N . HIS A 1 326 ? 19.951 5.253 -9.980 1.00 93.88 326 HIS A N 1
ATOM 2607 C CA . HIS A 1 326 ? 18.559 5.709 -9.988 1.00 93.88 326 HIS A CA 1
ATOM 2608 C C . HIS A 1 326 ? 17.975 5.731 -8.576 1.00 93.88 326 HIS A C 1
ATOM 2610 O O . HIS A 1 326 ? 18.219 4.831 -7.776 1.00 93.88 326 HIS A O 1
ATOM 2616 N N . HIS A 1 327 ? 17.171 6.752 -8.296 1.00 92.31 327 HIS A N 1
ATOM 2617 C CA . HIS A 1 327 ? 16.379 6.908 -7.076 1.00 92.31 327 HIS A CA 1
ATOM 2618 C C . HIS A 1 327 ? 17.117 7.009 -5.739 1.00 92.31 327 HIS A C 1
ATOM 2620 O O . HIS A 1 327 ? 16.470 6.951 -4.704 1.00 92.31 327 HIS A O 1
ATOM 2626 N N . VAL A 1 328 ? 18.437 7.208 -5.710 1.00 88.12 328 VAL A N 1
ATOM 2627 C CA . VAL A 1 328 ? 19.179 7.317 -4.436 1.00 88.12 328 VAL A CA 1
ATOM 2628 C C . VAL A 1 328 ? 18.653 8.470 -3.568 1.00 88.12 328 VAL A C 1
ATOM 2630 O O . VAL A 1 328 ? 18.384 8.276 -2.388 1.00 88.12 328 VAL A O 1
ATOM 2633 N N . ASP A 1 329 ? 18.427 9.646 -4.163 1.00 90.56 329 ASP A N 1
ATOM 2634 C CA . ASP A 1 329 ? 18.009 10.848 -3.423 1.00 90.56 329 ASP A CA 1
ATOM 2635 C C . ASP A 1 329 ? 16.485 10.977 -3.242 1.00 90.56 329 ASP A C 1
ATOM 2637 O O . ASP A 1 329 ? 16.022 11.794 -2.447 1.00 90.56 329 ASP A O 1
ATOM 2641 N N . ASP A 1 330 ? 15.691 10.222 -4.007 1.00 93.00 330 ASP A N 1
ATOM 2642 C CA . ASP A 1 330 ? 14.225 10.320 -4.024 1.00 93.00 330 ASP A CA 1
ATOM 2643 C C . ASP A 1 330 ? 13.517 8.980 -3.767 1.00 93.00 330 ASP A C 1
ATOM 2645 O O . ASP A 1 330 ? 12.305 8.879 -3.964 1.00 93.00 330 ASP A O 1
ATOM 2649 N N . PHE A 1 331 ? 14.240 7.975 -3.254 1.00 95.12 331 PHE A N 1
ATOM 2650 C CA . PHE A 1 331 ? 13.754 6.605 -3.068 1.00 95.12 331 PHE A CA 1
ATOM 2651 C C . PHE A 1 331 ? 12.407 6.545 -2.352 1.00 95.12 331 PHE A C 1
ATOM 2653 O O . PHE A 1 331 ? 11.467 5.915 -2.839 1.00 95.12 331 PHE A O 1
ATOM 2660 N N . GLN A 1 332 ? 12.298 7.230 -1.210 1.00 94.31 332 GLN A N 1
ATOM 2661 C CA . GLN A 1 332 ? 11.077 7.241 -0.410 1.00 94.31 332 GLN A CA 1
ATOM 2662 C C . GLN A 1 332 ? 9.904 7.838 -1.200 1.00 94.31 332 GLN A C 1
ATOM 2664 O O . GLN A 1 332 ? 8.807 7.289 -1.200 1.00 94.31 332 GLN A O 1
ATOM 2669 N N . GLN A 1 333 ? 10.129 8.936 -1.922 1.00 95.19 333 GLN A N 1
ATOM 2670 C CA . GLN A 1 333 ? 9.089 9.588 -2.715 1.00 95.19 333 GLN A CA 1
ATOM 2671 C C . GLN A 1 333 ? 8.676 8.741 -3.925 1.00 95.19 333 GLN A C 1
ATOM 2673 O O . GLN A 1 333 ? 7.479 8.561 -4.164 1.00 95.19 333 GLN A O 1
ATOM 2678 N N . TYR A 1 334 ? 9.648 8.178 -4.645 1.00 96.88 334 TYR A N 1
ATOM 2679 C CA . TYR A 1 334 ? 9.418 7.269 -5.766 1.00 96.88 334 TYR A CA 1
ATOM 2680 C C . TYR A 1 334 ? 8.608 6.047 -5.325 1.00 96.88 334 TYR A C 1
ATOM 2682 O O . TYR A 1 334 ? 7.576 5.734 -5.920 1.00 96.88 334 TYR A O 1
ATOM 2690 N N . MET A 1 335 ? 9.031 5.387 -4.245 1.00 97.00 335 MET A N 1
ATOM 2691 C CA . MET A 1 335 ? 8.365 4.190 -3.745 1.00 97.00 335 MET A CA 1
ATOM 2692 C C . MET A 1 335 ? 6.995 4.498 -3.116 1.00 97.00 335 MET A C 1
ATOM 2694 O O . MET A 1 335 ? 6.103 3.661 -3.247 1.00 97.00 335 MET A O 1
ATOM 2698 N N . THR A 1 336 ? 6.766 5.690 -2.538 1.00 96.81 336 THR A N 1
ATOM 2699 C CA . THR A 1 336 ? 5.412 6.146 -2.154 1.00 96.81 336 THR A CA 1
ATOM 2700 C C . THR A 1 336 ? 4.508 6.239 -3.380 1.00 96.81 336 THR A C 1
ATOM 2702 O O . THR A 1 336 ? 3.423 5.655 -3.375 1.00 96.81 336 THR A O 1
ATOM 2705 N N . ALA A 1 337 ? 4.939 6.935 -4.437 1.00 97.00 337 ALA A N 1
ATOM 2706 C CA . ALA A 1 337 ? 4.136 7.111 -5.647 1.00 97.00 337 ALA A CA 1
ATOM 2707 C C . ALA A 1 337 ? 3.868 5.767 -6.345 1.00 97.00 337 ALA A C 1
ATOM 2709 O O . ALA A 1 337 ? 2.733 5.476 -6.722 1.00 97.00 337 ALA A O 1
ATOM 2710 N N . PHE A 1 338 ? 4.887 4.909 -6.436 1.00 97.31 338 PHE A N 1
ATOM 2711 C CA . PHE A 1 338 ? 4.770 3.547 -6.950 1.00 97.31 338 PHE A CA 1
ATOM 2712 C C . PHE A 1 338 ? 3.774 2.707 -6.143 1.00 97.31 338 PHE A C 1
ATOM 2714 O O . PHE A 1 338 ? 2.827 2.168 -6.717 1.00 97.31 338 PHE A O 1
ATOM 2721 N N . ALA A 1 339 ? 3.951 2.605 -4.821 1.00 96.81 339 ALA A N 1
ATOM 2722 C CA . ALA A 1 339 ? 3.093 1.779 -3.974 1.00 96.81 339 ALA A CA 1
ATOM 2723 C C . ALA A 1 339 ? 1.641 2.252 -4.047 1.00 96.81 339 ALA A C 1
ATOM 2725 O O . ALA A 1 339 ? 0.724 1.455 -4.242 1.00 96.81 339 ALA A O 1
ATOM 2726 N N . SER A 1 340 ? 1.450 3.565 -3.976 1.00 96.88 340 SER A N 1
ATOM 2727 C CA . SER A 1 340 ? 0.134 4.181 -4.010 1.00 96.88 340 SER A CA 1
ATOM 2728 C C . SER A 1 340 ? -0.556 3.995 -5.367 1.00 96.88 340 SER A C 1
ATOM 2730 O O . SER A 1 340 ? -1.755 3.725 -5.404 1.00 96.88 340 SER A O 1
ATOM 2732 N N . LEU A 1 341 ? 0.188 4.035 -6.482 1.00 96.31 341 LEU A N 1
ATOM 2733 C CA . LEU A 1 341 ? -0.349 3.752 -7.819 1.00 96.31 341 LEU A CA 1
ATOM 2734 C C . LEU A 1 341 ? -0.794 2.292 -7.937 1.00 96.31 341 LEU A C 1
ATOM 2736 O O . LEU A 1 341 ? -1.880 2.020 -8.452 1.00 96.31 341 LEU A O 1
ATOM 2740 N N . MET A 1 342 ? 0.028 1.359 -7.447 1.00 94.75 342 MET A N 1
ATOM 2741 C CA . MET A 1 342 ? -0.277 -0.075 -7.488 1.00 94.75 342 MET A CA 1
ATOM 2742 C C . MET A 1 342 ? -1.479 -0.433 -6.611 1.00 94.75 342 MET A C 1
ATOM 2744 O O . MET A 1 342 ? -2.314 -1.239 -7.023 1.00 94.75 342 MET A O 1
ATOM 2748 N N . ILE A 1 343 ? -1.605 0.188 -5.436 1.00 95.62 343 ILE A N 1
ATOM 2749 C CA . ILE A 1 343 ? -2.775 0.008 -4.574 1.00 95.62 343 ILE A CA 1
ATOM 2750 C C . ILE A 1 343 ? -3.996 0.615 -5.256 1.00 95.62 343 ILE A C 1
ATOM 2752 O O . ILE A 1 343 ? -4.937 -0.109 -5.563 1.00 95.62 343 ILE A O 1
ATOM 2756 N N . PHE A 1 344 ? -3.987 1.918 -5.542 1.00 95.25 344 PHE A N 1
ATOM 2757 C CA . PHE A 1 344 ? -5.187 2.625 -5.980 1.00 95.25 344 PHE A CA 1
ATOM 2758 C C . PHE A 1 344 ? -5.696 2.144 -7.346 1.00 95.25 344 PHE A C 1
ATOM 2760 O O . PHE A 1 344 ? -6.904 1.990 -7.535 1.00 95.25 344 PHE A O 1
ATOM 2767 N N . ASN A 1 345 ? -4.813 1.854 -8.309 1.00 91.44 345 ASN A N 1
ATOM 2768 C CA . ASN A 1 345 ? -5.275 1.456 -9.636 1.00 91.44 345 ASN A CA 1
ATOM 2769 C C . ASN A 1 345 ? -5.876 0.041 -9.660 1.00 91.44 345 ASN A C 1
ATOM 2771 O O . ASN A 1 345 ? -7.005 -0.127 -10.132 1.00 91.44 345 ASN A O 1
ATOM 2775 N N . SER A 1 346 ? -5.136 -0.967 -9.191 1.00 84.31 346 SER A N 1
ATOM 2776 C CA . SER A 1 346 ? -5.501 -2.381 -9.376 1.00 84.31 346 SER A CA 1
ATOM 2777 C C . SER A 1 346 ? -5.928 -3.094 -8.096 1.00 84.31 346 SER A C 1
ATOM 2779 O O . SER A 1 346 ? -6.433 -4.218 -8.177 1.00 84.31 346 SER A O 1
ATOM 2781 N N . GLY A 1 347 ? -5.700 -2.493 -6.925 1.00 88.44 347 GLY A N 1
ATOM 2782 C CA . GLY A 1 347 ? -5.829 -3.198 -5.652 1.00 88.44 347 GLY A CA 1
ATOM 2783 C C . GLY A 1 347 ? -4.878 -4.380 -5.558 1.00 88.44 347 GLY A C 1
ATOM 2784 O O . GLY A 1 347 ? -5.191 -5.359 -4.888 1.00 88.44 347 GLY A O 1
ATOM 2785 N N . GLY A 1 348 ? -3.765 -4.348 -6.298 1.00 85.19 348 GLY A N 1
ATOM 2786 C CA . GLY A 1 348 ? -2.890 -5.500 -6.492 1.00 85.19 348 GLY A CA 1
ATOM 2787 C C . GLY A 1 348 ? -2.348 -6.065 -5.188 1.00 85.19 348 GLY A C 1
ATOM 2788 O O . GLY A 1 348 ? -2.198 -7.276 -5.083 1.00 85.19 348 GLY A O 1
ATOM 2789 N N . HIS A 1 349 ? -2.085 -5.190 -4.220 1.00 93.19 349 HIS A N 1
ATOM 2790 C CA . HIS A 1 349 ? -1.489 -5.498 -2.927 1.00 93.19 349 HIS A CA 1
ATOM 2791 C C . HIS A 1 349 ? -1.990 -4.507 -1.869 1.00 93.19 349 HIS A C 1
ATOM 2793 O O . HIS A 1 349 ? -2.305 -3.373 -2.226 1.00 93.19 349 HIS A O 1
ATOM 2799 N N . SER A 1 350 ? -2.051 -4.902 -0.597 1.00 95.56 350 SER A N 1
ATOM 2800 C CA . SER A 1 350 ? -2.186 -3.974 0.537 1.00 95.56 350 SER A CA 1
ATOM 2801 C C . SER A 1 350 ? -0.871 -3.240 0.826 1.00 95.56 350 SER A C 1
ATOM 2803 O O . SER A 1 350 ? 0.200 -3.651 0.364 1.00 95.56 350 SER A O 1
ATOM 2805 N N . LEU A 1 351 ? -0.923 -2.165 1.619 1.00 96.06 351 LEU A N 1
ATOM 2806 C CA . LEU A 1 351 ? 0.285 -1.477 2.093 1.00 96.06 351 LEU A CA 1
ATOM 2807 C C . LEU A 1 351 ? 1.223 -2.455 2.802 1.00 96.06 351 LEU A C 1
ATOM 2809 O O . LEU A 1 351 ? 2.418 -2.469 2.523 1.00 96.06 351 LEU A O 1
ATOM 2813 N N . PHE A 1 352 ? 0.681 -3.329 3.647 1.00 95.75 352 PHE A N 1
ATOM 2814 C CA . PHE A 1 352 ? 1.472 -4.343 4.338 1.00 95.75 352 PHE A CA 1
ATOM 2815 C C . PHE A 1 352 ? 2.135 -5.330 3.362 1.00 95.75 352 PHE A C 1
ATOM 2817 O O . PHE A 1 352 ? 3.341 -5.558 3.436 1.00 95.75 352 PHE A O 1
ATOM 2824 N N . GLU A 1 353 ? 1.389 -5.849 2.378 1.00 95.50 353 GLU A N 1
ATOM 2825 C CA . GLU A 1 353 ? 1.922 -6.741 1.331 1.00 95.50 353 GLU A CA 1
ATOM 2826 C C . GLU A 1 353 ? 3.058 -6.102 0.511 1.00 95.50 353 GLU A C 1
ATOM 2828 O O . GLU A 1 353 ? 3.947 -6.812 0.030 1.00 95.50 353 GLU A O 1
ATOM 2833 N N . ILE A 1 354 ? 3.036 -4.778 0.331 1.00 96.12 354 ILE A N 1
ATOM 2834 C CA . ILE A 1 354 ? 4.112 -4.019 -0.318 1.00 96.12 354 ILE A CA 1
ATOM 2835 C C . ILE A 1 354 ? 5.294 -3.833 0.632 1.00 96.12 354 ILE A C 1
ATOM 2837 O O . ILE A 1 354 ? 6.434 -4.071 0.229 1.00 96.12 354 ILE A O 1
ATOM 2841 N N . PHE A 1 355 ? 5.040 -3.410 1.871 1.00 95.25 355 PHE A N 1
ATOM 2842 C CA . PHE A 1 355 ? 6.097 -3.021 2.800 1.00 95.25 355 PHE A CA 1
ATOM 2843 C C . PHE A 1 355 ? 6.932 -4.206 3.297 1.00 95.25 355 PHE A C 1
ATOM 2845 O O . PHE A 1 355 ? 8.133 -4.061 3.527 1.00 95.25 355 PHE A O 1
ATOM 2852 N N . GLU A 1 356 ? 6.344 -5.398 3.388 1.00 92.69 356 GLU A N 1
ATOM 2853 C CA . GLU A 1 356 ? 7.078 -6.615 3.756 1.00 92.69 356 GLU A CA 1
ATOM 2854 C C . GLU A 1 356 ? 8.165 -6.989 2.734 1.00 92.69 356 GLU A C 1
ATOM 2856 O O . GLU A 1 356 ? 9.141 -7.649 3.085 1.00 92.69 356 GLU A O 1
ATOM 2861 N N . VAL A 1 357 ? 8.072 -6.517 1.486 1.00 93.81 357 VAL A N 1
ATOM 2862 C CA . VAL A 1 357 ? 9.114 -6.753 0.474 1.00 93.81 357 VAL A CA 1
ATOM 2863 C C . VAL A 1 357 ? 10.416 -6.035 0.832 1.00 93.81 357 VAL A C 1
ATOM 2865 O O . VAL A 1 357 ? 11.491 -6.584 0.599 1.00 93.81 357 VAL A O 1
ATOM 2868 N N . PHE A 1 358 ? 10.356 -4.846 1.441 1.00 93.19 358 PHE A N 1
ATOM 2869 C CA . PHE A 1 358 ? 11.560 -4.104 1.845 1.00 93.19 358 PHE A CA 1
ATOM 2870 C C . PHE A 1 358 ? 12.361 -4.824 2.938 1.00 93.19 358 PHE A C 1
ATOM 2872 O O . PHE A 1 358 ? 13.553 -4.573 3.094 1.00 93.19 358 PHE A O 1
ATOM 2879 N N . LYS A 1 359 ? 11.724 -5.744 3.673 1.00 90.56 359 LYS A N 1
ATOM 2880 C CA . LYS A 1 359 ? 12.354 -6.530 4.742 1.00 90.56 359 LYS A CA 1
ATOM 2881 C C . LYS A 1 359 ? 13.148 -7.727 4.217 1.00 90.56 359 LYS A C 1
ATOM 2883 O O . LYS A 1 359 ? 13.828 -8.390 4.994 1.00 90.56 359 LYS A O 1
ATOM 2888 N N . LEU A 1 360 ? 13.085 -8.016 2.915 1.00 88.12 360 LEU A N 1
ATOM 2889 C CA . LEU A 1 360 ? 13.808 -9.140 2.324 1.00 88.12 360 LEU A CA 1
ATOM 2890 C C . LEU A 1 360 ? 15.329 -8.897 2.377 1.00 88.12 360 LEU A C 1
ATOM 2892 O O . LEU A 1 360 ? 15.804 -7.917 1.790 1.00 88.12 360 LEU A O 1
ATOM 2896 N N . PRO A 1 361 ? 16.119 -9.798 2.996 1.00 86.81 361 PRO A N 1
ATOM 2897 C CA . PRO A 1 361 ? 17.567 -9.623 3.144 1.00 86.81 361 PRO A CA 1
ATOM 2898 C C . PRO A 1 361 ? 18.301 -9.391 1.819 1.00 86.81 361 PRO A C 1
ATOM 2900 O O . PRO A 1 361 ? 19.253 -8.616 1.741 1.00 86.81 361 PRO A O 1
ATOM 2903 N N . GLN A 1 362 ? 17.819 -10.003 0.736 1.00 87.31 362 GLN A N 1
ATOM 2904 C CA . GLN A 1 362 ? 18.424 -9.906 -0.592 1.00 87.31 362 GLN A CA 1
ATOM 2905 C C . GLN A 1 362 ? 18.317 -8.500 -1.201 1.00 87.31 362 GLN A C 1
ATOM 2907 O O . GLN A 1 362 ? 19.040 -8.187 -2.146 1.00 87.31 362 GLN A O 1
ATOM 2912 N N . LEU A 1 363 ? 17.441 -7.651 -0.661 1.00 90.88 363 LEU A N 1
ATOM 2913 C CA . LEU A 1 363 ? 17.264 -6.260 -1.073 1.00 90.88 363 LEU A CA 1
ATOM 2914 C C . LEU A 1 363 ? 17.946 -5.274 -0.119 1.00 90.88 363 LEU A C 1
ATOM 2916 O O . LEU A 1 363 ? 17.870 -4.068 -0.355 1.00 90.88 363 LEU A O 1
ATOM 2920 N N . ARG A 1 364 ? 18.648 -5.757 0.919 1.00 90.69 364 ARG A N 1
ATOM 2921 C CA . ARG A 1 364 ? 19.264 -4.906 1.946 1.00 90.69 364 ARG A CA 1
ATOM 2922 C C . ARG A 1 364 ? 20.198 -3.856 1.358 1.00 90.69 364 ARG A C 1
ATOM 2924 O O . ARG A 1 364 ? 20.207 -2.736 1.844 1.00 90.69 364 ARG A O 1
ATOM 2931 N N . GLU A 1 365 ? 20.915 -4.189 0.287 1.00 91.62 365 GLU A N 1
ATOM 2932 C CA . GLU A 1 365 ? 21.786 -3.247 -0.425 1.00 91.62 365 GLU A CA 1
ATOM 2933 C C . GLU A 1 365 ? 21.033 -1.980 -0.872 1.00 91.62 365 GLU A C 1
ATOM 2935 O O . GLU A 1 365 ? 21.515 -0.877 -0.649 1.00 91.62 365 GLU A O 1
ATOM 2940 N N . VAL A 1 366 ? 19.827 -2.130 -1.430 1.00 93.19 366 VAL A N 1
ATOM 2941 C CA . VAL A 1 366 ? 18.994 -0.992 -1.858 1.00 93.19 366 VAL A CA 1
ATOM 2942 C C . VAL A 1 366 ? 18.515 -0.186 -0.648 1.00 93.19 366 VAL A C 1
ATOM 2944 O O . VAL A 1 366 ? 18.428 1.035 -0.708 1.00 93.19 366 VAL A O 1
ATOM 2947 N N . MET A 1 367 ? 18.214 -0.863 0.463 1.00 93.69 367 MET A N 1
ATOM 2948 C CA . MET A 1 367 ? 17.705 -0.223 1.681 1.00 93.69 367 MET A CA 1
ATOM 2949 C C . MET A 1 367 ? 18.779 0.590 2.414 1.00 93.69 367 MET A C 1
ATOM 2951 O O . MET A 1 367 ? 18.474 1.645 2.967 1.00 93.69 367 MET A O 1
ATOM 2955 N N . VAL A 1 368 ? 20.024 0.101 2.403 1.00 92.31 368 VAL A N 1
ATOM 2956 C CA . VAL A 1 368 ? 21.205 0.800 2.938 1.00 92.31 368 VAL A CA 1
ATOM 2957 C C . VAL A 1 368 ? 21.421 2.099 2.168 1.00 92.31 368 VAL A C 1
ATOM 2959 O O . VAL A 1 368 ? 21.518 3.161 2.776 1.00 92.31 368 VAL A O 1
ATOM 2962 N N . ASP A 1 369 ? 21.424 2.038 0.833 1.00 90.62 369 ASP A N 1
ATOM 2963 C CA . ASP A 1 369 ? 21.615 3.233 0.001 1.00 90.62 369 ASP A CA 1
ATOM 2964 C C . ASP A 1 369 ? 20.491 4.255 0.188 1.00 90.62 369 ASP A C 1
ATOM 2966 O O . ASP A 1 369 ? 20.740 5.457 0.204 1.00 90.62 369 ASP A O 1
ATOM 2970 N N . ALA A 1 370 ? 19.257 3.773 0.352 1.00 91.12 370 ALA A N 1
ATOM 2971 C CA . ALA A 1 370 ? 18.097 4.610 0.625 1.00 91.12 370 ALA A CA 1
ATOM 2972 C C . ALA A 1 370 ? 18.094 5.205 2.047 1.00 91.12 370 ALA A C 1
ATOM 2974 O O . ALA A 1 370 ? 17.226 6.017 2.361 1.00 91.12 370 ALA A O 1
ATOM 2975 N N . GLY A 1 371 ? 19.020 4.794 2.921 1.00 91.25 371 GLY A N 1
ATOM 2976 C CA . GLY A 1 371 ? 19.120 5.290 4.294 1.00 91.25 371 GLY A CA 1
ATOM 2977 C C . GLY A 1 371 ? 17.976 4.847 5.210 1.00 91.25 371 GLY A C 1
ATOM 2978 O O . GLY A 1 371 ? 17.701 5.520 6.200 1.00 91.25 371 GLY A O 1
ATOM 2979 N N . VAL A 1 372 ? 17.298 3.734 4.900 1.00 91.19 372 VAL A N 1
ATOM 2980 C CA . VAL A 1 372 ? 16.135 3.229 5.668 1.00 91.19 372 VAL A CA 1
ATOM 2981 C C . VAL A 1 372 ? 16.435 1.956 6.466 1.00 91.19 372 VAL A C 1
ATOM 2983 O O . VAL A 1 372 ? 15.538 1.324 7.023 1.00 91.19 372 VAL A O 1
ATOM 2986 N N . GLU A 1 373 ? 17.704 1.563 6.526 1.00 91.00 373 GLU A N 1
ATOM 2987 C CA . GLU A 1 373 ? 18.166 0.318 7.142 1.00 91.00 373 GLU A CA 1
ATOM 2988 C C . GLU A 1 373 ? 17.825 0.215 8.638 1.00 91.00 373 GLU A C 1
ATOM 2990 O O . GLU A 1 373 ? 17.354 -0.826 9.096 1.00 91.00 373 GLU A O 1
ATOM 2995 N N . GLU A 1 374 ? 17.965 1.317 9.379 1.00 90.12 374 GLU A N 1
ATOM 2996 C CA . GLU A 1 374 ? 17.662 1.374 10.810 1.00 90.12 374 GLU A CA 1
ATOM 2997 C C . GLU A 1 374 ? 16.161 1.180 11.070 1.00 90.12 374 GLU A C 1
ATOM 2999 O O . GLU A 1 374 ? 15.773 0.560 12.060 1.00 90.12 374 GLU A O 1
ATOM 3004 N N . PHE A 1 375 ? 15.298 1.659 10.170 1.00 91.94 375 PHE A N 1
ATOM 3005 C CA . PHE A 1 375 ? 13.850 1.489 10.300 1.00 91.94 375 PHE A CA 1
ATOM 3006 C C . PHE A 1 375 ? 13.416 0.043 10.056 1.00 91.94 375 PHE A C 1
ATOM 3008 O O . PHE A 1 375 ? 12.439 -0.417 10.647 1.00 91.94 375 PHE A O 1
ATOM 3015 N N . LEU A 1 376 ? 14.143 -0.681 9.202 1.00 89.31 376 LEU A N 1
ATOM 3016 C CA . LEU A 1 376 ? 13.922 -2.108 8.978 1.00 89.31 376 LEU A CA 1
ATOM 3017 C C . LEU A 1 376 ? 14.334 -2.927 10.198 1.00 89.31 376 LEU A C 1
ATOM 3019 O O . LEU A 1 376 ? 13.551 -3.754 10.657 1.00 89.31 376 LEU A O 1
ATOM 3023 N N . ASP A 1 377 ? 15.519 -2.657 10.750 1.00 86.94 377 ASP A N 1
ATOM 3024 C CA . ASP A 1 377 ? 16.044 -3.385 11.915 1.00 86.94 377 ASP A CA 1
ATOM 3025 C C . ASP A 1 377 ? 15.164 -3.204 13.155 1.00 86.94 377 ASP A C 1
ATOM 3027 O O . ASP A 1 377 ? 15.086 -4.080 14.013 1.00 86.94 377 ASP A O 1
ATOM 3031 N N . ASN A 1 378 ? 14.470 -2.069 13.229 1.00 87.06 378 ASN A N 1
ATOM 3032 C CA . ASN A 1 378 ? 13.582 -1.720 14.326 1.00 87.06 378 ASN A CA 1
ATOM 3033 C C . ASN A 1 378 ? 12.103 -2.075 14.090 1.00 87.06 378 ASN A C 1
ATOM 3035 O O . ASN A 1 378 ? 11.294 -1.799 14.980 1.00 87.06 378 ASN A O 1
ATOM 3039 N N . ASP A 1 379 ? 11.742 -2.639 12.933 1.00 87.38 379 ASP A N 1
ATOM 3040 C CA . ASP A 1 379 ? 10.356 -2.881 12.495 1.00 87.38 379 ASP A CA 1
ATOM 3041 C C . ASP A 1 379 ? 9.456 -1.623 12.558 1.00 87.38 379 ASP A C 1
ATOM 3043 O O . ASP A 1 379 ? 8.282 -1.686 12.931 1.00 87.38 379 ASP A O 1
ATOM 3047 N N . THR A 1 380 ? 10.014 -0.453 12.217 1.00 91.38 380 THR A N 1
ATOM 3048 C CA . THR A 1 380 ? 9.336 0.863 12.251 1.00 91.38 380 THR A CA 1
ATOM 3049 C C . THR A 1 380 ? 9.217 1.523 10.878 1.00 91.38 380 THR A C 1
ATOM 3051 O O . THR A 1 380 ? 8.866 2.698 10.788 1.00 91.38 380 THR A O 1
ATOM 3054 N N . LEU A 1 381 ? 9.497 0.799 9.788 1.00 93.56 381 LEU A N 1
ATOM 3055 C CA . LEU A 1 381 ? 9.483 1.374 8.439 1.00 93.56 381 LEU A CA 1
ATOM 3056 C C . LEU A 1 381 ? 8.131 2.007 8.077 1.00 93.56 381 LEU A C 1
ATOM 3058 O O . LEU A 1 381 ? 8.109 3.115 7.557 1.00 93.56 381 LEU A O 1
ATOM 3062 N N . MET A 1 382 ? 7.008 1.338 8.356 1.00 94.25 382 MET A N 1
ATOM 3063 C CA . MET A 1 382 ? 5.683 1.907 8.071 1.00 94.25 382 MET A CA 1
ATOM 3064 C C . MET A 1 382 ? 5.371 3.120 8.954 1.00 94.25 382 MET A C 1
ATOM 3066 O O . MET A 1 382 ? 4.719 4.043 8.479 1.00 94.25 382 MET A O 1
ATOM 3070 N N . ASP A 1 383 ? 5.863 3.160 10.195 1.00 94.38 383 ASP A N 1
ATOM 3071 C CA . ASP A 1 383 ? 5.691 4.322 11.073 1.00 94.38 383 ASP A CA 1
ATOM 3072 C C . ASP A 1 383 ? 6.423 5.541 10.503 1.00 94.38 383 ASP A C 1
ATOM 3074 O O . ASP A 1 383 ? 5.812 6.566 10.214 1.00 94.38 383 ASP A O 1
ATOM 3078 N N . GLU A 1 384 ? 7.725 5.419 10.259 1.00 94.12 384 GLU A N 1
ATOM 3079 C CA . GLU A 1 384 ? 8.534 6.541 9.770 1.00 94.12 384 GLU A CA 1
ATOM 3080 C C . GLU A 1 384 ? 8.109 6.959 8.354 1.00 94.12 384 GLU A C 1
ATOM 3082 O O . GLU A 1 384 ? 8.015 8.146 8.039 1.00 94.12 384 GLU A O 1
ATOM 3087 N N . TRP A 1 385 ? 7.777 5.999 7.490 1.00 93.75 385 TRP A N 1
ATOM 3088 C CA . TRP A 1 385 ? 7.398 6.309 6.117 1.00 93.75 385 TRP A CA 1
ATOM 3089 C C . TRP A 1 385 ? 5.981 6.873 6.018 1.00 93.75 385 TRP A C 1
ATOM 3091 O O . TRP A 1 385 ? 5.780 7.894 5.359 1.00 93.75 385 TRP A O 1
ATOM 3101 N N . LEU A 1 386 ? 4.999 6.222 6.645 1.00 94.25 386 LEU A N 1
ATOM 3102 C CA . LEU A 1 386 ? 3.592 6.581 6.493 1.00 94.25 386 LEU A CA 1
ATOM 3103 C C . LEU A 1 386 ? 3.161 7.587 7.564 1.00 94.25 386 LEU A C 1
ATOM 3105 O O . LEU A 1 386 ? 2.649 8.647 7.211 1.00 94.25 386 LEU A O 1
ATOM 3109 N N . LEU A 1 387 ? 3.381 7.303 8.853 1.00 92.81 387 LEU A N 1
ATOM 3110 C CA . LEU A 1 387 ? 2.912 8.179 9.937 1.00 92.81 387 LEU A CA 1
ATOM 3111 C C . LEU A 1 387 ? 3.710 9.463 10.069 1.00 92.81 387 LEU A C 1
ATOM 3113 O O . LEU A 1 387 ? 3.098 10.507 10.255 1.00 92.81 387 LEU A O 1
ATOM 3117 N N . GLU A 1 388 ? 5.036 9.420 9.958 1.00 93.00 388 GLU A N 1
ATOM 3118 C CA . GLU A 1 388 ? 5.830 10.655 9.980 1.00 93.00 388 GLU A CA 1
ATOM 3119 C C . GLU A 1 388 ? 5.891 11.285 8.587 1.00 93.00 388 GLU A C 1
ATOM 3121 O O . GLU A 1 388 ? 5.642 12.480 8.420 1.00 93.00 388 GLU A O 1
ATOM 3126 N N . GLY A 1 389 ? 6.206 10.478 7.570 1.00 93.06 389 GLY A N 1
ATOM 3127 C CA . GLY A 1 389 ? 6.468 10.964 6.217 1.00 93.06 389 GLY A CA 1
ATOM 3128 C C . GLY A 1 389 ? 5.227 11.333 5.402 1.00 93.06 389 GLY A C 1
ATOM 3129 O O . GLY A 1 389 ? 5.349 12.117 4.462 1.00 93.06 389 GLY A O 1
ATOM 3130 N N . GLN A 1 390 ? 4.048 10.785 5.720 1.00 95.50 390 GLN A N 1
ATOM 3131 C CA . GLN A 1 390 ? 2.800 10.983 4.963 1.00 95.50 390 GLN A CA 1
ATOM 3132 C C . GLN A 1 390 ? 1.604 11.335 5.868 1.00 95.50 390 GLN A C 1
ATOM 3134 O O . GLN A 1 390 ? 0.453 11.107 5.485 1.00 95.50 390 GLN A O 1
ATOM 3139 N N . LEU A 1 391 ? 1.853 11.935 7.041 1.00 93.94 391 LEU A N 1
ATOM 3140 C CA . LEU A 1 391 ? 0.826 12.218 8.055 1.00 93.94 391 LEU A CA 1
ATOM 3141 C C . LEU A 1 391 ? -0.417 12.909 7.482 1.00 93.94 391 LEU A C 1
ATOM 3143 O O . LEU A 1 391 ? -1.533 12.462 7.710 1.00 93.94 391 LEU A O 1
ATOM 3147 N N . ALA A 1 392 ? -0.229 13.960 6.679 1.00 95.25 392 ALA A N 1
ATOM 3148 C CA . ALA A 1 392 ? -1.341 14.716 6.107 1.00 95.25 392 ALA A CA 1
ATOM 3149 C C . ALA A 1 392 ? -2.220 13.868 5.168 1.00 95.25 392 ALA A C 1
ATOM 3151 O O . ALA A 1 392 ? -3.440 14.025 5.154 1.00 95.25 392 ALA A O 1
ATOM 3152 N N . ALA A 1 393 ? -1.617 12.966 4.387 1.00 96.00 393 ALA A N 1
ATOM 3153 C CA . ALA A 1 393 ? -2.358 12.059 3.516 1.00 96.00 393 ALA A CA 1
ATOM 3154 C C . ALA A 1 393 ? -3.104 10.991 4.330 1.00 96.00 393 ALA A C 1
ATOM 3156 O O . ALA A 1 393 ? -4.252 10.670 4.020 1.00 96.00 393 ALA A O 1
ATOM 3157 N N . LEU A 1 394 ? -2.477 10.478 5.393 1.00 96.69 394 LEU A N 1
ATOM 3158 C CA . LEU A 1 394 ? -3.112 9.531 6.304 1.00 96.69 394 LEU A CA 1
ATOM 3159 C C . LEU A 1 394 ? -4.263 10.157 7.087 1.00 96.69 394 LEU A C 1
ATOM 3161 O O . LEU A 1 394 ? -5.309 9.530 7.197 1.00 96.69 394 LEU A O 1
ATOM 3165 N N . ASP A 1 395 ? -4.115 11.378 7.594 1.00 95.81 395 ASP A N 1
ATOM 3166 C CA . ASP A 1 395 ? -5.174 12.066 8.335 1.00 95.81 395 ASP A CA 1
ATOM 3167 C C . ASP A 1 395 ? -6.402 12.308 7.450 1.00 95.81 395 ASP A C 1
ATOM 3169 O O . ASP A 1 395 ? -7.522 12.031 7.877 1.00 95.81 395 ASP A O 1
ATOM 3173 N N . LYS A 1 396 ? -6.208 12.696 6.180 1.00 97.25 396 LYS A N 1
ATOM 3174 C CA . LYS A 1 396 ? -7.304 12.754 5.195 1.00 97.25 396 LYS A CA 1
ATOM 3175 C C . LYS A 1 396 ? -7.963 11.387 4.976 1.00 97.25 396 LYS A C 1
ATOM 3177 O O . LYS A 1 396 ? -9.183 11.308 4.819 1.00 97.25 396 LYS A O 1
ATOM 3182 N N . ALA A 1 397 ? -7.177 10.309 4.942 1.00 97.75 397 ALA A N 1
ATOM 3183 C CA . ALA A 1 397 ? -7.698 8.955 4.770 1.00 97.75 397 ALA A CA 1
ATOM 3184 C C . ALA A 1 397 ? -8.480 8.475 6.000 1.00 97.75 397 ALA A C 1
ATOM 3186 O O . ALA A 1 397 ? -9.546 7.879 5.838 1.00 97.75 397 ALA A O 1
ATOM 3187 N N . PHE A 1 398 ? -8.005 8.779 7.212 1.00 97.69 398 PHE A N 1
ATOM 3188 C CA . PHE A 1 398 ? -8.752 8.557 8.448 1.00 97.69 398 PHE A CA 1
ATOM 3189 C C . PHE A 1 398 ? -10.057 9.346 8.419 1.00 97.69 398 PHE A C 1
ATOM 3191 O O . PHE A 1 398 ? -11.103 8.723 8.515 1.00 97.69 398 PHE A O 1
ATOM 3198 N N . GLU A 1 399 ? -10.028 10.655 8.149 1.00 97.06 399 GLU A N 1
ATOM 3199 C CA . GLU A 1 399 ? -11.233 11.493 8.069 1.00 97.06 399 GLU A CA 1
ATOM 3200 C C . GLU A 1 399 ? -12.258 10.952 7.058 1.00 97.06 399 GLU A C 1
ATOM 3202 O O . GLU A 1 399 ? -13.455 10.873 7.346 1.00 97.06 399 GLU A O 1
ATOM 3207 N N . SER A 1 400 ? -11.792 10.546 5.875 1.00 97.25 400 SER A N 1
ATOM 3208 C CA . SER A 1 400 ? -12.646 9.958 4.836 1.00 97.25 400 SER A CA 1
ATOM 3209 C C . SER A 1 400 ? -13.251 8.634 5.297 1.00 97.25 400 SER A C 1
ATOM 3211 O O . SER A 1 400 ? -14.429 8.378 5.054 1.00 97.25 400 SER A O 1
ATOM 3213 N N . SER A 1 401 ? -12.471 7.813 6.001 1.00 97.56 401 SER A N 1
ATOM 3214 C CA . SER A 1 401 ? -12.928 6.540 6.570 1.00 97.56 401 SER A CA 1
ATOM 3215 C C . SER A 1 401 ? -13.906 6.751 7.725 1.00 97.56 401 SER A C 1
ATOM 3217 O O . SER A 1 401 ? -14.851 5.983 7.866 1.00 97.56 401 SER A O 1
ATOM 3219 N N . SER A 1 402 ? -13.739 7.816 8.515 1.00 96.12 402 SER A N 1
ATOM 3220 C CA . SER A 1 402 ? -14.663 8.205 9.584 1.00 96.12 402 SER A CA 1
ATOM 3221 C C . SER A 1 402 ? -16.024 8.567 9.006 1.00 96.12 402 SER A C 1
ATOM 3223 O O . SER A 1 402 ? -17.052 8.110 9.499 1.00 96.12 402 SER A O 1
ATOM 3225 N N . LYS A 1 403 ? -16.033 9.367 7.932 1.00 96.12 403 LYS A N 1
ATOM 3226 C CA . LYS A 1 403 ? -17.256 9.737 7.208 1.00 96.12 403 LYS A CA 1
ATOM 3227 C C . LYS A 1 403 ? -17.939 8.506 6.616 1.00 96.12 403 LYS A C 1
ATOM 3229 O O . LYS A 1 403 ? -19.132 8.332 6.828 1.00 96.12 403 LYS A O 1
ATOM 3234 N N . TYR A 1 404 ? -17.170 7.634 5.963 1.00 96.19 404 TYR A N 1
ATOM 3235 C CA . TYR A 1 404 ? -17.664 6.370 5.420 1.00 96.19 404 TYR A CA 1
ATOM 3236 C C . TYR A 1 404 ? -18.281 5.471 6.497 1.00 96.19 404 TYR A C 1
ATOM 3238 O O . TYR A 1 404 ? -19.405 5.005 6.330 1.00 96.19 404 TYR A O 1
ATOM 3246 N N . TYR A 1 405 ? -17.591 5.280 7.626 1.00 94.12 405 TYR A N 1
ATOM 3247 C CA . TYR A 1 405 ? -18.114 4.499 8.743 1.00 94.12 405 TYR A CA 1
ATOM 3248 C C . TYR A 1 405 ? -19.443 5.065 9.250 1.00 94.12 405 TYR A C 1
ATOM 3250 O O . TYR A 1 405 ? -20.388 4.311 9.423 1.00 94.12 405 TYR A O 1
ATOM 3258 N N . LEU A 1 406 ? -19.543 6.383 9.449 1.00 91.88 406 LEU A N 1
ATOM 3259 C CA . LEU A 1 406 ? -20.767 7.017 9.951 1.00 91.88 406 LEU A CA 1
ATOM 3260 C C . LEU A 1 406 ? -21.938 6.948 8.960 1.00 91.88 406 LEU A C 1
ATOM 3262 O O . LEU A 1 406 ? -23.088 6.881 9.386 1.00 91.88 406 LEU A O 1
ATOM 3266 N N . GLU A 1 407 ? -21.663 6.997 7.658 1.00 93.44 407 GLU A N 1
ATOM 3267 C CA . GLU A 1 407 ? -22.691 6.916 6.614 1.00 93.44 407 GLU A CA 1
ATOM 3268 C C . GLU A 1 407 ? -23.211 5.484 6.430 1.00 93.44 407 GLU A C 1
ATOM 3270 O O . GLU A 1 407 ? -24.413 5.284 6.263 1.00 93.44 407 GLU A O 1
ATOM 3275 N N . PHE A 1 408 ? -22.323 4.490 6.520 1.00 91.44 408 PHE A N 1
ATOM 3276 C CA . PHE A 1 408 ? -22.622 3.083 6.236 1.00 91.44 408 PHE A CA 1
ATOM 3277 C C . PHE A 1 408 ? -22.552 2.176 7.472 1.00 91.44 408 PHE A C 1
ATOM 3279 O O . PHE A 1 408 ? -22.439 0.961 7.323 1.00 91.44 408 PHE A O 1
ATOM 3286 N N . GLU A 1 409 ? -22.636 2.734 8.685 1.00 87.31 409 GLU A N 1
ATOM 3287 C CA . GLU A 1 409 ? -22.453 2.005 9.952 1.00 87.31 409 GLU A CA 1
ATOM 3288 C C . GLU A 1 409 ? -23.301 0.731 9.986 1.00 87.31 409 GLU A C 1
ATOM 3290 O O . GLU A 1 409 ? -22.768 -0.369 10.097 1.00 87.31 409 GLU A O 1
ATOM 3295 N N . THR A 1 410 ? -24.615 0.857 9.790 1.00 83.81 410 THR A N 1
ATOM 3296 C CA . THR A 1 410 ? -25.536 -0.287 9.802 1.00 83.81 410 THR A CA 1
ATOM 3297 C C . THR A 1 410 ? -25.123 -1.366 8.802 1.00 83.81 410 THR A C 1
ATOM 3299 O O . THR A 1 410 ? -25.059 -2.535 9.164 1.00 83.81 410 THR A O 1
ATOM 3302 N N . HIS A 1 411 ? -24.758 -0.984 7.577 1.00 83.94 411 HIS A N 1
ATOM 3303 C CA . HIS A 1 411 ? -24.358 -1.934 6.542 1.00 83.94 411 HIS A CA 1
ATOM 3304 C C . HIS A 1 411 ? -23.033 -2.638 6.874 1.00 83.94 411 HIS A C 1
ATOM 3306 O O . HIS A 1 411 ? -22.918 -3.856 6.734 1.00 83.94 411 HIS A O 1
ATOM 3312 N N . ILE A 1 412 ? -22.035 -1.888 7.353 1.00 84.31 412 ILE A N 1
ATOM 3313 C CA . ILE A 1 412 ? -20.728 -2.422 7.763 1.00 84.31 412 ILE A CA 1
ATOM 3314 C C . ILE A 1 412 ? -20.895 -3.451 8.886 1.00 84.31 412 ILE A C 1
ATOM 3316 O O . ILE A 1 412 ? -20.240 -4.494 8.862 1.00 84.31 412 ILE A O 1
ATOM 3320 N N . LEU A 1 413 ? -21.773 -3.164 9.848 1.00 83.31 413 LEU A N 1
ATOM 3321 C CA . LEU A 1 413 ? -22.052 -4.037 10.985 1.00 83.31 413 LEU A CA 1
ATOM 3322 C C . LEU A 1 413 ? -22.884 -5.270 10.577 1.00 83.31 413 LEU A C 1
ATOM 3324 O O . LEU A 1 413 ? -22.607 -6.377 11.036 1.00 83.31 413 LEU A O 1
ATOM 3328 N N . GLU A 1 414 ? -23.851 -5.120 9.667 1.00 79.12 414 GLU A N 1
ATOM 3329 C CA . GLU A 1 414 ? -24.674 -6.226 9.151 1.00 79.12 414 GLU A CA 1
ATOM 3330 C C . GLU A 1 414 ? -23.876 -7.222 8.294 1.00 79.12 414 GLU A C 1
ATOM 3332 O O . GLU A 1 414 ? -24.105 -8.431 8.383 1.00 79.12 414 GLU A O 1
ATOM 3337 N N . GLN A 1 415 ? -22.899 -6.756 7.504 1.00 73.88 415 GLN A N 1
ATOM 3338 C CA . GLN A 1 415 ? -22.030 -7.629 6.694 1.00 73.88 415 GLN A CA 1
ATOM 3339 C C . GLN A 1 415 ? -21.213 -8.630 7.529 1.00 73.88 415 GLN A C 1
ATOM 3341 O O . GLN A 1 415 ? -20.774 -9.663 7.007 1.00 73.88 415 GLN A O 1
ATOM 3346 N N . GLN A 1 416 ? -20.999 -8.320 8.807 1.00 70.00 416 GLN A N 1
ATOM 3347 C CA . GLN A 1 416 ? -20.249 -9.143 9.754 1.00 70.00 416 GLN A CA 1
ATOM 3348 C C . GLN A 1 416 ? -21.159 -10.016 10.631 1.00 70.00 416 GLN A C 1
ATOM 3350 O O . GLN A 1 416 ? -20.646 -10.741 11.477 1.00 70.00 416 GLN A O 1
ATOM 3355 N N . GLY A 1 417 ? -22.486 -9.965 10.439 1.00 58.72 417 GLY A N 1
ATOM 3356 C CA . GLY A 1 417 ? -23.476 -10.657 11.270 1.00 58.72 417 GLY A CA 1
ATOM 3357 C C . GLY A 1 417 ? -23.202 -12.155 11.468 1.00 58.72 417 GLY A C 1
ATOM 3358 O O . GLY A 1 417 ? -22.429 -12.744 10.708 1.00 58.72 417 GLY A O 1
ATOM 3359 N N . PRO A 1 418 ? -23.841 -12.788 12.476 1.00 53.25 418 PRO A N 1
ATOM 3360 C CA . PRO A 1 418 ? -23.527 -14.143 12.909 1.00 53.25 418 PRO A CA 1
ATOM 3361 C C . PRO A 1 418 ? -23.616 -15.091 11.721 1.00 53.25 418 PRO A C 1
ATOM 3363 O O . PRO A 1 418 ? -24.698 -15.477 11.273 1.00 53.25 418 PRO A O 1
ATOM 3366 N N . ARG A 1 419 ? -22.454 -15.461 11.187 1.00 56.25 419 ARG A N 1
ATOM 3367 C CA . ARG A 1 419 ? -22.380 -16.576 10.263 1.00 56.25 419 ARG A CA 1
ATOM 3368 C C . ARG A 1 419 ? -22.740 -17.774 11.116 1.00 56.25 419 ARG A C 1
ATOM 3370 O O . ARG A 1 419 ? -22.067 -18.019 12.119 1.00 56.25 419 ARG A O 1
ATOM 3377 N N . GLU A 1 420 ? -23.823 -18.472 10.749 1.00 43.66 420 GLU A N 1
ATOM 3378 C CA . GLU A 1 420 ? -24.048 -19.841 11.215 1.00 43.66 420 GLU A CA 1
ATOM 3379 C C . GLU A 1 420 ? -22.680 -20.493 11.229 1.00 43.66 420 GLU A C 1
ATOM 3381 O O . GLU A 1 420 ? -21.958 -20.354 10.237 1.00 43.66 420 GLU A O 1
ATOM 3386 N N . SER A 1 421 ? -22.296 -21.061 12.372 1.00 39.81 421 SER A N 1
ATOM 3387 C CA . SER A 1 421 ? -21.044 -21.777 12.533 1.00 39.81 421 SER A CA 1
ATOM 3388 C C . SER A 1 421 ? -20.971 -22.805 11.413 1.00 39.81 421 SER A C 1
ATOM 3390 O O . SER A 1 421 ? -21.463 -23.923 11.544 1.00 39.81 421 SER A O 1
ATOM 3392 N N . LEU A 1 422 ? -20.425 -22.402 10.269 1.00 39.81 422 LEU A N 1
ATOM 3393 C CA . LEU A 1 422 ? -19.937 -23.304 9.264 1.00 39.81 422 LEU A CA 1
ATOM 3394 C C . LEU A 1 422 ? -18.954 -24.112 10.079 1.00 39.81 422 LEU A C 1
ATOM 3396 O O . LEU A 1 422 ? -18.010 -23.529 10.615 1.00 39.81 422 LEU A O 1
ATOM 3400 N N . ASP A 1 423 ? -19.286 -25.386 10.277 1.00 35.78 423 ASP A N 1
ATOM 3401 C CA . ASP A 1 423 ? -18.469 -26.412 10.909 1.00 35.78 423 ASP A CA 1
ATOM 3402 C C . ASP A 1 423 ? -17.114 -26.459 10.185 1.00 35.78 423 ASP A C 1
ATOM 3404 O O . ASP A 1 423 ? -16.809 -27.354 9.398 1.00 35.78 423 ASP A O 1
ATOM 3408 N N . TYR A 1 424 ? -16.288 -25.444 10.398 1.00 43.53 424 TYR A N 1
ATOM 3409 C CA . TYR A 1 424 ? -14.902 -25.429 10.020 1.00 43.53 424 TYR A CA 1
ATOM 3410 C C . TYR A 1 424 ? -14.231 -26.238 11.109 1.00 43.53 424 TYR A C 1
ATOM 3412 O O . TYR A 1 424 ? -14.032 -25.779 12.233 1.00 43.53 424 TYR A O 1
ATOM 3420 N N . GLN A 1 425 ? -13.894 -27.475 10.761 1.00 39.88 425 GLN A N 1
ATOM 3421 C CA . GLN A 1 425 ? -13.065 -28.390 11.543 1.00 39.88 425 GLN A CA 1
ATOM 3422 C C . GLN A 1 425 ? -11.626 -27.858 11.767 1.00 39.88 425 GLN A C 1
ATOM 3424 O O . GLN A 1 425 ? -10.697 -28.645 11.913 1.00 39.88 425 GLN A O 1
ATOM 3429 N N . ASP A 1 426 ? -11.423 -26.538 11.792 1.00 46.69 426 ASP A N 1
ATOM 3430 C CA . ASP A 1 426 ? -10.128 -25.867 11.670 1.00 46.69 426 ASP A CA 1
ATOM 3431 C C . ASP A 1 426 ? -9.780 -24.981 12.883 1.00 46.69 426 ASP A C 1
ATOM 3433 O O . ASP A 1 426 ? -8.875 -24.146 12.841 1.00 46.69 426 ASP A O 1
ATOM 3437 N N . SER A 1 427 ? -10.478 -25.171 14.012 1.00 51.34 427 SER A N 1
ATOM 3438 C CA . SER A 1 427 ? -10.277 -24.365 15.228 1.00 51.34 427 SER A CA 1
ATOM 3439 C C . SER A 1 427 ? -8.838 -24.414 15.763 1.00 51.34 427 SER A C 1
ATOM 3441 O O . SER A 1 427 ? -8.407 -23.481 16.433 1.00 51.34 427 SER A O 1
ATOM 3443 N N . GLY A 1 428 ? -8.072 -25.463 15.438 1.00 55.28 428 GLY A N 1
ATOM 3444 C CA . GLY A 1 428 ? -6.655 -25.565 15.791 1.00 55.28 428 GLY A CA 1
ATOM 3445 C C . GLY A 1 428 ? -5.750 -24.653 14.959 1.00 55.28 428 GLY A C 1
ATOM 3446 O O . GLY A 1 428 ? -4.911 -23.955 15.522 1.00 55.28 428 GLY A O 1
ATOM 3447 N N . LEU A 1 429 ? -5.910 -24.623 13.631 1.00 54.47 429 LEU A N 1
ATOM 3448 C CA . LEU A 1 429 ? -5.039 -23.831 12.758 1.00 54.47 429 LEU A CA 1
ATOM 3449 C C . LEU A 1 429 ? -5.281 -22.333 12.955 1.00 54.47 429 LEU A C 1
ATOM 3451 O O . LEU A 1 429 ? -4.324 -21.575 13.077 1.00 54.47 429 LEU A O 1
ATOM 3455 N N . HIS A 1 430 ? -6.544 -21.914 13.070 1.00 57.66 430 HIS A N 1
ATOM 3456 C CA . HIS A 1 430 ? -6.891 -20.515 13.325 1.00 57.66 430 HIS A CA 1
ATOM 3457 C C . HIS A 1 430 ? -6.260 -19.974 14.609 1.00 57.66 430 HIS A C 1
ATOM 3459 O O . HIS A 1 430 ? -5.635 -18.914 14.589 1.00 57.66 430 HIS A O 1
ATOM 3465 N N . GLN A 1 431 ? -6.389 -20.710 15.715 1.00 56.09 431 GLN A N 1
ATOM 3466 C CA . GLN A 1 431 ? -5.834 -20.276 16.991 1.00 56.09 431 GLN A CA 1
ATOM 3467 C C . GLN A 1 431 ? -4.298 -20.237 16.954 1.00 56.09 431 GLN A C 1
ATOM 3469 O O . GLN A 1 431 ? -3.704 -19.255 17.398 1.00 56.09 431 GLN A O 1
ATOM 3474 N N . ASN A 1 432 ? -3.660 -21.226 16.318 1.00 58.12 432 ASN A N 1
ATOM 3475 C CA . ASN A 1 432 ? -2.205 -21.259 16.146 1.00 58.12 432 ASN A CA 1
ATOM 3476 C C . ASN A 1 432 ? -1.667 -20.069 15.326 1.00 58.12 432 ASN A C 1
ATOM 3478 O O . ASN A 1 432 ? -0.561 -19.602 15.586 1.00 58.12 432 ASN A O 1
ATOM 3482 N N . VAL A 1 433 ? -2.432 -19.556 14.353 1.00 58.94 433 VAL A N 1
ATOM 3483 C CA . VAL A 1 433 ? -2.033 -18.388 13.545 1.00 58.94 433 VAL A CA 1
ATOM 3484 C C . VAL A 1 433 ? -2.085 -17.094 14.353 1.00 58.94 433 VAL A C 1
ATOM 3486 O O . VAL A 1 433 ? -1.154 -16.297 14.286 1.00 58.94 433 VAL A O 1
ATOM 3489 N N . VAL A 1 434 ? -3.135 -16.893 15.153 1.00 56.97 434 VAL A N 1
ATOM 3490 C CA . VAL A 1 434 ? -3.258 -15.715 16.035 1.00 56.97 434 VAL A CA 1
ATOM 3491 C C . VAL A 1 434 ? -2.166 -15.709 17.116 1.00 56.97 434 VAL A C 1
ATOM 3493 O O . VAL A 1 434 ? -1.726 -14.649 17.576 1.00 56.97 434 VAL A O 1
ATOM 3496 N N . GLU A 1 435 ? -1.702 -16.892 17.515 1.00 56.47 435 GLU A N 1
ATOM 3497 C CA . GLU A 1 435 ? -0.635 -17.061 18.501 1.00 56.47 435 GLU A CA 1
ATOM 3498 C C . GLU A 1 435 ? 0.778 -16.919 17.911 1.00 56.47 435 GLU A C 1
ATOM 3500 O O . GLU A 1 435 ? 1.701 -16.628 18.673 1.00 56.47 435 GLU A O 1
ATOM 3505 N N . MET A 1 436 ? 0.956 -17.011 16.586 1.00 60.12 436 MET A N 1
ATOM 3506 C CA . MET A 1 436 ? 2.256 -16.819 15.934 1.00 60.12 436 MET A CA 1
ATOM 3507 C C . MET A 1 436 ? 2.814 -15.413 16.228 1.00 60.12 436 MET A C 1
ATOM 3509 O O . MET A 1 436 ? 2.090 -14.413 16.182 1.00 60.12 436 MET A O 1
ATOM 3513 N N . ASP A 1 437 ? 4.098 -15.323 16.583 1.00 57.34 437 ASP A N 1
ATOM 3514 C CA . ASP A 1 437 ? 4.788 -14.045 16.779 1.00 57.34 437 ASP A CA 1
ATOM 3515 C C . ASP A 1 437 ? 5.534 -13.603 15.507 1.00 57.34 437 ASP A C 1
ATOM 3517 O O . ASP A 1 437 ? 5.815 -14.391 14.598 1.00 57.34 437 ASP A O 1
ATOM 3521 N N . ALA A 1 438 ? 5.812 -12.300 15.414 1.00 57.91 438 ALA A N 1
ATOM 3522 C CA . ALA A 1 438 ? 6.497 -11.707 14.266 1.00 57.91 438 ALA A CA 1
ATOM 3523 C C . ALA A 1 438 ? 7.931 -12.248 14.099 1.00 57.91 438 ALA A C 1
ATOM 3525 O O . ALA A 1 438 ? 8.424 -12.368 12.972 1.00 57.91 438 ALA A O 1
ATOM 3526 N N . ASP A 1 439 ? 8.570 -12.620 15.211 1.00 62.25 439 ASP A N 1
ATOM 3527 C CA . ASP A 1 439 ? 9.924 -13.168 15.253 1.00 62.25 439 ASP A CA 1
ATOM 3528 C C . ASP A 1 439 ? 9.997 -14.543 14.581 1.00 62.25 439 ASP A C 1
ATOM 3530 O O . ASP A 1 439 ? 10.964 -14.835 13.878 1.00 62.25 439 ASP A O 1
ATOM 3534 N N . THR A 1 440 ? 8.953 -15.364 14.705 1.00 64.25 440 THR A N 1
ATOM 3535 C CA . THR A 1 440 ? 8.854 -16.677 14.055 1.00 64.25 440 THR A CA 1
ATOM 3536 C C . THR A 1 440 ? 8.856 -16.546 12.532 1.00 64.25 440 THR A C 1
ATOM 3538 O O . THR A 1 440 ? 9.558 -17.296 11.846 1.00 64.25 440 THR A O 1
ATOM 3541 N N . PHE A 1 441 ? 8.129 -15.570 11.976 1.00 64.12 441 PHE A N 1
ATOM 3542 C CA . PHE A 1 441 ? 8.135 -15.338 10.529 1.00 64.12 441 PHE A CA 1
ATOM 3543 C C . PHE A 1 441 ? 9.445 -14.702 10.044 1.00 64.12 441 PHE A C 1
ATOM 3545 O O . PHE A 1 441 ? 9.975 -15.106 9.009 1.00 64.12 441 PHE A O 1
ATOM 3552 N N . GLN A 1 442 ? 10.026 -13.767 10.802 1.00 61.53 442 GLN A N 1
ATOM 3553 C CA . GLN A 1 442 ? 11.352 -13.219 10.490 1.00 61.53 442 GLN A CA 1
ATOM 3554 C C . GLN A 1 442 ? 12.436 -14.303 10.510 1.00 61.53 442 GLN A C 1
ATOM 3556 O O . GLN A 1 442 ? 13.236 -14.408 9.579 1.00 61.53 442 GLN A O 1
ATOM 3561 N N . ALA A 1 443 ? 12.417 -15.176 11.517 1.00 64.12 443 ALA A N 1
ATOM 3562 C CA . ALA A 1 443 ? 13.294 -16.335 11.593 1.00 64.12 443 ALA A CA 1
ATOM 3563 C C . ALA A 1 443 ? 13.076 -17.300 10.422 1.00 64.12 443 ALA A C 1
ATOM 3565 O O . ALA A 1 443 ? 14.029 -17.940 9.990 1.00 64.12 443 ALA A O 1
ATOM 3566 N N . TYR A 1 444 ? 11.866 -17.392 9.864 1.00 59.25 444 TYR A N 1
ATOM 3567 C CA . TYR A 1 444 ? 11.611 -18.151 8.641 1.00 59.25 444 TYR A CA 1
ATOM 3568 C C . TYR A 1 444 ? 12.209 -17.479 7.394 1.00 59.25 444 TYR A C 1
ATOM 3570 O O . TYR A 1 444 ? 12.889 -18.150 6.613 1.00 59.25 444 TYR A O 1
ATOM 3578 N N . LEU A 1 445 ? 12.043 -16.159 7.233 1.00 59.66 445 LEU A N 1
ATOM 3579 C CA . LEU A 1 445 ? 12.688 -15.398 6.152 1.00 59.66 445 LEU A CA 1
ATOM 3580 C C . LEU A 1 445 ? 14.221 -15.544 6.194 1.00 59.66 445 LEU A C 1
ATOM 3582 O O . LEU A 1 445 ? 14.860 -15.669 5.149 1.00 59.66 445 LEU A O 1
ATOM 3586 N N . GLN A 1 446 ? 14.799 -15.592 7.398 1.00 59.03 446 GLN A N 1
ATOM 3587 C CA . GLN A 1 446 ? 16.233 -15.793 7.645 1.00 59.03 446 GLN A CA 1
ATOM 3588 C C . GLN A 1 446 ? 16.657 -17.275 7.645 1.00 59.03 446 GLN A C 1
ATOM 3590 O O . GLN A 1 446 ? 17.814 -17.606 7.390 1.00 59.03 446 GLN A O 1
ATOM 3595 N N . GLY A 1 447 ? 15.740 -18.203 7.921 1.00 48.00 447 GLY A N 1
ATOM 3596 C CA . GLY A 1 447 ? 16.002 -19.633 8.127 1.00 48.00 447 GLY A CA 1
ATOM 3597 C C . GLY A 1 447 ? 16.486 -20.360 6.873 1.00 48.00 447 GLY A C 1
ATOM 3598 O O . GLY A 1 447 ? 17.157 -21.391 6.972 1.00 48.00 447 GLY A O 1
ATOM 3599 N N . ASN A 1 448 ? 16.256 -19.771 5.699 1.00 48.72 448 ASN A N 1
ATOM 3600 C CA . ASN A 1 448 ? 16.841 -20.219 4.437 1.00 48.72 448 ASN A CA 1
ATOM 3601 C C . ASN A 1 448 ? 18.265 -19.667 4.196 1.00 48.72 448 ASN A C 1
ATOM 3603 O O . ASN A 1 448 ? 19.021 -20.243 3.408 1.00 48.72 448 ASN A O 1
ATOM 3607 N N . GLU A 1 449 ? 18.714 -18.640 4.931 1.00 43.09 449 GLU A N 1
ATOM 3608 C CA . GLU A 1 449 ? 20.080 -18.102 4.838 1.00 43.09 449 GLU A CA 1
ATOM 3609 C C . GLU A 1 449 ? 21.124 -18.922 5.600 1.00 43.09 449 GLU A C 1
ATOM 3611 O O . GLU A 1 449 ? 22.283 -18.952 5.183 1.00 43.09 449 GLU A O 1
ATOM 3616 N N . VAL A 1 450 ? 20.774 -19.649 6.670 1.00 37.91 450 VAL A N 1
ATOM 3617 C CA . VAL A 1 450 ? 21.776 -20.430 7.434 1.00 37.91 450 VAL A CA 1
ATOM 3618 C C . VAL A 1 450 ? 22.453 -21.491 6.549 1.00 37.91 450 VAL A C 1
ATOM 3620 O O . VAL A 1 450 ? 23.627 -21.825 6.748 1.00 37.91 450 VAL A O 1
ATOM 3623 N N . ASN A 1 451 ? 21.758 -21.970 5.514 1.00 39.50 451 ASN A N 1
ATOM 3624 C CA . ASN A 1 451 ? 22.330 -22.834 4.483 1.00 39.50 451 ASN A CA 1
ATOM 3625 C C . ASN A 1 451 ? 23.060 -22.054 3.377 1.00 39.50 451 ASN A C 1
ATOM 3627 O O . ASN A 1 451 ? 24.049 -22.564 2.842 1.00 39.50 451 ASN A O 1
ATOM 3631 N N . LEU A 1 452 ? 22.637 -20.825 3.070 1.00 37.97 452 LEU A N 1
ATOM 3632 C CA . LEU A 1 452 ? 23.212 -19.975 2.025 1.00 37.97 452 LEU A CA 1
ATOM 3633 C C . LEU A 1 452 ? 24.528 -19.316 2.461 1.00 37.97 452 LEU A C 1
ATOM 3635 O O . LEU A 1 452 ? 25.514 -19.421 1.741 1.00 37.97 452 LEU A O 1
ATOM 3639 N N . VAL A 1 453 ? 24.607 -18.751 3.669 1.00 39.94 453 VAL A N 1
ATOM 3640 C CA . VAL A 1 453 ? 25.848 -18.205 4.249 1.00 39.94 453 VAL A CA 1
ATOM 3641 C C . VAL A 1 453 ? 26.873 -19.325 4.449 1.00 39.94 453 VAL A C 1
ATOM 3643 O O . VAL A 1 453 ? 28.046 -19.153 4.126 1.00 39.94 453 VAL A O 1
ATOM 3646 N N . LYS A 1 454 ? 26.449 -20.535 4.849 1.00 38.69 454 LYS A N 1
ATOM 3647 C CA . LYS A 1 454 ? 27.339 -21.713 4.896 1.00 38.69 454 LYS A CA 1
ATOM 3648 C C . LYS A 1 454 ? 27.771 -22.208 3.511 1.00 38.69 454 LYS A C 1
ATOM 3650 O O . LYS A 1 454 ? 28.875 -22.739 3.403 1.00 38.69 454 LYS A O 1
ATOM 3655 N N . LYS A 1 455 ? 26.954 -22.062 2.461 1.00 37.75 455 LYS A N 1
ATOM 3656 C CA . LYS A 1 455 ? 27.330 -22.386 1.068 1.00 37.75 455 LYS A CA 1
ATOM 3657 C C . LYS A 1 455 ? 28.260 -21.329 0.469 1.00 37.75 455 LYS A C 1
ATOM 3659 O O . LYS A 1 455 ? 29.257 -21.694 -0.145 1.00 37.75 455 LYS A O 1
ATOM 3664 N N . LEU A 1 456 ? 27.985 -20.049 0.708 1.00 39.25 456 LEU A N 1
ATOM 3665 C CA . LEU A 1 456 ? 28.771 -18.913 0.228 1.00 39.25 456 LEU A CA 1
ATOM 3666 C C . LEU A 1 456 ? 30.124 -18.823 0.946 1.00 39.25 456 LEU A C 1
ATOM 3668 O O . LEU A 1 456 ? 31.135 -18.618 0.286 1.00 39.25 456 LEU A O 1
ATOM 3672 N N . MET A 1 457 ? 30.191 -19.122 2.250 1.00 38.53 457 MET A N 1
ATOM 3673 C CA . MET A 1 457 ? 31.465 -19.207 2.983 1.00 38.53 457 MET A CA 1
ATOM 3674 C C . MET A 1 457 ? 32.256 -20.501 2.723 1.00 38.53 457 MET A C 1
ATOM 3676 O O . MET A 1 457 ? 33.460 -20.546 2.968 1.00 38.53 457 MET A O 1
ATOM 3680 N N . LYS A 1 458 ? 31.625 -21.563 2.199 1.00 41.72 458 LYS A N 1
ATOM 3681 C CA . LYS A 1 458 ? 32.337 -22.766 1.715 1.00 41.72 458 LYS A CA 1
ATOM 3682 C C . LYS A 1 458 ? 32.779 -22.656 0.250 1.00 41.72 458 LYS A C 1
ATOM 3684 O O . LYS A 1 458 ? 33.639 -23.429 -0.168 1.00 41.72 458 LYS A O 1
ATOM 3689 N N . GLY A 1 459 ? 32.226 -21.707 -0.508 1.00 38.97 459 GLY A N 1
ATOM 3690 C CA . GLY A 1 459 ? 32.547 -21.457 -1.917 1.00 38.97 459 GLY A CA 1
ATOM 3691 C C . GLY A 1 459 ? 33.816 -20.632 -2.154 1.00 38.97 459 GLY A C 1
ATOM 3692 O O . GLY A 1 459 ? 34.366 -20.683 -3.248 1.00 38.97 459 GLY A O 1
ATOM 3693 N N . THR A 1 460 ? 34.334 -19.932 -1.142 1.00 37.53 460 THR A N 1
ATOM 3694 C CA . THR A 1 460 ? 35.514 -19.049 -1.259 1.00 37.53 460 THR A CA 1
ATOM 3695 C C . THR A 1 460 ? 36.848 -19.682 -0.847 1.00 37.53 460 THR A C 1
ATOM 3697 O O . THR A 1 460 ? 37.872 -19.018 -0.927 1.00 37.53 460 THR A O 1
ATOM 3700 N N . ASN A 1 461 ? 36.882 -20.971 -0.475 1.00 38.59 461 ASN A N 1
ATOM 3701 C CA . ASN A 1 461 ? 38.113 -21.666 -0.051 1.00 38.59 461 ASN A CA 1
ATOM 3702 C C . ASN A 1 461 ? 38.515 -22.869 -0.925 1.00 38.59 461 ASN A C 1
ATOM 3704 O O . ASN A 1 461 ? 39.226 -23.768 -0.474 1.00 38.59 461 ASN A O 1
ATOM 3708 N N . ARG A 1 462 ? 38.090 -22.912 -2.193 1.00 38.62 462 ARG A N 1
ATOM 3709 C CA . ARG A 1 462 ? 38.591 -23.912 -3.151 1.00 38.62 462 ARG A CA 1
ATOM 3710 C C . ARG A 1 462 ? 38.917 -23.298 -4.501 1.00 38.62 462 ARG A C 1
ATOM 3712 O O . ARG A 1 462 ? 38.243 -23.582 -5.478 1.00 38.62 462 ARG A O 1
ATOM 3719 N N . LEU A 1 463 ? 39.995 -22.524 -4.547 1.00 32.81 463 LEU A N 1
ATOM 3720 C CA . LEU A 1 463 ? 40.851 -22.414 -5.725 1.00 32.81 463 LEU A CA 1
ATOM 3721 C C . LEU A 1 463 ? 42.300 -22.226 -5.247 1.00 32.81 463 LEU A C 1
ATOM 3723 O O . LEU A 1 463 ? 42.605 -21.296 -4.509 1.00 32.81 463 LEU A O 1
ATOM 3727 N N . ASN A 1 464 ? 43.155 -23.141 -5.708 1.00 32.75 464 ASN A N 1
ATOM 3728 C CA . ASN A 1 464 ? 44.622 -23.145 -5.681 1.00 32.75 464 ASN A CA 1
ATOM 3729 C C . ASN A 1 464 ? 45.348 -23.611 -4.408 1.00 32.75 464 ASN A C 1
ATOM 3731 O O . ASN A 1 464 ? 45.963 -22.821 -3.703 1.00 32.75 464 ASN A O 1
ATOM 3735 N N . LEU A 1 465 ? 45.449 -24.940 -4.261 1.00 30.80 465 LEU A N 1
ATOM 3736 C CA . LEU A 1 465 ? 46.738 -25.600 -4.016 1.00 30.80 465 LEU A CA 1
ATOM 3737 C C . LEU A 1 465 ? 46.868 -26.850 -4.917 1.00 30.80 465 LEU A C 1
ATOM 3739 O O . LEU A 1 465 ? 46.111 -27.805 -4.779 1.00 30.80 465 LEU A O 1
ATOM 3743 N N . SER A 1 466 ? 47.848 -26.769 -5.827 1.00 31.16 466 SER A N 1
ATOM 3744 C CA . SER A 1 466 ? 48.582 -27.823 -6.560 1.00 31.16 466 SER A CA 1
ATOM 3745 C C . SER A 1 466 ? 47.824 -28.850 -7.420 1.00 31.16 466 SER A C 1
ATOM 3747 O O . SER A 1 466 ? 47.272 -29.820 -6.908 1.00 31.16 466 SER A O 1
ATOM 3749 N N . THR A 1 467 ? 47.974 -28.762 -8.745 1.00 34.53 467 THR A N 1
ATOM 3750 C CA . THR A 1 467 ? 49.129 -29.361 -9.459 1.00 34.53 467 THR A CA 1
ATOM 3751 C C . THR A 1 467 ? 49.477 -28.542 -10.689 1.00 34.53 467 THR A C 1
ATOM 3753 O O . THR A 1 467 ? 48.529 -28.030 -11.322 1.00 34.53 467 THR A O 1
#

Secondary structure (DSSP, 8-state):
-HHHHHHHHTS---HHHHHHHHHHHHHHH----SS-EEE-HHHHHHHHHHHHHHTT--HHHHHHHHHHHHH---SHHHHHHHHHHHHHHHHHH-EEE---HHHHHT-HHHHHHHHHHHHHHHHHHSTTS-HHHHHHHHHHHHHHHHHTS-HHHHHHHHHHHHT---TTS-HHHHHHHHHHHHHHTT-STT--HHHHHHHHHHHHHHHHHHHHHHH-TT-SS--TTTSTTTTHHHHTTEEE----S---EEE-TTPPTT----TT-TTEEEEESS--HHHHEEE-TTSHHHHHHHHTSSPPPSSSS-HHHHHHHHHHHHHHHTT---STTTHHHHHHHHHHHHHHHH--S-HHHHHHHHT-GGGHHHHHHTT-HHHHHTT-HHIIIIIITTHHHHHHHHHHHHHHHHHHHHHHHHTTS-------TTHHHHHHHHH--HHHHHHHHHHTHHHHHHHHHHHSS-S----

Radius of gyration: 22.84 Å; chains: 1; bounding box: 78×46×64 Å